Protein AF-A0A661B8L3-F1 (afdb_monomer)

Radius of gyration: 30.24 Å; Cα contacts (8 Å, |Δi|>4): 1037; chains: 1; bounding box: 90×62×86 Å

Secondary structure (DSSP, 8-state):
-HHHHHHHHHHHHHHHGGGT-B--S----TTTTTSS-HHHHHHHHHHHHHHHHIIIIIIIIHHHHHHHTT-HHHHHHHHHHHHHHTTTTSS-BSTHHHHHHHHHHHHHHHHHHHHT-HHHHHHHHHHHHHHHHHHHHHHHS-HHHHHHHHHHHHHHHHHHHHHHHH--HHHHHHTTS-S-------------------PPPHHHHHHHHHHHHHHHHHHHHSPPPP---B-S-HHHHHHHHHHHHHTTT--GGGSEEEEEEEESS-HHHHHHHHHHHHHHHHHHHBSTTSSB-SEEEEEEEE-TTS--EEEEEE-TTS-EEEEEEE--SS-------HHHHHHHHHHHHHHTT-GGGGGSEEEEEEEEE-SS-EEEEEEEEEEEEETTEEEEEEEEEETTEEEEEEEEEE--HHHHHHHH---HHHHHHHHHHHHHHHHHHHHHHHHHHHHHHTT-S-HHHHHHHHHHHHHHHHHHHHHTHHHHHTT--TTS-HHHHHHHHHHHHHHHHHHHHHHHHHHHHHHTTSGGGGGGG----HHHHHHHHHHHHHHHHHHHHHHHHHHHHTT---SS-S--PPTTTTSS-GGGGGHHHHHHIIIIIHHHHHHHHHHHHTT--SHHHHHHHHHHHHHHHHHTT--SHHHHHHHHHHHHHHHHHHHHIIIIIITT-HHHHHHHHHHHHHHHIIIIIIGGGBSHHHHHHHHHHHHHHHHHHHHHHHHTSPP-----

Nearest PDB structures (foldseek):
  3bcy-assembly1_A  TM=4.667E-01  e=2.338E+00  Saccharomyces cerevisiae
  6e8a-assembly2_B-2  TM=3.836E-01  e=1.410E+00  Salmonella enterica subsp. enterica serovar Typhimurium
  6e8a-assembly1_A-3  TM=4.008E-01  e=1.975E+00  Salmonella enterica subsp. enterica serovar Typhimurium
  5bw0-assembly3_F  TM=4.748E-01  e=6.711E+00  Pseudomonas aeruginosa PAO1

Foldseek 3Di:
DLVVLVVLVVVLQVVCVVVVKDADPDDPPVCLQVDPQSLVVLLCQLQCCLVPLLVPLAVCQLVPQCVVVVHSQSSQQPSLLVSQLVQLPHPIPPSCSSSVSSSVVSSVLNVQCVVPHSLSSSLSSSLNSSVVSLVVCCVPHDPVNNVSSVCSNCVVVVVVVCCVVPPDPVVVVVVVPPPPPLPPPPPPVPPCPPDADDFADPVVLVVLVVLLVVLLVLLVPFDDQDDAAQADAQVLLQVLVVVVVVVVVHPLVQWDKFKDKDQWAPQVQVQVQCVQPNSVSCVQAEDDPHLYHRIWTWMKTAHAQAQFIKIWTADSNGHTQFMATDHDLPDAAAADDLVLLVVLQCVRCVVNVNNVLVVFDWPDWDWDDGPHAIKIKTKGWHPDDRVNKTWMWMWMQTRNRIGTDDTHTHDDPVVVCLVPDDDPLQVVLQVLLVVVVVVLLVLLQVLLVVCVSSVQFPLVQLVVLLVLLLVLLVLLCQQCVSVLCVPDDNNHGPVVSVVVVVVVSNVVSNVLSNLLSSLRRSLSNFPLVVLLLAQDALVLLVSLLSSLLSSLSSLVSVLSSCCRVVVFDDSRSPSDQFPRSNTPQSLSNLRNVLSCCLRHVLSSVSSVVRVVCVVDVDPVVVLVVLLVSLLSNLSHPDDDPRSSVSSSVSSNSSSVSVSCSCVRRCPSNSLSSSLNSLQNSLQCCLVPPQVSNVHPSSNVSSVVSNVVSVVVSSVSSVVSHDPPPPPD

Sequence (728 aa):
FAIVHIGFVVLFYAYGKKFGIWAPTETNYTNLMSTYFPWIFALSVGLLAAVSEDFMFRLFGVPYISKLFKSKVVGVIIPAFIWGFLHSTYPQEPGWARGIEVGLIGIAAGWLMLRYSIVANIVWHFTVNSSLTALVIIQQGGIFDIVMCIIVVFLPVFFIGLGFIFGKRKELTANAEMIPPKLETVSVPGSQIPISYEGIPNRKKYLWVAIAVIALIIAIIAPQYPNQTVQIGRKQAESISMNFLQNRGVPVDSFETVASFREAPNSKELLYLYQQKGWNGIDELYGENKWEPLYYWSVRFVISGEKNEYKVFLSPDGKVEFFEHYLEEDDSGATISEDSAFVLAKNLLKQFQLTEILNWELIKKSSIKRPNRTDHYFTWQDIDSIGQAHKRLGISVLGDEPSFDSKFLKRPEEWVREQSKKTAFTVIKNVLPMLLVAILVLMITISFIRGIAKGNVNLKMALWSFIIMAIVSIISFVNSYPTLRSGYYTAWTMERFLTIQIIANIISIIFVSVGAGVAVGAFSTTEFKRKLLLKIPMKDNLFASAVASMIIIGVYSIQRGLEILFDLPLRNIPISIPAGYASYFPILTILNPIATKIFITIPALLVAFSMIKNKLNTRTKIFIAVIIIAIIMGIGGAISLGEIVWNIAKAIMVAITGWFLVTTLLKDNVIMYVEVFLLLFGLYTAARILMPAGNPFYIVNGILAVALSLILWWIIARSVEPSRITVK

Solvent-accessible surface area (backbone atoms only — not comparable to full-atom values): 37916 Å² total; per-residue (Å²): 106,49,69,58,51,57,52,47,54,52,51,51,50,67,56,28,46,82,75,65,38,47,68,71,94,70,78,90,60,85,64,50,80,78,44,98,58,47,40,55,51,21,46,48,54,7,49,52,51,18,53,55,52,41,45,51,36,42,70,43,29,23,58,51,42,14,61,75,70,72,29,67,66,59,5,26,48,52,33,12,38,57,60,8,47,71,47,31,82,50,85,34,38,58,32,63,56,46,12,50,55,44,13,56,52,28,34,54,46,35,49,44,28,76,73,73,28,68,64,57,40,33,50,38,42,19,39,45,47,14,41,63,48,25,51,58,42,55,75,73,47,56,71,69,44,32,54,48,25,52,51,52,45,44,41,61,58,51,53,51,50,49,45,66,76,71,50,57,72,69,63,65,52,51,63,76,60,61,62,74,71,82,67,75,79,75,75,69,78,70,78,80,71,80,82,75,74,82,76,82,55,69,76,57,50,55,55,48,49,52,50,19,49,53,18,43,52,43,43,70,71,33,64,74,74,84,80,65,58,34,63,53,52,59,70,53,52,45,51,55,47,47,53,57,39,44,78,70,71,44,74,63,87,77,34,53,78,37,44,26,74,38,70,50,62,47,71,67,48,50,31,51,40,34,76,71,47,26,64,64,38,44,62,68,42,40,24,88,96,42,85,38,40,66,39,25,39,36,34,36,35,37,35,77,52,37,61,46,31,41,36,37,33,19,39,34,74,61,52,76,71,53,42,34,71,42,73,53,68,70,49,78,44,44,77,64,55,69,68,58,44,51,52,44,44,53,51,51,32,51,74,69,72,46,56,73,56,75,78,29,47,75,80,40,81,51,76,48,83,41,89,39,24,26,35,35,41,40,28,31,32,46,83,64,60,62,82,78,23,27,47,34,44,27,35,33,19,58,17,80,48,62,32,46,67,45,77,49,66,48,65,46,67,66,58,54,49,61,76,66,60,83,47,72,67,67,50,54,41,45,46,53,35,52,49,52,53,51,51,51,53,48,53,32,51,52,44,26,53,56,19,53,77,68,70,50,37,42,61,67,58,12,50,50,35,19,52,53,40,34,53,40,42,49,54,44,50,64,33,36,43,47,48,57,56,62,71,65,59,36,82,39,42,62,66,59,50,51,52,54,51,50,52,55,47,53,52,51,34,51,53,55,10,48,47,13,14,44,19,36,19,18,24,40,58,42,82,60,46,66,35,70,72,47,52,41,58,39,72,58,44,52,50,46,20,50,38,54,32,32,36,53,51,14,54,56,24,49,54,45,25,51,39,62,78,63,52,48,59,67,70,74,63,92,70,70,86,57,83,31,74,46,26,82,50,45,47,56,59,55,50,46,63,46,47,46,40,59,30,29,49,51,24,40,51,52,41,51,47,56,58,48,51,76,73,39,90,44,72,66,57,49,51,52,50,49,45,52,52,23,40,43,53,16,39,39,87,41,87,51,72,59,24,26,54,46,33,23,50,54,30,41,56,51,43,55,52,50,49,50,42,37,73,71,64,48,51,78,41,57,62,39,55,49,39,22,50,40,43,44,52,19,48,46,45,15,69,68,45,24,38,60,22,68,25,68,70,39,32,51,33,13,53,49,28,37,50,52,24,53,51,53,43,50,52,56,33,56,74,30,36,63,80,82,77,77,84,122

Mean predicted aligned error: 9.51 Å

Structure (mmCIF, N/CA/C/O backbone):
data_AF-A0A661B8L3-F1
#
_entry.id   AF-A0A661B8L3-F1
#
loop_
_atom_site.group_PDB
_atom_site.id
_atom_site.type_symbol
_atom_site.label_atom_id
_atom_site.label_alt_id
_atom_site.label_comp_id
_atom_site.label_asym_id
_atom_site.label_entity_id
_atom_site.label_seq_id
_atom_site.pdbx_PDB_ins_code
_atom_site.Cartn_x
_atom_site.Cartn_y
_atom_site.Cartn_z
_atom_site.occupancy
_atom_site.B_iso_or_equiv
_atom_site.auth_seq_id
_atom_site.auth_comp_id
_atom_site.auth_asym_id
_atom_site.auth_atom_id
_atom_site.pdbx_PDB_model_num
ATOM 1 N N . PHE A 1 1 ? 22.321 -23.947 26.817 1.00 84.44 1 PHE A N 1
ATOM 2 C CA . PHE A 1 1 ? 21.501 -24.232 25.620 1.00 84.44 1 PHE A CA 1
ATOM 3 C C . PHE A 1 1 ? 21.983 -23.472 24.378 1.00 84.44 1 PHE A C 1
ATOM 5 O O . PHE A 1 1 ? 22.217 -24.129 23.379 1.00 84.44 1 PHE A O 1
ATOM 12 N N . ALA A 1 2 ? 22.227 -22.150 24.423 1.00 84.75 2 ALA A N 1
ATOM 13 C CA . ALA A 1 2 ? 22.715 -21.379 23.258 1.00 84.75 2 ALA A CA 1
ATOM 14 C C . ALA A 1 2 ? 23.998 -21.944 22.612 1.00 84.75 2 ALA A C 1
ATOM 16 O O . ALA A 1 2 ? 24.032 -22.161 21.408 1.00 84.75 2 ALA A O 1
ATOM 17 N N . ILE A 1 3 ? 25.010 -22.280 23.419 1.00 85.31 3 ILE A N 1
ATOM 18 C CA . ILE A 1 3 ? 26.258 -22.906 22.938 1.00 85.31 3 ILE A CA 1
ATOM 19 C C . ILE A 1 3 ? 25.983 -24.248 22.241 1.00 85.31 3 ILE A C 1
ATOM 21 O O . ILE A 1 3 ? 26.507 -24.512 21.165 1.00 85.31 3 ILE A O 1
ATOM 25 N N . VAL A 1 4 ? 25.114 -25.076 22.832 1.00 88.75 4 VAL A N 1
ATOM 26 C CA . VAL A 1 4 ? 24.723 -26.381 22.270 1.00 88.75 4 VAL A CA 1
ATOM 27 C C . VAL A 1 4 ? 23.986 -26.208 20.943 1.00 88.75 4 VAL A C 1
ATOM 29 O O . VAL A 1 4 ? 24.243 -26.966 20.018 1.00 88.75 4 VAL A O 1
ATOM 32 N N . HIS A 1 5 ? 23.118 -25.198 20.828 1.00 91.06 5 HIS A N 1
ATOM 33 C CA . HIS A 1 5 ? 22.455 -24.853 19.570 1.00 91.06 5 HIS A CA 1
ATOM 34 C C . HIS A 1 5 ? 23.495 -24.518 18.491 1.00 91.06 5 HIS A C 1
ATOM 36 O O . HIS A 1 5 ? 23.500 -25.166 17.451 1.00 91.06 5 HIS A O 1
ATOM 42 N N . ILE A 1 6 ? 24.420 -23.588 18.746 1.00 86.12 6 ILE A N 1
ATOM 43 C CA . ILE A 1 6 ? 25.452 -23.219 17.759 1.00 86.12 6 ILE A CA 1
ATOM 44 C C . ILE A 1 6 ? 26.292 -24.443 17.353 1.00 86.12 6 ILE A C 1
ATOM 46 O O . ILE A 1 6 ? 26.505 -24.676 16.166 1.00 86.12 6 ILE A O 1
ATOM 50 N N . GLY A 1 7 ? 26.704 -25.272 18.318 1.00 89.31 7 GLY A N 1
ATOM 51 C CA . GLY A 1 7 ? 27.427 -26.516 18.037 1.00 89.31 7 GLY A CA 1
ATOM 52 C C . GLY A 1 7 ? 26.619 -27.512 17.196 1.00 89.31 7 GLY A C 1
ATOM 53 O O . GLY A 1 7 ? 27.160 -28.112 16.270 1.00 89.31 7 GLY A O 1
ATOM 54 N N . PHE A 1 8 ? 25.317 -27.653 17.465 1.00 92.31 8 PHE A N 1
ATOM 55 C CA . PHE A 1 8 ? 24.420 -28.494 16.673 1.00 92.31 8 PHE A CA 1
ATOM 56 C C . PHE A 1 8 ? 24.343 -28.035 15.214 1.00 92.31 8 PHE A C 1
ATOM 58 O O . PHE A 1 8 ? 24.451 -28.877 14.330 1.00 92.31 8 PHE A O 1
ATOM 65 N N . VAL A 1 9 ? 24.225 -26.727 14.952 1.00 89.06 9 VAL A N 1
ATOM 66 C CA . VAL A 1 9 ? 24.193 -26.188 13.578 1.00 89.06 9 VAL A CA 1
ATOM 67 C C . VAL A 1 9 ? 25.467 -26.561 12.823 1.00 89.06 9 VAL A C 1
ATOM 69 O O . VAL A 1 9 ? 25.403 -27.082 11.710 1.00 89.06 9 VAL A O 1
ATOM 72 N N . VAL A 1 10 ? 26.633 -26.361 13.448 1.00 88.19 10 VAL A N 1
ATOM 73 C CA . VAL A 1 10 ? 27.929 -26.715 12.846 1.00 88.19 10 VAL A CA 1
ATOM 74 C C . VAL A 1 10 ? 27.988 -28.208 12.515 1.00 88.19 10 VAL A C 1
ATOM 76 O O . VAL A 1 10 ? 28.354 -28.574 11.398 1.00 88.19 10 VAL A O 1
ATOM 79 N N . LEU A 1 11 ? 27.588 -29.074 13.450 1.00 91.25 11 LEU A N 1
ATOM 80 C CA . LEU A 1 11 ? 27.582 -30.524 13.242 1.00 91.25 11 LEU A CA 1
ATOM 81 C C . LEU A 1 11 ? 26.582 -30.958 12.161 1.00 91.25 11 LEU A C 1
ATOM 83 O O . LEU A 1 11 ? 26.916 -31.813 11.340 1.00 91.25 11 LEU A O 1
ATOM 87 N N . PHE A 1 12 ? 25.391 -30.353 12.132 1.00 91.31 12 PHE A N 1
ATOM 88 C CA . PHE A 1 12 ? 24.340 -30.648 11.160 1.00 91.31 12 PHE A CA 1
ATOM 89 C C . PHE A 1 12 ? 24.834 -30.422 9.729 1.00 91.31 12 PHE A C 1
ATOM 91 O O . PHE A 1 12 ? 24.710 -31.317 8.897 1.00 91.31 12 PHE A O 1
ATOM 98 N N . TYR A 1 13 ? 25.475 -29.282 9.451 1.00 89.19 13 TYR A N 1
ATOM 99 C CA . TYR A 1 13 ? 26.010 -28.999 8.115 1.00 89.19 13 TYR A CA 1
ATOM 100 C C . TYR A 1 13 ? 27.313 -29.741 7.812 1.00 89.19 13 TYR A C 1
ATOM 102 O O . TYR A 1 13 ? 27.502 -30.198 6.685 1.00 89.19 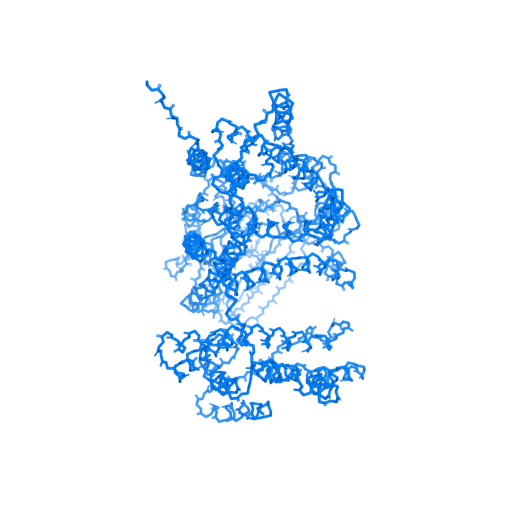13 TYR A O 1
ATOM 110 N N . ALA A 1 14 ? 28.206 -29.916 8.792 1.00 90.19 14 ALA A N 1
ATOM 111 C CA . ALA A 1 14 ? 29.448 -30.663 8.586 1.00 90.19 14 ALA A CA 1
ATOM 112 C C . ALA A 1 14 ? 29.175 -32.122 8.187 1.00 90.19 14 ALA A C 1
ATOM 114 O O . ALA A 1 14 ? 29.819 -32.649 7.279 1.00 90.19 14 ALA A O 1
ATOM 115 N N . TYR A 1 15 ? 28.195 -32.762 8.830 1.00 90.94 15 TYR A N 1
ATOM 116 C CA . TYR A 1 15 ? 27.773 -34.117 8.485 1.00 90.94 15 TYR A CA 1
ATOM 117 C C . TYR A 1 15 ? 26.827 -34.143 7.276 1.00 90.94 15 TYR A C 1
ATOM 119 O O . TYR A 1 15 ? 26.955 -35.013 6.415 1.00 90.94 15 TYR A O 1
ATOM 127 N N . GLY A 1 16 ? 25.931 -33.159 7.166 1.00 88.81 16 GLY A N 1
ATOM 128 C CA . GLY A 1 16 ? 24.949 -33.028 6.090 1.00 88.81 16 GLY A CA 1
ATOM 129 C C . GLY A 1 16 ? 25.558 -32.931 4.691 1.00 88.81 16 GLY A C 1
ATOM 130 O O . GLY A 1 16 ? 24.955 -33.429 3.742 1.00 88.81 16 GLY A O 1
ATOM 131 N N . LYS A 1 17 ? 26.788 -32.413 4.561 1.00 87.19 17 LYS A N 1
ATOM 132 C CA . LYS A 1 17 ? 27.549 -32.435 3.297 1.00 87.19 17 LYS A CA 1
ATOM 133 C C . LYS A 1 17 ? 27.632 -33.831 2.667 1.00 87.19 17 LYS A C 1
ATOM 135 O O . LYS A 1 17 ? 27.624 -33.942 1.446 1.00 87.19 17 LYS A O 1
ATOM 140 N N . LYS A 1 18 ? 27.656 -34.901 3.475 1.00 90.25 18 LYS A N 1
ATOM 141 C CA . LYS A 1 18 ? 27.662 -36.296 2.986 1.00 90.25 18 LYS A CA 1
ATOM 142 C C . LYS A 1 18 ? 26.356 -36.711 2.300 1.00 90.25 18 LYS A C 1
ATOM 144 O O . LYS A 1 18 ? 26.353 -37.676 1.548 1.00 90.25 18 LYS A O 1
ATOM 149 N N . PHE A 1 19 ? 25.269 -35.991 2.560 1.00 86.94 19 PHE A N 1
ATOM 150 C CA . PHE A 1 19 ? 23.926 -36.240 2.033 1.00 86.94 19 PHE A CA 1
ATOM 151 C C . PHE A 1 19 ? 23.495 -35.162 1.030 1.00 86.94 19 PHE A C 1
ATOM 153 O O . PHE A 1 19 ? 22.307 -35.007 0.767 1.00 86.94 19 PHE A O 1
ATOM 160 N N . GLY A 1 20 ? 24.447 -34.385 0.500 1.00 86.12 20 GLY A N 1
ATOM 161 C CA . GLY A 1 20 ? 24.164 -33.305 -0.445 1.00 86.12 20 GLY A CA 1
ATOM 162 C C . GLY A 1 20 ? 23.560 -32.048 0.188 1.00 86.12 20 GLY A C 1
ATOM 163 O O . GLY A 1 20 ? 23.095 -31.187 -0.548 1.00 86.12 20 GLY A O 1
ATOM 164 N N . ILE A 1 21 ? 23.571 -31.917 1.523 1.00 90.50 21 ILE A N 1
ATOM 165 C CA . ILE A 1 21 ? 23.141 -30.681 2.188 1.00 90.50 21 ILE A CA 1
ATOM 166 C C . ILE A 1 21 ? 24.245 -29.636 2.048 1.00 90.50 21 ILE A C 1
ATOM 168 O O . ILE A 1 21 ? 25.380 -29.830 2.495 1.00 90.50 21 ILE A O 1
ATOM 172 N N . TRP A 1 22 ? 23.880 -28.502 1.471 1.00 85.00 22 TRP A N 1
ATOM 173 C CA . TRP A 1 22 ? 24.743 -27.363 1.242 1.00 85.00 22 TRP A CA 1
ATOM 174 C C . TRP A 1 22 ? 24.117 -26.085 1.807 1.00 85.00 22 TRP A C 1
ATOM 176 O O . TRP A 1 22 ? 22.903 -25.887 1.777 1.00 85.00 22 TRP A O 1
ATOM 186 N N . ALA A 1 23 ? 24.968 -25.207 2.329 1.00 81.50 23 ALA A N 1
ATOM 187 C CA . ALA A 1 23 ? 24.601 -23.872 2.773 1.00 81.50 23 ALA A CA 1
ATOM 188 C C . ALA A 1 23 ? 25.681 -22.880 2.323 1.00 81.50 23 ALA A C 1
ATOM 190 O O . ALA A 1 23 ? 26.867 -23.226 2.388 1.00 81.50 23 ALA A O 1
ATOM 191 N N . PRO A 1 24 ? 25.309 -21.660 1.901 1.00 74.25 24 PRO A N 1
ATOM 192 C CA . PRO A 1 24 ? 26.281 -20.646 1.529 1.00 74.25 24 PRO A CA 1
ATOM 193 C C . PRO A 1 24 ? 27.062 -20.161 2.748 1.00 74.25 24 PRO A C 1
ATOM 195 O O . PRO A 1 24 ? 26.545 -20.102 3.865 1.00 74.25 24 PRO A O 1
ATOM 198 N N . THR A 1 25 ? 28.312 -19.780 2.506 1.00 58.16 25 THR A N 1
ATOM 199 C CA . THR A 1 25 ? 29.249 -19.292 3.525 1.00 58.16 25 THR A CA 1
ATOM 200 C C . THR A 1 25 ? 28.876 -17.905 4.054 1.00 58.16 25 THR A C 1
ATOM 202 O O . THR A 1 25 ? 29.229 -17.572 5.181 1.00 58.16 25 THR A O 1
ATOM 205 N N . GLU A 1 26 ? 28.142 -17.108 3.268 1.00 54.22 26 GLU A N 1
ATOM 206 C CA . GLU A 1 26 ? 27.769 -15.735 3.607 1.00 54.22 26 GLU A CA 1
ATOM 207 C C . GLU A 1 26 ? 26.306 -15.442 3.249 1.00 54.22 26 GLU A C 1
ATOM 209 O O . GLU A 1 26 ? 25.836 -15.724 2.146 1.00 54.22 26 GLU A O 1
ATOM 214 N N . THR A 1 27 ? 25.581 -14.819 4.176 1.00 52.41 27 THR A N 1
ATOM 215 C CA . THR A 1 27 ? 24.379 -14.042 3.861 1.00 52.41 27 THR A CA 1
ATOM 216 C C . THR A 1 27 ? 24.808 -12.587 3.701 1.00 52.41 27 THR A C 1
ATOM 218 O O . THR A 1 27 ? 25.404 -12.037 4.625 1.00 52.41 27 THR A O 1
ATOM 221 N N . ASN A 1 28 ? 24.523 -11.962 2.556 1.00 46.03 28 ASN A N 1
ATOM 222 C CA . ASN A 1 28 ? 24.918 -10.581 2.250 1.00 46.03 28 ASN A CA 1
ATOM 223 C C . ASN A 1 28 ? 24.409 -9.574 3.307 1.00 46.03 28 ASN A C 1
ATOM 225 O O . ASN A 1 28 ? 23.307 -9.041 3.193 1.00 46.03 28 ASN A O 1
ATOM 229 N N . TYR A 1 29 ? 25.236 -9.257 4.307 1.00 53.06 29 TYR A N 1
ATOM 230 C CA . TYR A 1 29 ? 25.034 -8.152 5.254 1.00 53.06 29 TYR A CA 1
ATOM 231 C C . TYR A 1 29 ? 25.696 -6.858 4.754 1.00 53.06 29 TYR A C 1
ATOM 233 O O . TYR A 1 29 ? 26.169 -6.045 5.546 1.00 53.06 29 TYR A O 1
ATOM 241 N N . THR A 1 30 ? 25.720 -6.642 3.435 1.00 50.94 30 THR A N 1
ATOM 242 C CA . THR A 1 30 ? 26.438 -5.540 2.762 1.00 50.94 30 THR A CA 1
ATOM 243 C C . THR A 1 30 ? 26.067 -4.144 3.274 1.00 50.94 30 THR A C 1
ATOM 245 O O . THR A 1 30 ? 26.860 -3.221 3.137 1.00 50.94 30 THR A O 1
ATOM 248 N N . ASN A 1 31 ? 24.906 -3.989 3.922 1.00 57.31 31 ASN A N 1
ATOM 249 C CA . ASN A 1 31 ? 24.435 -2.719 4.485 1.00 57.31 31 ASN A CA 1
ATOM 250 C C . ASN A 1 31 ? 24.492 -2.634 6.024 1.00 57.31 31 ASN A C 1
ATOM 252 O O . ASN A 1 31 ? 24.084 -1.615 6.580 1.00 57.31 31 ASN A O 1
ATOM 256 N N . LEU A 1 32 ? 24.947 -3.677 6.733 1.00 66.00 32 LEU A N 1
ATOM 257 C CA . LEU A 1 32 ? 24.965 -3.704 8.205 1.00 66.00 32 LEU A CA 1
ATOM 258 C C . LEU A 1 32 ? 25.918 -2.641 8.770 1.00 66.00 32 LEU A C 1
ATOM 260 O O . LEU A 1 32 ? 25.548 -1.860 9.650 1.00 66.00 32 LEU A O 1
ATOM 264 N N . MET A 1 33 ? 27.121 -2.577 8.194 1.00 64.94 33 MET A N 1
ATOM 265 C CA . MET A 1 33 ? 28.191 -1.663 8.603 1.00 64.94 33 MET A CA 1
ATOM 266 C C . MET A 1 33 ? 27.975 -0.224 8.118 1.00 64.94 33 MET A C 1
ATOM 268 O O . MET A 1 33 ? 28.614 0.696 8.612 1.00 64.94 33 MET A O 1
ATOM 272 N N . SER A 1 34 ? 27.044 0.004 7.188 1.00 67.06 34 SER A N 1
ATOM 273 C CA . SER A 1 34 ? 26.736 1.334 6.639 1.00 67.06 34 SER A CA 1
ATOM 274 C C . SER A 1 34 ? 25.750 2.139 7.503 1.00 67.06 34 SER A C 1
ATOM 276 O O . SER A 1 34 ? 25.169 3.120 7.036 1.00 67.06 34 SER A O 1
ATOM 278 N N . THR A 1 35 ? 25.516 1.721 8.750 1.00 69.88 35 THR A N 1
ATOM 279 C CA . THR A 1 35 ? 24.601 2.377 9.696 1.00 69.88 35 THR A CA 1
ATOM 280 C C . THR A 1 35 ? 25.370 3.118 10.793 1.00 69.88 35 THR A C 1
ATOM 282 O O . THR A 1 35 ? 26.477 2.734 11.141 1.00 69.88 35 THR A O 1
ATOM 285 N N . TYR A 1 36 ? 24.786 4.184 11.360 1.00 74.56 36 TYR A N 1
ATOM 286 C CA . TYR A 1 36 ? 25.439 4.979 12.418 1.00 74.56 36 TYR A CA 1
ATOM 287 C C . TYR A 1 36 ? 25.677 4.204 13.723 1.00 74.56 36 TYR A C 1
ATOM 289 O O . TYR A 1 36 ? 26.585 4.544 14.470 1.00 74.56 36 TYR A O 1
ATOM 297 N N . PHE A 1 37 ? 24.846 3.199 14.013 1.00 84.31 37 PHE A N 1
ATOM 298 C CA . PHE A 1 37 ? 24.942 2.381 15.224 1.00 84.31 37 PHE A CA 1
ATOM 299 C C . PHE A 1 37 ? 24.665 0.908 14.884 1.00 84.31 37 PHE A C 1
ATOM 301 O O . PHE A 1 37 ? 23.569 0.410 15.170 1.00 84.31 37 PHE A O 1
ATOM 308 N N . PRO A 1 38 ? 25.622 0.196 14.259 1.00 82.62 38 PRO A N 1
ATOM 309 C CA . PRO A 1 38 ? 25.439 -1.191 13.829 1.00 82.62 38 PRO A CA 1
ATOM 310 C C . PRO A 1 38 ? 24.990 -2.125 14.961 1.00 82.62 38 PRO A C 1
ATOM 312 O O . PRO A 1 38 ? 24.165 -3.012 14.749 1.00 82.62 38 PRO A O 1
ATOM 315 N N . TRP A 1 39 ? 25.444 -1.888 16.195 1.00 86.19 39 TRP A N 1
ATOM 316 C CA . TRP A 1 39 ? 25.077 -2.689 17.370 1.00 86.19 39 TRP A CA 1
ATOM 317 C C . TRP A 1 39 ? 23.569 -2.672 17.695 1.00 86.19 39 TRP A C 1
ATOM 319 O O . TRP A 1 39 ? 23.052 -3.639 18.262 1.00 86.19 39 TRP A O 1
ATOM 329 N N . ILE A 1 40 ? 22.824 -1.631 17.287 1.00 86.31 40 ILE A N 1
ATOM 330 C CA . ILE A 1 40 ? 21.355 -1.589 17.426 1.00 86.31 40 ILE A CA 1
ATOM 331 C C . ILE A 1 40 ? 20.708 -2.688 16.583 1.00 86.31 40 ILE A C 1
ATOM 333 O O . ILE A 1 40 ? 19.669 -3.225 16.970 1.00 86.31 40 ILE A O 1
ATOM 337 N N . PHE A 1 41 ? 21.306 -3.057 15.450 1.00 83.25 41 PHE A N 1
ATOM 338 C CA . PHE A 1 41 ? 20.791 -4.130 14.608 1.00 83.25 41 PHE A CA 1
ATOM 339 C C . PHE A 1 41 ? 20.882 -5.484 15.323 1.00 83.25 41 PHE A C 1
ATOM 341 O O . PHE A 1 41 ? 19.888 -6.206 15.364 1.00 83.25 41 PHE A O 1
ATOM 348 N N . ALA A 1 42 ? 22.008 -5.780 15.985 1.00 86.56 42 ALA A N 1
ATOM 349 C CA . ALA A 1 42 ? 22.160 -6.990 16.801 1.00 86.56 42 ALA A CA 1
ATOM 350 C C . ALA A 1 42 ? 21.121 -7.063 17.935 1.00 86.56 42 ALA A C 1
ATOM 352 O O . ALA A 1 42 ? 20.523 -8.116 18.162 1.00 86.56 42 ALA A O 1
ATOM 353 N N . LEU A 1 43 ? 20.848 -5.931 18.595 1.00 88.56 43 LEU A N 1
ATOM 354 C CA . LEU A 1 43 ? 19.801 -5.826 19.615 1.00 88.56 43 LEU A CA 1
ATOM 355 C C . LEU A 1 43 ? 18.403 -6.055 19.022 1.00 88.56 43 LEU A C 1
ATOM 357 O O . LEU A 1 43 ? 17.609 -6.820 19.566 1.00 88.56 43 LEU A O 1
ATOM 361 N N . SER A 1 44 ? 18.101 -5.386 17.910 1.00 85.12 44 SER A N 1
ATOM 362 C CA . SER A 1 44 ? 16.763 -5.355 17.315 1.00 85.12 44 SER A CA 1
ATOM 363 C C . SER A 1 44 ? 16.383 -6.693 16.689 1.00 85.12 44 SER A C 1
ATOM 365 O O . SER A 1 44 ? 15.279 -7.173 16.930 1.00 85.12 44 SER A O 1
ATOM 367 N N . VAL A 1 45 ? 17.291 -7.319 15.932 1.00 82.81 45 VAL A N 1
ATOM 368 C CA . VAL A 1 45 ? 17.074 -8.650 15.341 1.00 82.81 45 VAL A CA 1
ATOM 369 C C . VAL A 1 45 ? 16.908 -9.693 16.437 1.00 82.81 45 VAL A C 1
ATOM 371 O O . VAL A 1 45 ? 15.949 -10.462 16.403 1.00 82.81 45 VAL A O 1
ATOM 374 N N . GLY A 1 46 ? 17.791 -9.676 17.444 1.00 87.94 46 GLY A N 1
ATOM 375 C CA . GLY A 1 46 ? 17.708 -10.589 18.580 1.00 87.94 46 GLY A CA 1
ATOM 376 C C . GLY A 1 46 ? 16.375 -10.472 19.314 1.00 87.94 46 GLY A C 1
ATOM 377 O O . GLY A 1 46 ? 15.705 -11.477 19.539 1.00 87.94 46 GLY A O 1
ATOM 378 N N . LEU A 1 47 ? 15.959 -9.248 19.651 1.00 87.94 47 LEU A N 1
ATOM 379 C CA . LEU A 1 47 ? 14.736 -9.007 20.416 1.00 87.94 47 LEU A CA 1
ATOM 380 C C . LEU A 1 47 ? 13.471 -9.306 19.608 1.00 87.94 47 LEU A C 1
ATOM 382 O O . LEU A 1 47 ? 12.562 -9.955 20.124 1.00 87.94 47 LEU A O 1
ATOM 386 N N . LEU A 1 48 ? 13.401 -8.840 18.358 1.00 84.88 48 LEU A N 1
ATOM 387 C CA . LEU A 1 48 ? 12.224 -9.018 17.512 1.00 84.88 48 LEU A CA 1
ATOM 388 C C . LEU A 1 48 ? 11.974 -10.499 17.230 1.00 84.88 48 LEU A C 1
ATOM 390 O O . LEU A 1 48 ? 10.852 -10.964 17.430 1.00 84.88 48 LEU A O 1
ATOM 394 N N . ALA A 1 49 ? 13.008 -11.235 16.815 1.00 84.38 49 ALA A N 1
ATOM 395 C CA . ALA A 1 49 ? 12.901 -12.664 16.539 1.00 84.38 49 ALA A CA 1
ATOM 396 C C . ALA A 1 49 ? 12.531 -13.441 17.810 1.00 84.38 49 ALA A C 1
ATOM 398 O O . ALA A 1 49 ? 11.534 -14.161 17.818 1.00 84.38 49 ALA A O 1
ATOM 399 N N . ALA A 1 50 ? 13.246 -13.209 18.920 1.00 91.12 50 ALA A N 1
ATOM 400 C CA . ALA A 1 50 ? 12.980 -13.896 20.181 1.00 91.12 50 ALA A CA 1
ATOM 401 C C . ALA A 1 50 ? 11.550 -13.673 20.679 1.00 91.12 50 ALA A C 1
ATOM 403 O O . ALA A 1 50 ? 10.827 -14.622 20.960 1.00 91.12 50 ALA A O 1
ATOM 404 N N . VAL A 1 51 ? 11.093 -12.422 20.754 1.00 86.19 51 VAL A N 1
ATOM 405 C CA . VAL A 1 51 ? 9.757 -12.133 21.287 1.00 86.19 51 VAL A CA 1
ATOM 406 C C . VAL A 1 51 ? 8.665 -12.623 20.341 1.00 86.19 51 VAL A C 1
ATOM 408 O O . VAL A 1 51 ? 7.738 -13.295 20.790 1.00 86.19 51 VAL A O 1
ATOM 411 N N . SER A 1 52 ? 8.749 -12.308 19.045 1.00 80.62 52 SER A N 1
ATOM 412 C CA . SER A 1 52 ? 7.669 -12.635 18.105 1.00 80.62 52 SER A CA 1
ATOM 413 C C . SER A 1 52 ? 7.527 -14.143 17.882 1.00 80.62 52 SER A C 1
ATOM 415 O O . SER A 1 52 ? 6.421 -14.684 17.974 1.00 80.62 52 SER A O 1
ATOM 417 N N . GLU A 1 53 ? 8.635 -14.846 17.655 1.00 89.50 53 GLU A N 1
ATOM 418 C CA . GLU A 1 53 ? 8.621 -16.268 17.330 1.00 89.50 53 GLU A CA 1
ATOM 419 C C . GLU A 1 53 ? 8.380 -17.131 18.570 1.00 89.50 53 GLU A C 1
ATOM 421 O O . GLU A 1 53 ? 7.656 -18.130 18.487 1.00 89.50 53 GLU A O 1
ATOM 426 N N . ASP A 1 54 ? 8.926 -16.767 19.740 1.00 91.38 54 ASP A N 1
ATOM 427 C CA . ASP A 1 54 ? 8.640 -17.530 20.955 1.00 91.38 54 ASP A CA 1
ATOM 428 C C . ASP A 1 54 ? 7.217 -17.306 21.460 1.00 91.38 54 ASP A C 1
ATOM 430 O O . ASP A 1 54 ? 6.586 -18.259 21.924 1.00 91.38 54 ASP A O 1
ATOM 434 N N . PHE A 1 55 ? 6.647 -16.108 21.301 1.00 86.56 55 PHE A N 1
ATOM 435 C CA . PHE A 1 55 ? 5.242 -15.895 21.649 1.00 86.56 55 PHE A CA 1
ATOM 436 C C . PHE A 1 55 ? 4.314 -16.709 20.745 1.00 86.56 55 PHE A C 1
ATOM 438 O O . PHE A 1 55 ? 3.381 -17.345 21.237 1.00 86.56 55 PHE A O 1
ATOM 445 N N . MET A 1 56 ? 4.581 -16.734 19.438 1.00 83.31 56 MET A N 1
ATOM 446 C CA . MET A 1 56 ? 3.729 -17.440 18.484 1.00 83.31 56 MET A CA 1
ATOM 447 C C . MET A 1 56 ? 3.858 -18.962 18.601 1.00 83.31 56 MET A C 1
ATOM 449 O O . MET A 1 56 ? 2.859 -19.655 18.796 1.00 83.31 56 MET A O 1
ATOM 453 N N . PHE A 1 57 ? 5.072 -19.505 18.509 1.00 91.38 57 PHE A N 1
ATOM 454 C CA . PHE A 1 57 ? 5.252 -20.956 18.413 1.00 91.38 57 PHE A CA 1
ATOM 455 C C . PHE A 1 57 ? 5.318 -21.645 19.770 1.00 91.38 57 PHE A C 1
ATOM 457 O O . PHE A 1 57 ? 4.904 -22.797 19.878 1.00 91.38 57 PHE A O 1
ATOM 464 N N . ARG A 1 58 ? 5.804 -20.963 20.815 1.00 92.50 58 ARG A N 1
ATOM 465 C CA . ARG A 1 58 ? 6.005 -21.584 22.129 1.00 92.50 58 ARG A CA 1
ATOM 466 C C . ARG A 1 58 ? 4.906 -21.178 23.093 1.00 92.50 58 ARG A C 1
ATOM 468 O O . ARG A 1 58 ? 4.114 -22.036 23.467 1.00 92.50 58 ARG A O 1
ATOM 475 N N . LEU A 1 59 ? 4.793 -19.894 23.430 1.00 87.75 59 LEU A N 1
ATOM 476 C CA . LEU A 1 59 ? 3.811 -19.424 24.413 1.00 87.75 59 LEU A CA 1
ATOM 477 C C . LEU A 1 59 ? 2.368 -19.720 23.982 1.00 87.75 59 LEU A C 1
ATOM 479 O O . LEU A 1 59 ? 1.557 -20.128 24.810 1.00 87.75 59 LEU A O 1
ATOM 483 N N . PHE A 1 60 ? 2.050 -19.537 22.699 1.00 85.62 60 PHE A N 1
ATOM 484 C CA . PHE A 1 60 ? 0.740 -19.870 22.141 1.00 85.62 60 PHE A CA 1
ATOM 485 C C . PHE A 1 60 ? 0.697 -21.281 21.540 1.00 85.62 60 PHE A C 1
ATOM 487 O O . PHE A 1 60 ? -0.134 -22.098 21.946 1.00 85.62 60 PHE A O 1
ATOM 494 N N . GLY A 1 61 ? 1.589 -21.575 20.587 1.00 87.19 61 GLY A N 1
ATOM 495 C CA . GLY A 1 61 ? 1.550 -22.807 19.797 1.00 87.19 61 GLY A CA 1
ATOM 496 C C . GLY A 1 61 ? 1.598 -24.079 20.642 1.00 87.19 61 GLY A C 1
ATOM 497 O O . GLY A 1 61 ? 0.744 -24.954 20.471 1.00 87.19 61 GLY A O 1
ATOM 498 N N . VAL A 1 62 ? 2.530 -24.170 21.598 1.00 90.50 62 VAL A N 1
ATOM 499 C CA . VAL A 1 62 ? 2.696 -25.386 22.409 1.00 90.50 62 VAL A CA 1
ATOM 500 C C . VAL A 1 62 ? 1.464 -25.676 23.275 1.00 90.50 62 VAL A C 1
ATOM 502 O O . VAL A 1 62 ? 0.926 -26.782 23.154 1.00 90.50 62 VAL A O 1
ATOM 505 N N . PRO A 1 63 ? 0.943 -24.748 24.107 1.00 88.12 63 PRO A N 1
ATOM 506 C CA . PRO A 1 63 ? -0.280 -24.996 24.871 1.00 88.12 63 PRO A CA 1
ATOM 507 C C . PRO A 1 63 ? -1.506 -25.269 23.997 1.00 88.12 63 PRO A C 1
ATOM 509 O O . PRO A 1 63 ? -2.304 -26.146 24.333 1.00 88.12 63 PRO A O 1
ATOM 512 N N . TYR A 1 64 ? -1.660 -24.552 22.879 1.00 85.62 64 TYR A N 1
ATOM 513 C CA . TYR A 1 64 ? -2.813 -24.703 21.991 1.00 85.62 64 TYR A CA 1
ATOM 514 C C . TYR A 1 64 ? -2.868 -26.098 21.360 1.00 85.62 64 TYR A C 1
ATOM 516 O O . TYR A 1 64 ? -3.863 -26.808 21.517 1.00 85.62 64 TYR A O 1
ATOM 524 N N . ILE A 1 65 ? -1.778 -26.533 20.719 1.00 90.44 65 ILE A N 1
ATOM 525 C CA . ILE A 1 65 ? -1.695 -27.860 20.097 1.00 90.44 65 ILE A CA 1
ATOM 526 C C . ILE A 1 65 ? -1.727 -28.960 21.165 1.00 90.44 65 ILE A C 1
ATOM 528 O O . ILE A 1 65 ? -2.414 -29.966 20.980 1.00 90.44 65 ILE A O 1
ATOM 532 N N . SER A 1 66 ? -1.083 -28.746 22.321 1.00 90.62 66 SER A N 1
ATOM 533 C CA . SER A 1 66 ? -1.169 -29.686 23.449 1.00 90.62 66 SER A CA 1
ATOM 534 C C . SER A 1 66 ? -2.611 -29.914 23.891 1.00 90.62 66 SER A C 1
ATOM 536 O O . SER A 1 66 ? -2.987 -31.045 24.185 1.00 90.62 66 SER A O 1
ATOM 538 N N . LYS A 1 67 ? -3.429 -28.854 23.939 1.00 90.62 67 LYS A N 1
ATOM 539 C CA . LYS A 1 67 ? -4.844 -28.940 24.312 1.00 90.62 67 LYS A CA 1
ATOM 540 C C . LYS A 1 67 ? -5.688 -29.590 23.216 1.00 90.62 67 LYS A C 1
ATOM 542 O O . LYS A 1 67 ? -6.549 -30.403 23.538 1.00 90.62 67 LYS A O 1
ATOM 547 N N . LEU A 1 68 ? -5.432 -29.254 21.952 1.00 88.88 68 LEU A N 1
ATOM 548 C CA . LEU A 1 68 ? -6.159 -29.785 20.797 1.00 88.88 68 LEU A CA 1
ATOM 549 C C . LEU A 1 68 ? -5.981 -31.304 20.658 1.00 88.88 68 LEU A C 1
ATOM 551 O O . LEU A 1 68 ? -6.965 -32.028 20.539 1.00 88.88 68 LEU A O 1
ATOM 555 N N . PHE A 1 69 ? -4.740 -31.787 20.743 1.00 92.75 69 PHE A N 1
ATOM 556 C CA . PHE A 1 69 ? -4.403 -33.210 20.601 1.00 92.75 69 PHE A CA 1
ATOM 557 C C . PHE A 1 69 ? -4.294 -33.951 21.937 1.00 92.75 69 PHE A C 1
ATOM 559 O O . PHE A 1 69 ? -3.953 -35.131 21.961 1.00 92.75 69 PHE A O 1
ATOM 566 N N . LYS A 1 70 ? -4.545 -33.262 23.059 1.00 94.25 70 LYS A N 1
ATOM 567 C CA . LYS A 1 70 ? -4.385 -33.786 24.428 1.00 94.25 70 LYS A CA 1
ATOM 568 C C . LYS A 1 70 ? -3.000 -34.415 24.687 1.00 94.25 70 LYS A C 1
ATOM 570 O O . LYS A 1 70 ? -2.875 -35.317 25.508 1.00 94.25 70 LYS A O 1
ATOM 575 N N . SER A 1 71 ? -1.951 -33.943 24.006 1.00 94.31 71 SER A N 1
ATOM 576 C CA . SER A 1 71 ? -0.591 -34.494 24.086 1.00 94.31 71 SER A CA 1
ATOM 577 C C . SER A 1 71 ? 0.461 -33.390 24.096 1.00 94.31 71 SER A C 1
ATOM 579 O O . SER A 1 71 ? 0.575 -32.622 23.143 1.00 94.31 71 SER A O 1
ATOM 581 N N . LYS A 1 72 ? 1.282 -33.345 25.155 1.00 89.62 72 LYS A N 1
ATOM 582 C CA . LYS A 1 72 ? 2.402 -32.393 25.261 1.00 89.62 72 LYS A CA 1
ATOM 583 C C . LYS A 1 72 ? 3.497 -32.665 24.228 1.00 89.62 72 LYS A C 1
ATOM 585 O O . LYS A 1 72 ? 4.131 -31.727 23.764 1.00 89.62 72 LYS A O 1
ATOM 590 N N . VAL A 1 73 ? 3.703 -33.930 23.852 1.00 94.31 73 VAL A N 1
ATOM 591 C CA . VAL A 1 73 ? 4.711 -34.321 22.852 1.00 94.31 73 VAL A CA 1
ATOM 592 C C . VAL A 1 73 ? 4.326 -33.764 21.484 1.00 94.31 73 VAL A C 1
ATOM 594 O O . VAL A 1 73 ? 5.103 -33.033 20.876 1.00 94.31 73 VAL A O 1
ATOM 597 N N . VAL A 1 74 ? 3.087 -34.013 21.047 1.00 93.81 74 VAL A N 1
ATOM 598 C CA . VAL A 1 74 ? 2.543 -33.450 19.798 1.00 93.81 74 VAL A CA 1
ATOM 599 C C . VAL A 1 74 ? 2.510 -31.922 19.864 1.00 93.81 74 VAL A C 1
ATOM 601 O O . VAL A 1 74 ? 2.875 -31.245 18.904 1.00 93.81 74 VAL A O 1
ATOM 604 N N . GLY A 1 75 ? 2.148 -31.387 21.033 1.00 92.38 75 GLY A N 1
ATOM 605 C CA . GLY A 1 75 ? 2.167 -29.963 21.334 1.00 92.38 75 GLY A CA 1
ATOM 606 C C . GLY A 1 75 ? 3.524 -29.294 21.155 1.00 92.38 75 GLY A C 1
ATOM 607 O O . GLY A 1 75 ? 3.557 -28.133 20.784 1.00 92.38 75 GLY A O 1
ATOM 608 N N . VAL A 1 76 ? 4.634 -30.000 21.371 1.00 95.81 76 VAL A N 1
ATOM 609 C CA . VAL A 1 76 ? 5.985 -29.471 21.134 1.00 95.81 76 VAL A CA 1
ATOM 610 C C . VAL A 1 76 ? 6.426 -29.683 19.687 1.00 95.81 76 VAL A C 1
ATOM 612 O O . VAL A 1 76 ? 6.929 -28.752 19.064 1.00 95.81 76 VAL A O 1
ATOM 615 N N . ILE A 1 77 ? 6.221 -30.883 19.140 1.00 97.00 77 ILE A N 1
ATOM 616 C CA . ILE A 1 77 ? 6.743 -31.270 17.822 1.00 97.00 77 ILE A CA 1
ATOM 617 C C . ILE A 1 77 ? 6.108 -30.452 16.692 1.00 97.00 77 ILE A C 1
ATOM 619 O O . ILE A 1 77 ? 6.826 -29.947 15.831 1.00 97.00 77 ILE A O 1
ATOM 623 N N . ILE A 1 78 ? 4.781 -30.286 16.687 1.00 93.69 78 ILE A N 1
ATOM 624 C CA . ILE A 1 78 ? 4.096 -29.611 15.574 1.00 93.69 78 ILE A CA 1
ATOM 625 C C . ILE A 1 78 ? 4.515 -28.133 15.467 1.00 93.69 78 ILE A C 1
ATOM 627 O O . ILE A 1 78 ? 4.993 -27.746 14.400 1.00 93.69 78 ILE A O 1
ATOM 631 N N . PRO A 1 79 ? 4.416 -27.292 16.520 1.00 94.00 79 PRO A N 1
ATOM 632 C CA . PRO A 1 79 ? 4.865 -25.904 16.427 1.00 94.00 79 PRO A CA 1
ATOM 633 C C . PRO A 1 79 ? 6.354 -25.773 16.107 1.00 94.00 79 PRO A C 1
ATOM 635 O O . PRO A 1 79 ? 6.733 -24.843 15.401 1.00 94.00 79 PRO A O 1
ATOM 638 N N . ALA A 1 80 ? 7.188 -26.701 16.588 1.00 95.94 80 ALA A N 1
ATOM 639 C CA . ALA A 1 80 ? 8.616 -26.712 16.302 1.00 95.94 80 ALA A CA 1
ATOM 640 C C . ALA A 1 80 ? 8.911 -26.892 14.808 1.00 95.94 80 ALA A C 1
ATOM 642 O O . ALA A 1 80 ? 9.682 -26.116 14.250 1.00 95.94 80 ALA A O 1
ATOM 643 N N . PHE A 1 81 ? 8.276 -27.859 14.141 1.00 95.50 81 PHE A N 1
ATOM 644 C CA . PHE A 1 81 ? 8.476 -28.057 12.704 1.00 95.50 81 PHE A CA 1
ATOM 645 C C . PHE A 1 81 ? 7.768 -27.005 11.851 1.00 95.50 81 PHE A C 1
ATOM 647 O O . PHE A 1 81 ? 8.334 -26.601 10.842 1.00 95.50 81 PHE A O 1
ATOM 654 N N . ILE A 1 82 ? 6.602 -26.485 12.259 1.00 91.06 82 ILE A N 1
ATOM 655 C CA . ILE A 1 82 ? 6.001 -25.323 11.577 1.00 91.06 82 ILE A CA 1
ATOM 656 C C . ILE A 1 82 ? 6.985 -24.147 11.605 1.00 91.06 82 ILE A C 1
ATOM 658 O O . ILE A 1 82 ? 7.258 -23.547 10.569 1.00 91.06 82 ILE A O 1
ATOM 662 N N . TRP A 1 83 ? 7.561 -23.854 12.773 1.00 92.88 83 TRP A N 1
ATOM 663 C CA . TRP A 1 83 ? 8.597 -22.835 12.911 1.00 92.88 83 TRP A CA 1
ATOM 664 C C . TRP A 1 83 ? 9.831 -23.143 12.056 1.00 92.88 83 TRP A C 1
ATOM 666 O O . TRP A 1 83 ? 10.343 -22.259 11.376 1.00 92.88 83 TRP A O 1
ATOM 676 N N . GLY A 1 84 ? 10.283 -24.398 12.040 1.00 91.50 84 GLY A N 1
ATOM 677 C CA . GLY A 1 84 ? 11.420 -24.833 11.238 1.00 91.50 84 GLY A CA 1
ATOM 678 C C . GLY A 1 84 ? 11.223 -24.597 9.743 1.00 91.50 84 GLY A C 1
ATOM 679 O O . GLY A 1 84 ? 12.012 -23.888 9.123 1.00 91.50 84 GLY A O 1
ATOM 680 N N . PHE A 1 85 ? 10.150 -25.133 9.162 1.00 89.88 85 PHE A N 1
ATOM 681 C CA . PHE A 1 85 ? 9.895 -25.062 7.719 1.00 89.88 85 PHE A CA 1
ATOM 682 C C . PHE A 1 85 ? 9.566 -23.653 7.207 1.00 89.88 85 PHE A C 1
ATOM 684 O O . PHE A 1 85 ? 9.739 -23.389 6.020 1.00 89.88 85 PHE A O 1
ATOM 691 N N . LEU A 1 86 ? 9.193 -22.707 8.077 1.00 87.62 86 LEU A N 1
ATOM 692 C CA . LEU A 1 86 ? 9.117 -21.290 7.694 1.00 87.62 86 LEU A CA 1
ATOM 693 C C . LEU A 1 86 ? 10.474 -20.701 7.277 1.00 87.62 86 LEU A C 1
ATOM 695 O O . LEU A 1 86 ? 10.508 -19.686 6.587 1.00 87.62 86 LEU A O 1
ATOM 699 N N . HIS A 1 87 ? 11.579 -21.350 7.646 1.00 86.00 87 HIS A N 1
ATOM 700 C CA . HIS A 1 87 ? 12.933 -20.940 7.280 1.00 86.00 87 HIS A CA 1
ATOM 701 C C . HIS A 1 87 ? 13.463 -21.637 6.019 1.00 86.00 87 HIS A C 1
ATOM 703 O O . HIS A 1 87 ? 14.595 -21.378 5.621 1.00 86.00 87 HIS A O 1
ATOM 709 N N . SER A 1 88 ? 12.668 -22.483 5.355 1.00 83.19 88 SER A N 1
ATOM 710 C CA . SER A 1 88 ? 13.054 -23.156 4.102 1.00 83.19 88 SER A CA 1
ATOM 711 C C . SER A 1 88 ? 13.192 -22.214 2.895 1.00 83.19 88 SER A C 1
ATOM 713 O O . SER A 1 88 ? 13.507 -22.664 1.799 1.00 83.19 88 SER A O 1
ATOM 715 N N . THR A 1 89 ? 12.950 -20.912 3.072 1.00 74.50 89 THR A N 1
ATOM 716 C CA . THR A 1 89 ? 13.179 -19.870 2.058 1.00 74.50 89 THR A CA 1
ATOM 717 C C . THR A 1 89 ? 14.624 -19.377 2.009 1.00 74.50 89 THR A C 1
ATOM 719 O O . THR A 1 89 ? 14.993 -18.668 1.073 1.00 74.50 89 THR A O 1
ATOM 722 N N . TYR A 1 90 ? 15.441 -19.729 3.002 1.00 77.62 90 TYR A N 1
ATOM 723 C CA . TYR A 1 90 ? 16.865 -19.428 3.001 1.00 77.62 90 TYR A CA 1
ATOM 724 C C . TYR A 1 90 ? 17.625 -20.257 1.949 1.00 77.62 90 TYR A C 1
ATOM 726 O O . TYR A 1 90 ? 17.142 -21.305 1.524 1.00 77.62 90 TYR A O 1
ATOM 734 N N . PRO A 1 91 ? 18.813 -19.798 1.513 1.00 74.25 91 PRO A N 1
ATOM 735 C CA . PRO A 1 91 ? 19.543 -20.366 0.372 1.00 74.25 91 PRO A CA 1
ATOM 736 C C . PRO A 1 91 ? 20.216 -21.730 0.638 1.00 74.25 91 PRO A C 1
ATOM 738 O O . PRO A 1 91 ? 21.221 -22.045 0.007 1.00 74.25 91 PRO A O 1
ATOM 741 N N . GLN A 1 92 ? 19.727 -22.528 1.591 1.00 83.31 92 GLN A N 1
ATOM 742 C CA . GLN A 1 92 ? 20.222 -23.888 1.801 1.00 83.31 92 GLN A CA 1
ATOM 743 C C . GLN A 1 92 ? 19.571 -24.856 0.826 1.00 83.31 92 GLN A C 1
ATOM 745 O O . GLN A 1 92 ? 18.363 -24.809 0.607 1.00 83.31 92 GLN A O 1
ATOM 750 N N . GLU A 1 93 ? 20.372 -25.780 0.310 1.00 80.00 93 GLU A N 1
ATOM 751 C CA . GLU A 1 93 ? 19.920 -26.806 -0.618 1.00 80.00 93 GLU A CA 1
ATOM 752 C C . GLU A 1 93 ? 20.188 -28.203 -0.045 1.00 80.00 93 GLU A C 1
ATOM 754 O O . GLU A 1 93 ? 21.275 -28.448 0.479 1.00 80.00 93 GLU A O 1
ATOM 759 N N . PRO A 1 94 ? 19.221 -29.131 -0.119 1.00 85.25 94 PRO A N 1
ATOM 760 C CA . PRO A 1 94 ? 17.818 -28.886 -0.460 1.00 85.25 94 PRO A CA 1
ATOM 761 C C . PRO A 1 94 ? 17.095 -28.089 0.646 1.00 85.25 94 PRO A C 1
ATOM 763 O O . PRO A 1 94 ? 17.334 -28.307 1.834 1.00 85.25 94 PRO A O 1
ATOM 766 N N . GLY A 1 95 ? 16.160 -27.202 0.286 1.00 80.56 95 GLY A N 1
ATOM 767 C CA . GLY A 1 95 ? 15.504 -26.277 1.236 1.00 80.56 95 GLY A CA 1
ATOM 768 C C . GLY A 1 95 ? 14.795 -26.921 2.444 1.00 80.56 95 GLY A C 1
ATOM 769 O O . GLY A 1 95 ? 14.615 -26.284 3.488 1.00 80.56 95 GLY A O 1
ATOM 770 N N . TRP A 1 96 ? 14.430 -28.207 2.368 1.00 86.75 96 TRP A N 1
ATOM 771 C CA . TRP A 1 96 ? 13.890 -28.950 3.515 1.00 86.75 96 TRP A CA 1
ATOM 772 C C . TRP A 1 96 ? 14.920 -29.161 4.633 1.00 86.75 96 TRP A C 1
ATOM 774 O O . TRP A 1 96 ? 14.529 -29.292 5.794 1.00 86.75 96 TRP A O 1
ATOM 784 N N . ALA A 1 97 ? 16.222 -29.156 4.322 1.00 90.12 97 ALA A N 1
ATOM 785 C CA . ALA A 1 97 ? 17.289 -29.372 5.297 1.00 90.12 97 ALA A CA 1
ATOM 786 C C . ALA A 1 97 ? 17.245 -28.315 6.404 1.00 90.12 97 ALA A C 1
A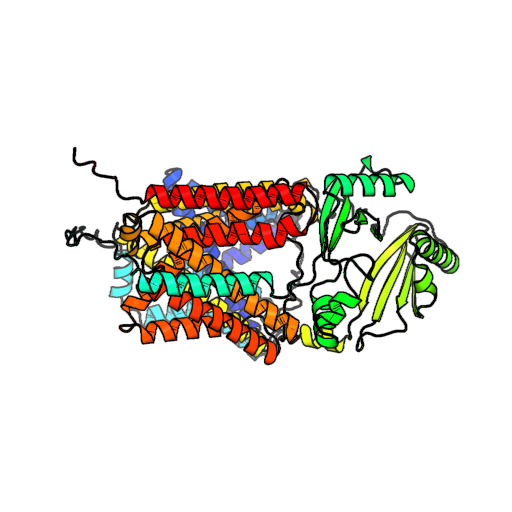TOM 788 O O . ALA A 1 97 ? 17.321 -28.647 7.589 1.00 90.12 97 ALA A O 1
ATOM 789 N N . ARG A 1 98 ? 17.001 -27.055 6.023 1.00 89.12 98 ARG A N 1
ATOM 790 C CA . ARG A 1 98 ? 16.828 -25.948 6.966 1.00 89.12 98 ARG A CA 1
ATOM 791 C C . ARG A 1 98 ? 15.598 -26.132 7.854 1.00 89.12 98 ARG A C 1
ATOM 793 O O . ARG A 1 98 ? 15.655 -25.864 9.053 1.00 89.12 98 ARG A O 1
ATOM 800 N N . GLY A 1 99 ? 14.507 -26.638 7.278 1.00 91.25 99 GLY A N 1
ATOM 801 C CA . GLY A 1 99 ? 13.277 -26.939 8.006 1.00 91.25 99 GLY A CA 1
ATOM 802 C C . GLY A 1 99 ? 13.472 -27.993 9.096 1.00 91.25 99 GLY A C 1
ATOM 803 O O . GLY A 1 99 ? 12.991 -27.822 10.217 1.00 91.25 99 GLY A O 1
ATOM 804 N N . ILE A 1 100 ? 14.239 -29.045 8.795 1.00 93.38 100 ILE A N 1
ATOM 805 C CA . ILE A 1 100 ? 14.575 -30.101 9.759 1.00 93.38 100 ILE A CA 1
ATOM 806 C C . ILE A 1 100 ? 15.516 -29.581 10.845 1.00 93.38 100 ILE A C 1
ATOM 808 O O . ILE A 1 100 ? 15.232 -29.770 12.025 1.00 93.38 100 ILE A O 1
ATOM 812 N N . GLU A 1 101 ? 16.606 -28.911 10.467 1.00 93.56 101 GLU A N 1
ATOM 813 C CA . GLU A 1 101 ? 17.584 -28.347 11.403 1.00 93.56 101 GLU A CA 1
ATOM 814 C C . GLU A 1 101 ? 16.897 -27.471 12.460 1.00 93.56 101 GLU A C 1
ATOM 816 O O . GLU A 1 101 ? 16.971 -27.737 13.664 1.00 93.56 101 GLU A O 1
ATOM 821 N N . VAL A 1 102 ? 16.169 -26.451 11.999 1.00 93.56 102 VAL A N 1
ATOM 822 C CA . VAL A 1 102 ? 15.492 -25.482 12.864 1.00 93.56 102 VAL A CA 1
ATOM 823 C C . VAL A 1 102 ? 14.327 -26.144 13.607 1.00 93.56 102 VAL A C 1
ATOM 825 O O . VAL A 1 102 ? 14.084 -25.829 14.771 1.00 93.56 102 VAL A O 1
ATOM 828 N N . GLY A 1 103 ? 13.649 -27.122 12.998 1.00 95.88 103 GLY A N 1
ATOM 829 C CA . GLY A 1 103 ? 12.603 -27.911 13.651 1.00 95.88 103 GLY A CA 1
ATOM 830 C C . GLY A 1 103 ? 13.109 -28.699 14.862 1.00 95.88 103 GLY A C 1
ATOM 831 O O . GLY A 1 103 ? 12.501 -28.648 15.932 1.00 95.88 103 GLY A O 1
ATOM 832 N N . LEU A 1 104 ? 14.265 -29.359 14.745 1.00 96.44 104 LEU A N 1
ATOM 833 C CA . LEU A 1 104 ? 14.892 -30.092 15.852 1.00 96.44 104 LEU A CA 1
ATOM 834 C C . LEU A 1 104 ? 15.291 -29.157 17.001 1.00 96.44 104 LEU A C 1
ATOM 836 O O . LEU A 1 104 ? 15.030 -29.451 18.172 1.00 96.44 104 LEU A O 1
ATOM 840 N N . ILE A 1 105 ? 15.843 -27.986 16.675 1.00 95.88 105 ILE A N 1
ATOM 841 C CA . ILE A 1 105 ? 16.108 -26.926 17.656 1.00 95.88 105 ILE A CA 1
ATOM 842 C C . ILE A 1 105 ? 14.801 -26.455 18.306 1.00 95.88 105 ILE A C 1
ATOM 844 O O . ILE A 1 105 ? 14.745 -26.253 19.520 1.00 95.88 105 ILE A O 1
ATOM 848 N N . GLY A 1 106 ? 13.732 -26.321 17.520 1.00 95.00 106 GLY A N 1
ATOM 849 C CA . GLY A 1 106 ? 12.399 -25.956 17.983 1.00 95.00 106 GLY A CA 1
ATOM 850 C C . GLY A 1 106 ? 11.843 -26.925 19.026 1.00 95.00 106 GLY A C 1
ATOM 851 O O . GLY A 1 106 ? 11.247 -26.473 20.003 1.00 95.00 106 GLY A O 1
ATOM 852 N N . ILE A 1 107 ? 12.087 -28.234 18.881 1.00 96.75 107 ILE A N 1
ATOM 853 C CA . ILE A 1 107 ? 11.687 -29.248 19.871 1.00 96.75 107 ILE A CA 1
ATOM 854 C C . ILE A 1 107 ? 12.431 -29.018 21.185 1.00 96.75 107 ILE A C 1
ATOM 856 O O . ILE A 1 107 ? 11.811 -28.952 22.249 1.00 96.75 107 ILE A O 1
ATOM 860 N N . ALA A 1 108 ? 13.753 -28.849 21.116 1.00 95.12 108 ALA A N 1
ATOM 861 C CA . ALA A 1 108 ? 14.570 -28.593 22.296 1.00 95.12 108 ALA A CA 1
ATOM 862 C C . ALA A 1 108 ? 14.189 -27.264 22.978 1.00 95.12 108 ALA A C 1
ATOM 864 O O . ALA A 1 108 ? 14.128 -27.194 24.205 1.00 95.12 108 ALA A O 1
ATOM 865 N N . ALA A 1 109 ? 13.835 -26.239 22.199 1.00 93.38 109 ALA A N 1
ATOM 866 C CA . ALA A 1 109 ? 13.305 -24.975 22.702 1.00 93.38 109 ALA A CA 1
ATOM 867 C C . ALA A 1 109 ? 11.905 -25.129 23.327 1.00 93.38 109 ALA A C 1
ATOM 869 O O . ALA A 1 109 ? 11.612 -24.503 24.342 1.00 93.38 109 ALA A O 1
ATOM 870 N N . GLY A 1 110 ? 11.026 -25.963 22.767 1.00 91.25 110 GLY A N 1
ATOM 871 C CA . GLY A 1 110 ? 9.726 -26.269 23.370 1.00 91.25 110 GLY A CA 1
ATOM 872 C C . GLY A 1 110 ? 9.873 -27.010 24.702 1.00 91.25 110 GLY A C 1
ATOM 873 O O . GLY A 1 110 ? 9.192 -26.682 25.674 1.00 91.25 110 GLY A O 1
ATOM 874 N N . TRP A 1 111 ? 10.821 -27.948 24.782 1.00 90.75 111 TRP A N 1
ATOM 875 C CA . TRP A 1 111 ? 11.198 -28.596 26.038 1.00 90.75 111 TRP A CA 1
ATOM 876 C C . TRP A 1 111 ? 11.776 -27.599 27.052 1.00 90.75 111 TRP A C 1
ATOM 878 O O . TRP A 1 111 ? 11.369 -27.621 28.213 1.00 90.75 111 TRP A O 1
ATOM 888 N N . LEU A 1 112 ? 12.655 -26.686 26.619 1.00 89.00 112 LEU A N 1
ATOM 889 C CA . LEU A 1 112 ? 13.222 -25.632 27.467 1.00 89.00 112 LEU A CA 1
ATOM 890 C C . LEU A 1 112 ? 12.119 -24.773 28.103 1.00 89.00 112 LEU A C 1
ATOM 892 O O . LEU A 1 112 ? 12.158 -24.535 29.311 1.00 89.00 112 LEU A O 1
ATOM 896 N N . MET A 1 113 ? 11.105 -24.379 27.325 1.00 90.88 113 MET A N 1
ATOM 897 C CA . MET A 1 113 ? 9.978 -23.594 27.831 1.00 90.88 113 MET A CA 1
ATOM 898 C C . MET A 1 113 ? 9.197 -24.369 28.895 1.00 90.88 113 MET A C 1
ATOM 900 O O . MET A 1 113 ? 8.892 -23.822 29.953 1.00 90.88 113 MET A O 1
ATOM 904 N N . LEU A 1 114 ? 8.867 -25.635 28.617 1.00 87.19 114 LEU A N 1
ATOM 905 C CA . LEU A 1 114 ? 8.095 -26.476 29.536 1.00 87.19 114 LEU A CA 1
ATOM 906 C C . LEU A 1 114 ? 8.869 -26.816 30.814 1.00 87.19 114 LEU A C 1
ATOM 908 O O . LEU A 1 114 ? 8.255 -27.021 31.859 1.00 87.19 114 LEU A O 1
ATOM 912 N N . ARG A 1 115 ? 10.201 -26.906 30.733 1.00 88.06 115 ARG A N 1
ATOM 913 C CA . ARG A 1 115 ? 11.066 -27.210 31.876 1.00 88.06 115 ARG A CA 1
ATOM 914 C C . ARG A 1 115 ? 11.350 -25.985 32.742 1.00 88.06 115 ARG A C 1
ATOM 916 O O . ARG A 1 115 ? 11.453 -26.143 33.956 1.00 88.06 115 ARG A O 1
ATOM 923 N N . TYR A 1 116 ? 11.509 -24.811 32.131 1.00 85.38 116 TYR A N 1
ATOM 924 C CA . TYR A 1 116 ? 11.932 -23.589 32.815 1.00 85.38 116 TYR A CA 1
ATOM 925 C C . TYR A 1 116 ? 10.876 -22.486 32.725 1.00 85.38 116 TYR A C 1
ATOM 927 O O . TYR A 1 116 ? 10.138 -22.272 33.681 1.00 85.38 116 TYR A O 1
ATOM 935 N N . SER A 1 117 ? 10.824 -21.744 31.616 1.00 84.44 117 SER A N 1
ATOM 936 C CA . SER A 1 117 ? 9.829 -20.690 31.378 1.00 84.44 117 SER A CA 1
ATOM 937 C C . SER A 1 117 ? 9.932 -20.141 29.954 1.00 84.44 117 SER A C 1
ATOM 939 O O . SER A 1 117 ? 10.930 -20.351 29.263 1.00 84.44 117 SER A O 1
ATOM 941 N N . ILE A 1 118 ? 8.945 -19.339 29.541 1.00 86.12 118 ILE A N 1
ATOM 942 C CA . ILE A 1 118 ? 9.038 -18.548 28.304 1.00 86.12 118 ILE A CA 1
ATOM 943 C C . ILE A 1 118 ? 10.210 -17.554 28.331 1.00 86.12 118 ILE A C 1
ATOM 945 O O . ILE A 1 118 ? 10.817 -17.294 27.298 1.00 86.12 118 ILE A O 1
ATOM 949 N N . VAL A 1 119 ? 10.585 -17.041 29.508 1.00 85.81 119 VAL A N 1
ATOM 950 C CA . VAL A 1 119 ? 11.729 -16.126 29.649 1.00 85.81 119 VAL A CA 1
ATOM 951 C C . VAL A 1 119 ? 13.033 -16.845 29.306 1.00 85.81 119 VAL A C 1
ATOM 953 O O . VAL A 1 119 ? 13.871 -16.270 28.620 1.00 85.81 119 VAL A O 1
ATOM 956 N N . ALA A 1 120 ? 13.189 -18.114 29.699 1.00 87.50 120 ALA A N 1
ATOM 957 C CA . ALA A 1 120 ? 14.366 -18.909 29.340 1.00 87.50 120 ALA A CA 1
ATOM 958 C C . ALA A 1 120 ? 14.515 -19.064 27.817 1.00 87.50 120 ALA A C 1
ATOM 960 O O . ALA A 1 120 ? 15.626 -18.964 27.295 1.00 87.50 120 ALA A O 1
ATOM 961 N N . ASN A 1 121 ? 13.399 -19.249 27.108 1.00 90.50 121 ASN A N 1
ATOM 962 C CA . ASN A 1 121 ? 13.365 -19.280 25.648 1.00 90.50 121 ASN A CA 1
ATOM 963 C C . ASN A 1 121 ? 13.768 -17.946 25.029 1.00 90.50 121 ASN A C 1
ATOM 965 O O . ASN A 1 121 ? 14.694 -17.924 24.225 1.00 90.50 121 ASN A O 1
ATOM 969 N N . ILE A 1 122 ? 13.136 -16.847 25.451 1.00 90.81 122 ILE A N 1
ATOM 970 C CA . ILE A 1 122 ? 13.443 -15.507 24.931 1.00 90.81 122 ILE A CA 1
ATOM 971 C C . ILE A 1 122 ? 14.921 -15.184 25.142 1.00 90.81 122 ILE A C 1
ATOM 973 O O . ILE A 1 122 ? 15.570 -14.704 24.224 1.00 90.81 122 ILE A O 1
ATOM 977 N N . VAL A 1 123 ? 15.471 -15.484 26.323 1.00 90.62 123 VAL A N 1
ATOM 978 C CA . VAL A 1 123 ? 16.894 -15.271 26.620 1.00 90.62 123 VAL A CA 1
ATOM 979 C C . VAL A 1 123 ? 17.776 -16.105 25.696 1.00 90.62 123 VAL A C 1
ATOM 981 O O . VAL A 1 123 ? 18.689 -15.563 25.085 1.00 90.62 123 VAL A O 1
ATOM 984 N N . TRP A 1 124 ? 17.504 -17.406 25.551 1.00 92.25 124 TRP A N 1
ATOM 985 C CA . TRP A 1 124 ? 18.269 -18.267 24.645 1.00 92.25 124 TRP A CA 1
ATOM 986 C C . TRP A 1 124 ? 18.235 -17.761 23.201 1.00 92.25 124 TRP A C 1
ATOM 988 O O . TRP A 1 124 ? 19.285 -17.636 22.570 1.00 92.25 124 TRP A O 1
ATOM 998 N N . HIS A 1 125 ? 17.038 -17.492 22.689 1.00 93.19 125 HIS A N 1
ATOM 999 C CA . HIS A 1 125 ? 16.820 -17.127 21.302 1.00 93.19 125 HIS A CA 1
ATOM 1000 C C . HIS A 1 125 ? 17.426 -15.755 21.002 1.00 93.19 125 HIS A C 1
ATOM 1002 O O . HIS A 1 125 ? 18.157 -15.607 20.022 1.00 93.19 125 HIS A O 1
ATOM 1008 N N . PHE A 1 126 ? 17.220 -14.790 21.908 1.00 93.50 126 PHE A N 1
ATOM 1009 C CA . PHE A 1 126 ? 17.861 -13.482 21.859 1.00 93.50 126 PHE A CA 1
ATOM 1010 C C . PHE A 1 126 ? 19.375 -13.642 21.791 1.00 93.50 126 PHE A C 1
ATOM 1012 O O . PHE A 1 126 ? 19.983 -13.134 20.858 1.00 93.50 126 PHE A O 1
ATOM 1019 N N . THR A 1 127 ? 19.971 -14.391 22.726 1.00 92.19 127 THR A N 1
ATOM 1020 C CA . THR A 1 127 ? 21.425 -14.558 22.797 1.00 92.19 127 THR A CA 1
ATOM 1021 C C . THR A 1 127 ? 21.985 -15.184 21.527 1.00 92.19 127 THR A C 1
ATOM 1023 O O . THR A 1 127 ? 23.019 -14.726 21.052 1.00 92.19 127 THR A O 1
ATOM 1026 N N . VAL A 1 128 ? 21.340 -16.203 20.949 1.00 90.94 128 VAL A N 1
ATOM 1027 C CA . VAL A 1 128 ? 21.832 -16.823 19.707 1.00 90.94 128 VAL A CA 1
ATOM 1028 C C . VAL A 1 128 ? 21.794 -15.818 18.557 1.00 90.94 128 VAL A C 1
ATOM 1030 O O . VAL A 1 128 ? 22.820 -15.587 17.918 1.00 90.94 128 VAL A O 1
ATOM 1033 N N . ASN A 1 129 ? 20.651 -15.172 18.331 1.00 89.88 129 ASN A N 1
ATOM 1034 C CA . ASN A 1 129 ? 20.477 -14.271 17.192 1.00 89.88 129 ASN A CA 1
ATOM 1035 C C . ASN A 1 129 ? 21.320 -12.998 17.331 1.00 89.88 129 ASN A C 1
ATOM 1037 O O . ASN A 1 129 ? 21.956 -12.565 16.366 1.00 89.88 129 ASN A O 1
ATOM 1041 N N . SER A 1 130 ? 21.384 -12.424 18.536 1.00 90.62 130 SER A N 1
ATOM 1042 C CA . SER A 1 130 ? 22.232 -11.268 18.814 1.00 90.62 130 SER A CA 1
ATOM 1043 C C . SER A 1 130 ? 23.707 -11.621 18.655 1.00 90.62 130 SER A C 1
ATOM 1045 O O . SER A 1 130 ? 24.444 -10.810 18.113 1.00 90.62 130 SER A O 1
ATOM 1047 N N . SER A 1 131 ? 24.144 -12.820 19.067 1.00 89.31 131 SER A N 1
ATOM 1048 C CA . SER A 1 131 ? 25.546 -13.247 18.930 1.00 89.31 131 SER A CA 1
ATOM 1049 C C . SER A 1 131 ? 25.945 -13.459 17.475 1.00 89.31 131 SER A C 1
ATOM 1051 O O . SER A 1 131 ? 26.993 -12.972 17.065 1.00 89.31 131 SER A O 1
ATOM 1053 N N . LEU A 1 132 ? 25.110 -14.141 16.680 1.00 85.69 132 LEU A N 1
ATOM 1054 C CA . LEU A 1 132 ? 25.381 -14.353 15.253 1.00 85.69 132 LEU A CA 1
ATOM 1055 C C . LEU A 1 132 ? 25.485 -13.021 14.504 1.00 85.69 132 LEU A C 1
ATOM 1057 O O . LEU A 1 132 ? 26.378 -12.832 13.684 1.00 85.69 132 LEU A O 1
ATOM 1061 N N . THR A 1 133 ? 24.613 -12.073 14.843 1.00 83.00 133 THR A N 1
ATOM 1062 C CA . THR A 1 133 ? 24.621 -10.731 14.253 1.00 83.00 133 THR A CA 1
ATOM 1063 C C . THR A 1 133 ? 25.812 -9.898 14.740 1.00 83.00 133 THR A C 1
ATOM 1065 O O . THR A 1 133 ? 26.472 -9.225 13.951 1.00 83.00 133 THR A O 1
ATOM 1068 N N . ALA A 1 134 ? 26.116 -9.957 16.039 1.00 87.19 134 ALA A N 1
ATOM 1069 C CA . ALA A 1 134 ? 27.240 -9.257 16.650 1.00 87.19 134 ALA A CA 1
ATOM 1070 C C . ALA A 1 134 ? 28.586 -9.742 16.108 1.00 87.19 134 ALA A C 1
ATOM 1072 O O . ALA A 1 134 ? 29.488 -8.929 15.968 1.00 87.19 134 ALA A O 1
ATOM 1073 N N . LEU A 1 135 ? 28.731 -11.027 15.771 1.00 85.88 135 LEU A N 1
ATOM 1074 C CA . LEU A 1 135 ? 29.983 -11.591 15.260 1.00 85.88 135 LEU A CA 1
ATOM 1075 C C . LEU A 1 135 ? 30.466 -10.880 13.986 1.00 85.88 135 LEU A C 1
ATOM 1077 O O . LEU A 1 135 ? 31.651 -10.582 13.878 1.00 85.88 135 LEU A O 1
ATOM 1081 N N . VAL A 1 136 ? 29.550 -10.521 13.082 1.00 80.81 136 VAL A N 1
ATOM 1082 C CA . VAL A 1 136 ? 29.873 -9.750 11.866 1.00 80.81 136 VAL A CA 1
ATOM 1083 C C . VAL A 1 136 ? 30.399 -8.355 12.223 1.00 80.81 136 VAL A C 1
ATOM 1085 O O . VAL A 1 136 ? 31.416 -7.912 11.693 1.00 80.81 136 VAL A O 1
ATOM 1088 N N . ILE A 1 137 ? 29.748 -7.677 13.173 1.00 83.44 137 ILE A N 1
ATOM 1089 C CA . ILE A 1 137 ? 30.144 -6.334 13.629 1.00 83.44 137 ILE A CA 1
ATOM 1090 C C . ILE A 1 137 ? 31.464 -6.393 14.401 1.00 83.44 137 ILE A C 1
ATOM 1092 O O . ILE A 1 137 ? 32.292 -5.501 14.269 1.00 83.44 137 ILE A O 1
ATOM 1096 N N . ILE A 1 138 ? 31.698 -7.451 15.177 1.00 84.62 138 ILE A N 1
ATOM 1097 C CA . ILE A 1 138 ? 32.937 -7.637 15.935 1.00 84.62 138 ILE A CA 1
ATOM 1098 C C . ILE A 1 138 ? 34.134 -7.828 14.996 1.00 84.62 138 ILE A C 1
ATOM 1100 O O . ILE A 1 138 ? 35.220 -7.338 15.286 1.00 84.62 138 ILE A O 1
ATOM 1104 N N . GLN A 1 139 ? 33.936 -8.509 13.865 1.00 82.62 139 GLN A N 1
ATOM 1105 C CA . GLN A 1 139 ? 34.990 -8.751 12.877 1.00 82.62 139 GLN A CA 1
ATOM 1106 C C . GLN A 1 139 ? 35.351 -7.513 12.045 1.00 82.62 139 GLN A C 1
ATOM 1108 O O . GLN A 1 139 ? 36.485 -7.413 11.586 1.00 82.62 139 GLN A O 1
ATOM 1113 N N . GLN A 1 140 ? 34.399 -6.602 11.817 1.00 79.62 140 GLN A N 1
ATOM 1114 C CA . GLN A 1 140 ? 34.540 -5.521 10.828 1.00 79.62 140 GLN A CA 1
ATOM 1115 C C . GLN A 1 140 ? 34.372 -4.102 11.407 1.00 79.62 140 GLN A C 1
ATOM 1117 O O . GLN A 1 140 ? 34.617 -3.124 10.704 1.00 79.62 140 GLN A O 1
ATOM 1122 N N . GLY A 1 141 ? 33.903 -3.963 12.649 1.00 77.31 141 GLY A N 1
ATOM 1123 C CA . GLY A 1 141 ? 33.498 -2.692 13.256 1.00 77.31 141 GLY A CA 1
ATOM 1124 C C . GLY A 1 141 ? 34.580 -1.975 14.054 1.00 77.31 141 GLY A C 1
ATOM 1125 O O . GLY A 1 141 ? 35.604 -2.542 14.426 1.00 77.31 141 GLY A O 1
ATOM 1126 N N . GLY A 1 142 ? 34.330 -0.697 14.347 1.00 83.75 142 GLY A N 1
ATOM 1127 C CA . GLY A 1 142 ? 35.185 0.087 15.237 1.00 83.75 142 GLY A CA 1
ATOM 1128 C C . GLY A 1 142 ? 35.052 -0.351 16.699 1.00 83.75 142 GLY A C 1
ATOM 1129 O O . GLY A 1 142 ? 34.050 -0.942 17.097 1.00 83.75 142 GLY A O 1
ATOM 1130 N N . ILE A 1 143 ? 36.037 -0.000 17.533 1.00 88.56 143 ILE A N 1
ATOM 1131 C CA . ILE A 1 143 ? 36.112 -0.402 18.955 1.00 88.56 143 ILE A CA 1
ATOM 1132 C C . ILE A 1 143 ? 34.808 -0.117 19.715 1.00 88.56 143 ILE A C 1
ATOM 1134 O O . ILE A 1 143 ? 34.350 -0.952 20.491 1.00 88.56 143 ILE A O 1
ATOM 1138 N N . PHE A 1 144 ? 34.184 1.039 19.476 1.00 87.06 144 PHE A N 1
ATOM 1139 C CA . PHE A 1 144 ? 32.915 1.396 20.112 1.00 87.06 144 PHE A CA 1
ATOM 1140 C C . PHE A 1 144 ? 31.790 0.402 19.782 1.00 87.06 144 PHE A C 1
ATOM 1142 O O . PHE A 1 144 ? 31.087 -0.051 20.685 1.00 87.06 144 PHE A O 1
ATOM 1149 N N . ASP A 1 145 ? 31.649 0.015 18.513 1.00 86.12 145 ASP A N 1
ATOM 1150 C CA . ASP A 1 145 ? 30.616 -0.925 18.069 1.00 86.12 145 ASP A CA 1
ATOM 1151 C C . ASP A 1 145 ? 30.872 -2.337 18.586 1.00 86.12 145 ASP A C 1
ATOM 1153 O O . ASP A 1 145 ? 29.927 -3.027 18.967 1.00 86.12 145 ASP A O 1
ATOM 1157 N N . ILE A 1 146 ? 32.144 -2.742 18.664 1.00 87.94 146 ILE A N 1
ATOM 1158 C CA . ILE A 1 146 ? 32.561 -4.007 19.277 1.00 87.94 146 ILE A CA 1
ATOM 1159 C C . ILE A 1 146 ? 32.120 -4.042 20.744 1.00 87.94 146 ILE A C 1
ATOM 1161 O O . ILE A 1 146 ? 31.431 -4.974 21.162 1.00 87.94 146 ILE A O 1
ATOM 1165 N N . VAL A 1 147 ? 32.467 -3.009 21.521 1.00 90.62 147 VAL A N 1
ATOM 1166 C CA . VAL A 1 147 ? 32.111 -2.915 22.945 1.00 90.62 147 VAL A CA 1
ATOM 1167 C C . VAL A 1 147 ? 30.594 -2.921 23.126 1.00 90.62 147 VAL A C 1
ATOM 1169 O O . VAL A 1 147 ? 30.078 -3.676 23.950 1.00 90.62 147 VAL A O 1
ATOM 1172 N N . MET A 1 148 ? 29.859 -2.144 22.327 1.00 91.19 148 MET A N 1
ATOM 1173 C CA . MET A 1 148 ? 28.398 -2.121 22.389 1.00 91.19 148 MET A CA 1
ATOM 1174 C C . MET A 1 148 ? 27.771 -3.466 22.004 1.00 91.19 148 MET A C 1
ATOM 1176 O O . MET A 1 148 ? 26.830 -3.905 22.661 1.00 91.19 148 MET A O 1
ATOM 1180 N N . CYS A 1 149 ? 28.301 -4.166 20.999 1.00 88.44 149 CYS A N 1
ATOM 1181 C CA . CYS A 1 149 ? 27.838 -5.506 20.635 1.00 88.44 149 CYS A CA 1
ATOM 1182 C C . CYS A 1 149 ? 28.053 -6.515 21.763 1.00 88.44 149 CYS A C 1
ATOM 1184 O O . CYS A 1 149 ? 27.155 -7.304 22.053 1.00 88.44 149 CYS A O 1
ATOM 1186 N N . ILE A 1 150 ? 29.207 -6.462 22.435 1.00 89.31 150 ILE A N 1
ATOM 1187 C CA . ILE A 1 150 ? 29.473 -7.287 23.617 1.00 89.31 150 ILE A CA 1
ATOM 1188 C C . ILE A 1 150 ? 28.424 -6.980 24.696 1.00 89.31 150 ILE A C 1
ATOM 1190 O O . ILE A 1 150 ? 27.770 -7.898 25.186 1.00 89.31 150 ILE A O 1
ATOM 1194 N N . ILE A 1 151 ? 28.174 -5.703 25.004 1.00 89.94 151 ILE A N 1
ATOM 1195 C CA . ILE A 1 151 ? 27.139 -5.306 25.974 1.00 89.94 151 ILE A CA 1
ATOM 1196 C C . ILE A 1 151 ? 25.763 -5.864 25.581 1.00 89.94 151 ILE A C 1
ATOM 1198 O O . ILE A 1 151 ? 25.072 -6.426 26.429 1.00 89.94 151 ILE A O 1
ATOM 1202 N N . VAL A 1 152 ? 25.369 -5.759 24.308 1.00 91.12 152 VAL A N 1
ATOM 1203 C CA . VAL A 1 152 ? 24.087 -6.278 23.801 1.00 91.12 152 VAL A CA 1
ATOM 1204 C C . VAL A 1 152 ? 23.982 -7.792 23.982 1.00 91.12 152 VAL A C 1
ATOM 1206 O O . VAL A 1 152 ? 22.968 -8.272 24.483 1.00 91.12 152 VAL A O 1
ATOM 1209 N N . VAL A 1 153 ? 25.015 -8.555 23.616 1.00 89.25 153 VAL A N 1
ATOM 1210 C CA . VAL A 1 153 ? 25.019 -10.023 23.745 1.00 89.25 153 VAL A CA 1
ATOM 1211 C C . VAL A 1 153 ? 24.907 -10.456 25.210 1.00 89.25 153 VAL A C 1
ATOM 1213 O O . VAL A 1 153 ? 24.186 -11.408 25.520 1.00 89.25 153 VAL A O 1
ATOM 1216 N N . PHE A 1 154 ? 25.565 -9.73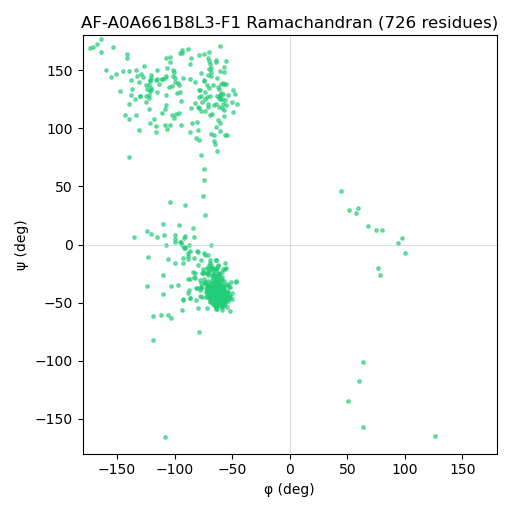4 26.120 1.00 89.25 154 PHE A N 1
ATOM 1217 C CA . PHE A 1 154 ? 25.541 -10.010 27.560 1.00 89.25 154 PHE A CA 1
ATOM 1218 C C . PHE A 1 154 ? 24.380 -9.337 28.310 1.00 89.25 154 PHE A C 1
ATOM 1220 O O . PHE A 1 154 ? 24.218 -9.557 29.514 1.00 89.25 154 PHE A O 1
ATOM 1227 N N . LEU A 1 155 ? 23.520 -8.585 27.619 1.00 88.88 155 LEU A N 1
ATOM 1228 C CA . LEU A 1 155 ? 22.388 -7.874 28.211 1.00 88.88 155 LEU A CA 1
ATOM 1229 C C . LEU A 1 155 ? 21.451 -8.789 29.031 1.00 88.88 155 LEU A C 1
ATOM 1231 O O . LEU A 1 155 ? 21.068 -8.401 30.138 1.00 88.88 155 LEU A O 1
ATOM 1235 N N . PRO A 1 156 ? 21.111 -10.020 28.590 1.00 85.19 156 PRO A N 1
ATOM 1236 C CA . PRO A 1 156 ? 20.302 -10.921 29.406 1.00 85.19 156 PRO A CA 1
ATOM 1237 C C . PRO A 1 156 ? 20.995 -11.335 30.706 1.00 85.19 156 PRO A C 1
ATOM 1239 O O . PRO A 1 156 ? 20.347 -11.401 31.746 1.00 85.19 156 PRO A O 1
ATOM 1242 N N . VAL A 1 157 ? 22.310 -11.581 30.669 1.00 84.00 157 VAL A N 1
ATOM 1243 C CA . VAL A 1 157 ? 23.099 -11.939 31.860 1.00 84.00 157 VAL A CA 1
ATOM 1244 C C . VAL A 1 157 ? 23.100 -10.781 32.853 1.00 84.00 157 VAL A C 1
ATOM 1246 O O . VAL A 1 157 ? 22.906 -11.003 34.045 1.00 84.00 157 VAL A O 1
ATOM 1249 N N . PHE A 1 158 ? 23.233 -9.549 32.358 1.00 82.44 158 PHE A N 1
ATOM 1250 C CA . PHE A 1 158 ? 23.138 -8.344 33.176 1.00 82.44 158 PHE A CA 1
ATOM 1251 C C . PHE A 1 158 ? 21.781 -8.240 33.890 1.00 82.44 158 PHE A C 1
ATOM 1253 O O . PHE A 1 158 ? 21.744 -8.101 35.113 1.00 82.44 158 PHE A O 1
ATOM 1260 N N . PHE A 1 159 ? 20.661 -8.388 33.173 1.00 81.12 159 PHE A N 1
ATOM 1261 C CA . PHE A 1 159 ? 19.328 -8.332 33.790 1.00 81.12 159 PHE A CA 1
ATOM 1262 C C . PHE A 1 159 ? 19.047 -9.496 34.746 1.00 81.12 159 PHE A C 1
ATOM 1264 O O . PHE A 1 159 ? 18.420 -9.291 35.785 1.00 81.12 159 PHE A O 1
ATOM 1271 N N . ILE A 1 160 ? 19.535 -10.702 34.444 1.00 79.38 160 ILE A N 1
ATOM 1272 C CA . ILE A 1 160 ? 19.454 -11.847 35.360 1.00 79.38 160 ILE A CA 1
ATOM 1273 C C . ILE A 1 160 ? 20.265 -11.567 36.633 1.00 79.38 160 ILE A C 1
ATOM 1275 O O . ILE A 1 160 ? 19.776 -11.826 37.731 1.00 79.38 160 ILE A O 1
ATOM 1279 N N . GLY A 1 161 ? 21.464 -10.991 36.506 1.00 78.44 161 GLY A N 1
ATOM 1280 C CA . GLY A 1 161 ? 22.303 -10.588 37.635 1.00 78.44 161 GLY A CA 1
ATOM 1281 C C . GLY A 1 161 ? 21.632 -9.531 38.512 1.00 78.44 161 GLY A C 1
ATOM 1282 O O . GLY A 1 161 ? 21.580 -9.690 39.729 1.00 78.44 161 GLY A O 1
ATOM 1283 N N . LEU A 1 162 ? 21.023 -8.507 37.904 1.00 78.75 162 LEU A N 1
ATOM 1284 C CA . LEU A 1 162 ? 20.212 -7.527 38.632 1.00 78.75 162 LEU A CA 1
ATOM 1285 C C . LEU A 1 162 ? 19.034 -8.191 39.353 1.00 78.75 162 LEU A C 1
ATOM 1287 O O . LEU A 1 162 ? 18.787 -7.896 40.518 1.00 78.75 162 LEU A O 1
ATOM 1291 N N . GLY A 1 163 ? 18.334 -9.115 38.694 1.00 74.75 163 GLY A N 1
ATOM 1292 C CA . GLY A 1 163 ? 17.251 -9.880 39.309 1.00 74.75 163 GLY A CA 1
ATOM 1293 C C . GLY A 1 163 ? 17.719 -10.740 40.486 1.00 74.75 163 GLY A C 1
ATOM 1294 O O . GLY A 1 163 ? 17.001 -10.864 41.472 1.00 74.75 163 GLY A O 1
ATOM 1295 N N . PHE A 1 164 ? 18.931 -11.290 40.428 1.00 77.31 164 PHE A N 1
ATOM 1296 C CA . PHE A 1 164 ? 19.514 -12.066 41.523 1.00 77.31 164 PHE A CA 1
ATOM 1297 C C . PHE A 1 164 ? 19.921 -11.190 42.717 1.00 77.31 164 PHE A C 1
ATOM 1299 O O . PHE A 1 164 ? 19.718 -11.582 43.863 1.00 77.31 164 PHE A O 1
ATOM 1306 N N . ILE A 1 165 ? 20.471 -10.002 42.453 1.00 80.50 165 ILE A N 1
ATOM 1307 C CA . ILE A 1 165 ? 20.960 -9.074 43.484 1.00 80.50 165 ILE A CA 1
ATOM 1308 C C . ILE A 1 165 ? 19.805 -8.309 44.145 1.00 80.50 165 ILE A C 1
ATOM 1310 O O . ILE A 1 165 ? 19.775 -8.159 45.365 1.00 80.50 165 ILE A O 1
ATOM 1314 N N . PHE A 1 166 ? 18.855 -7.817 43.348 1.00 79.44 166 PHE A N 1
ATOM 1315 C CA . PHE A 1 166 ? 17.798 -6.906 43.799 1.00 79.44 166 PHE A CA 1
ATOM 1316 C C . PHE A 1 166 ? 16.418 -7.566 43.916 1.00 79.44 166 PHE A C 1
ATOM 1318 O O . PHE A 1 166 ? 15.506 -6.983 44.506 1.00 79.44 166 PHE A O 1
ATOM 1325 N N . GLY A 1 167 ? 16.235 -8.774 43.374 1.00 68.69 167 GLY A N 1
ATOM 1326 C CA . GLY A 1 167 ? 14.959 -9.480 43.409 1.00 68.69 167 GLY A CA 1
ATOM 1327 C C . GLY A 1 167 ? 14.625 -9.986 44.809 1.00 68.69 167 GLY A C 1
ATOM 1328 O O . GLY A 1 167 ? 15.310 -10.838 45.375 1.00 68.69 167 GLY A O 1
ATOM 1329 N N . LYS A 1 168 ? 13.515 -9.511 45.378 1.00 64.62 168 LYS A N 1
ATOM 1330 C CA . LYS A 1 168 ? 12.989 -10.068 46.630 1.00 64.62 168 LYS A CA 1
ATOM 1331 C C . LYS A 1 168 ? 12.409 -11.455 46.338 1.00 64.62 168 LYS A C 1
ATOM 1333 O O . LYS A 1 168 ? 11.522 -11.578 45.498 1.00 64.62 168 LYS A O 1
ATOM 1338 N N . ARG A 1 169 ? 12.828 -12.499 47.076 1.00 55.28 169 ARG A N 1
ATOM 1339 C CA . ARG A 1 169 ? 12.307 -13.888 46.936 1.00 55.28 169 ARG A CA 1
ATOM 1340 C C . ARG A 1 169 ? 10.773 -13.973 46.864 1.00 55.28 169 ARG A C 1
ATOM 1342 O O . ARG A 1 169 ? 10.255 -14.841 46.175 1.00 55.28 169 ARG A O 1
ATOM 1349 N N . LYS A 1 170 ? 10.065 -13.052 47.532 1.00 49.56 170 LYS A N 1
ATOM 1350 C CA . LYS A 1 170 ? 8.596 -12.944 47.539 1.00 49.56 170 LYS A CA 1
ATOM 1351 C C . LYS A 1 170 ? 7.977 -12.612 46.169 1.00 49.56 170 LYS A C 1
ATOM 1353 O O . LYS A 1 170 ? 6.861 -13.039 45.911 1.00 49.56 170 LYS A O 1
ATOM 1358 N N . GLU A 1 171 ? 8.668 -11.878 45.297 1.00 51.09 171 GLU A N 1
ATOM 1359 C CA . GLU A 1 171 ? 8.159 -11.502 43.963 1.00 51.09 171 GLU A CA 1
ATOM 1360 C C . GLU A 1 171 ? 8.349 -12.626 42.929 1.00 51.09 171 GLU A C 1
ATOM 1362 O O . GLU A 1 171 ? 7.539 -12.783 42.018 1.00 51.09 171 GLU A O 1
ATOM 1367 N N . LEU A 1 172 ? 9.375 -13.467 43.103 1.00 45.62 172 LEU A N 1
ATOM 1368 C CA . LEU A 1 172 ? 9.633 -14.642 42.260 1.00 45.62 172 LEU A CA 1
ATOM 1369 C C . LEU A 1 172 ? 8.635 -15.782 42.524 1.00 45.62 172 LEU A C 1
ATOM 1371 O O . LEU A 1 172 ? 8.196 -16.431 41.577 1.00 45.62 172 LEU A O 1
ATOM 1375 N N . THR A 1 173 ? 8.231 -15.997 43.782 1.00 45.50 173 THR A N 1
ATOM 1376 C CA . THR A 1 173 ? 7.182 -16.970 44.138 1.00 45.50 173 THR A CA 1
ATOM 1377 C C . THR A 1 173 ? 5.773 -16.454 43.844 1.00 45.50 173 THR A C 1
ATOM 1379 O O . THR A 1 173 ? 4.934 -17.233 43.404 1.00 45.50 173 THR A O 1
ATOM 1382 N N . ALA A 1 174 ? 5.518 -15.145 43.974 1.00 46.53 174 ALA A N 1
ATOM 1383 C CA . ALA A 1 174 ? 4.227 -14.550 43.613 1.00 46.53 174 ALA A CA 1
ATOM 1384 C C . ALA A 1 174 ? 3.867 -14.747 42.126 1.00 46.53 174 ALA A C 1
ATOM 1386 O O . ALA A 1 174 ? 2.696 -14.904 41.799 1.00 46.53 174 ALA A O 1
ATOM 1387 N N . ASN A 1 175 ? 4.857 -14.802 41.226 1.00 45.19 175 ASN A N 1
ATOM 1388 C CA . ASN A 1 175 ? 4.631 -15.084 39.802 1.00 45.19 175 ASN A CA 1
ATOM 1389 C C . ASN A 1 175 ? 4.328 -16.567 39.508 1.00 45.19 175 ASN A C 1
ATOM 1391 O O . ASN A 1 175 ? 3.686 -16.860 38.502 1.00 45.19 175 ASN A O 1
ATOM 1395 N N . ALA A 1 176 ? 4.755 -17.498 40.371 1.00 44.31 176 ALA A N 1
ATOM 1396 C CA . ALA A 1 176 ? 4.434 -18.925 40.247 1.00 44.31 176 ALA A CA 1
ATOM 1397 C C . ALA A 1 176 ? 2.984 -19.238 40.669 1.00 44.31 176 ALA A C 1
ATOM 1399 O O . ALA A 1 176 ? 2.393 -20.198 40.180 1.00 44.31 176 ALA A O 1
ATOM 1400 N N . GLU A 1 177 ? 2.400 -18.392 41.522 1.00 41.44 177 GLU A N 1
ATOM 1401 C CA . GLU A 1 177 ? 1.012 -18.480 41.995 1.00 41.44 177 GLU A CA 1
ATOM 1402 C C . GLU A 1 177 ? 0.045 -17.537 41.260 1.00 41.44 177 GLU A C 1
ATOM 1404 O O . GLU A 1 177 ? -1.128 -17.463 41.621 1.00 41.44 177 GLU A O 1
ATOM 1409 N N . MET A 1 178 ? 0.467 -16.857 40.183 1.00 41.81 178 MET A N 1
ATOM 1410 C CA . MET A 1 178 ? -0.441 -16.088 39.319 1.00 41.81 178 MET A CA 1
ATOM 1411 C C . MET A 1 178 ? -1.286 -17.005 38.416 1.00 41.81 178 MET A C 1
ATOM 1413 O O . MET A 1 178 ? -1.364 -16.838 37.200 1.00 41.81 178 MET A O 1
ATOM 1417 N N . ILE A 1 179 ? -2.017 -17.941 39.016 1.00 41.06 179 ILE A N 1
ATOM 1418 C CA . ILE A 1 179 ? -3.400 -18.110 38.588 1.00 41.06 179 ILE A CA 1
ATOM 1419 C C . ILE A 1 179 ? -4.050 -16.805 39.051 1.00 41.06 179 ILE A C 1
ATOM 1421 O O . ILE A 1 179 ? -4.080 -16.581 40.262 1.00 41.06 179 ILE A O 1
ATOM 1425 N N . PRO A 1 180 ? -4.496 -15.893 38.160 1.00 44.50 180 PRO A N 1
ATOM 1426 C CA . PRO A 1 180 ? -5.279 -14.762 38.634 1.00 44.50 180 PRO A CA 1
ATOM 1427 C C . PRO A 1 180 ? -6.377 -15.373 39.504 1.00 44.50 180 PRO A C 1
ATOM 1429 O O . PRO A 1 180 ? -7.052 -16.285 39.003 1.00 44.50 180 PRO A O 1
ATOM 1432 N N . PRO A 1 181 ? -6.502 -14.987 40.794 1.00 42.72 181 PRO A N 1
ATOM 1433 C CA . PRO A 1 181 ? -7.557 -15.526 41.634 1.00 42.72 181 PRO A CA 1
ATOM 1434 C C . PRO A 1 181 ? -8.817 -15.415 40.801 1.00 42.72 181 PRO A C 1
ATOM 1436 O O . PRO A 1 181 ? -9.017 -14.377 40.161 1.00 42.72 181 PRO A O 1
ATOM 1439 N N . L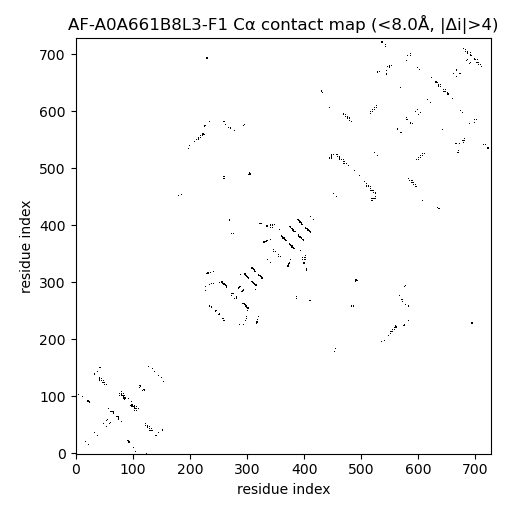YS A 1 182 ? -9.561 -16.522 40.687 1.00 42.28 182 LYS A N 1
ATOM 1440 C CA . LYS A 1 182 ? -10.832 -16.559 39.973 1.00 42.28 182 LYS A CA 1
ATOM 1441 C C . LYS A 1 182 ? -11.647 -15.457 40.626 1.00 42.28 182 LYS A C 1
ATOM 1443 O O . LYS A 1 182 ? -12.162 -15.660 41.718 1.00 42.28 182 LYS A O 1
ATOM 1448 N N . LEU A 1 183 ? -11.605 -14.259 40.038 1.00 43.94 183 LEU A N 1
ATOM 1449 C CA . LEU A 1 183 ? -12.275 -13.097 40.575 1.00 43.94 183 LEU A CA 1
ATOM 1450 C C . LEU A 1 183 ? -13.714 -13.542 40.526 1.00 43.94 183 LEU A C 1
ATOM 1452 O O . LEU A 1 183 ? -14.250 -13.739 39.432 1.00 43.94 183 LEU A O 1
ATOM 1456 N N . GLU A 1 184 ? -14.275 -13.829 41.699 1.00 41.81 184 GLU A N 1
ATOM 1457 C CA . GLU A 1 184 ? -15.694 -14.058 41.821 1.00 41.81 184 GLU A CA 1
ATOM 1458 C C . GLU A 1 184 ? -16.323 -12.886 41.099 1.00 41.81 184 GLU A C 1
ATOM 1460 O O . GLU A 1 184 ? -16.082 -11.717 41.421 1.00 41.81 184 GLU A O 1
ATOM 1465 N N . THR A 1 185 ? -16.995 -13.209 40.000 1.00 40.19 185 THR A N 1
ATOM 1466 C CA . THR A 1 185 ? -17.733 -12.246 39.218 1.00 40.19 185 THR A CA 1
ATOM 1467 C C . THR A 1 185 ? -18.844 -11.779 40.131 1.00 40.19 185 THR A C 1
ATOM 1469 O O . THR A 1 185 ? -19.942 -12.327 40.111 1.00 40.19 185 THR A O 1
ATOM 1472 N N . VAL A 1 186 ? -18.555 -10.773 40.952 1.00 39.88 186 VAL A N 1
ATOM 1473 C CA . VAL A 1 186 ? -19.578 -9.914 41.509 1.00 39.88 186 VAL A CA 1
ATOM 1474 C C . VAL A 1 186 ? -20.130 -9.207 40.286 1.00 39.88 186 VAL A C 1
ATOM 1476 O O . VAL A 1 186 ? -19.614 -8.184 39.829 1.00 39.88 186 VAL A O 1
ATOM 1479 N N . SER A 1 187 ? -21.133 -9.834 39.676 1.00 39.28 187 SER A N 1
ATOM 1480 C CA . SER A 1 187 ? -22.021 -9.200 38.728 1.00 39.28 187 SER A CA 1
ATOM 1481 C C . SER A 1 187 ? -22.744 -8.122 39.515 1.00 39.28 187 SER A C 1
ATOM 1483 O O . SER A 1 187 ? -23.856 -8.331 39.988 1.00 39.28 187 SER A O 1
ATOM 1485 N N . VAL A 1 188 ? -22.085 -6.980 39.715 1.00 42.41 188 VAL A N 1
ATOM 1486 C CA . VAL A 1 188 ? -22.779 -5.761 40.098 1.00 42.41 188 VAL A CA 1
ATOM 1487 C C . VAL A 1 188 ? -23.791 -5.568 38.975 1.00 42.41 188 VAL A C 1
ATOM 1489 O O . VAL A 1 188 ? -23.364 -5.436 37.819 1.00 42.41 188 VAL A O 1
ATOM 1492 N N . PRO A 1 189 ? -25.105 -5.624 39.251 1.00 42.81 189 PRO A N 1
ATOM 1493 C CA . PRO A 1 189 ? -26.101 -5.258 38.267 1.00 42.81 189 PRO A CA 1
ATOM 1494 C C . PRO A 1 189 ? -25.812 -3.797 37.948 1.00 42.81 189 PRO A C 1
ATOM 1496 O O . PRO A 1 189 ? -26.128 -2.901 38.727 1.00 42.81 189 PRO A O 1
ATOM 1499 N N . GLY A 1 190 ? -25.084 -3.558 36.855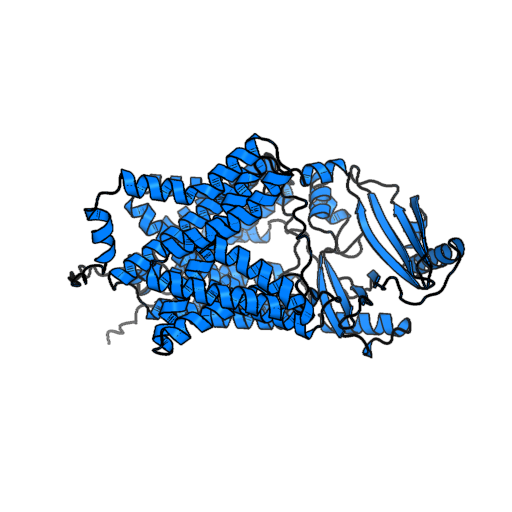 1.00 44.53 190 GLY A N 1
ATOM 1500 C CA . GLY A 1 190 ? -24.821 -2.210 36.388 1.00 44.53 190 GLY A CA 1
ATOM 1501 C C . GLY A 1 190 ? -26.183 -1.570 36.220 1.00 44.53 190 GLY A C 1
ATOM 1502 O O . GLY A 1 190 ? -27.010 -2.132 35.495 1.00 44.53 190 GLY A O 1
ATOM 1503 N N . SER A 1 191 ? -26.429 -0.478 36.949 1.00 40.78 191 SER A N 1
ATOM 1504 C CA . SER A 1 191 ? -27.725 0.184 36.943 1.00 40.78 191 SER A CA 1
ATOM 1505 C C . SER A 1 191 ? -28.182 0.307 35.492 1.00 40.78 191 SER A C 1
ATOM 1507 O O . SER A 1 191 ? -27.458 0.788 34.607 1.00 40.78 191 SER A O 1
ATOM 1509 N N . GLN A 1 192 ? -29.343 -0.281 35.214 1.00 51.94 192 GLN A N 1
ATOM 1510 C CA . GLN A 1 192 ? -29.935 -0.307 33.887 1.00 51.94 192 GLN A CA 1
ATOM 1511 C C . GLN A 1 192 ? -30.494 1.085 33.608 1.00 51.94 192 GLN A C 1
ATOM 1513 O O . GLN A 1 192 ? -31.697 1.272 33.504 1.00 51.94 192 GLN A O 1
ATOM 1518 N N . ILE A 1 193 ? -29.618 2.088 33.517 1.00 57.31 193 ILE A N 1
ATOM 1519 C CA . ILE A 1 193 ? -30.003 3.379 32.971 1.00 57.31 193 ILE A CA 1
ATOM 1520 C C . ILE A 1 193 ? -30.434 3.083 31.528 1.00 57.31 193 ILE A C 1
ATOM 1522 O O . ILE A 1 193 ? -29.622 2.530 30.762 1.00 57.31 193 ILE A O 1
ATOM 1526 N N . PRO A 1 194 ? -31.700 3.356 31.168 1.00 62.97 194 PRO A N 1
ATOM 1527 C CA . PRO A 1 194 ? -32.173 3.160 29.813 1.00 62.97 194 PRO A CA 1
ATOM 1528 C C . PRO A 1 194 ? -31.348 4.055 28.893 1.00 62.97 194 PRO A C 1
ATOM 1530 O O . PRO A 1 194 ? -31.205 5.256 29.119 1.00 62.97 194 PRO A O 1
ATOM 1533 N N . ILE A 1 195 ? -30.745 3.451 27.871 1.00 69.56 195 ILE A N 1
ATOM 1534 C CA . ILE A 1 195 ? -29.965 4.201 26.893 1.00 69.56 195 ILE A CA 1
ATOM 1535 C C . ILE A 1 195 ? -30.969 4.798 25.911 1.00 69.56 195 ILE A C 1
ATOM 1537 O O . ILE A 1 195 ? -31.544 4.075 25.100 1.00 69.56 195 ILE A O 1
ATOM 1541 N N . SER A 1 196 ? -31.208 6.101 26.027 1.00 76.12 196 SER A N 1
ATOM 1542 C CA . SER A 1 196 ? -32.114 6.839 25.149 1.00 76.12 196 SER A CA 1
ATOM 1543 C C . SER A 1 196 ? -31.335 7.527 24.031 1.00 76.12 196 SER A C 1
ATOM 1545 O O . SER A 1 196 ? -30.250 8.070 24.257 1.00 76.12 196 SER A O 1
ATOM 1547 N N . TYR A 1 197 ? -31.885 7.500 22.818 1.00 82.06 197 TYR A N 1
ATOM 1548 C CA . TYR A 1 197 ? -31.345 8.254 21.696 1.00 82.06 197 TYR A CA 1
ATOM 1549 C C . TYR A 1 197 ? -31.789 9.718 21.789 1.00 82.06 197 TYR A C 1
ATOM 1551 O O . TYR A 1 197 ? -32.975 10.035 21.714 1.00 82.06 197 TYR A O 1
ATOM 1559 N N . GLU A 1 198 ? -30.822 10.625 21.903 1.00 82.06 198 GLU A N 1
ATOM 1560 C CA . GLU A 1 198 ? -31.070 12.056 21.758 1.00 82.06 198 GLU A CA 1
ATOM 1561 C C . GLU A 1 198 ? -31.024 12.464 20.284 1.00 82.06 198 GLU A C 1
ATOM 1563 O O . GLU A 1 198 ? -29.936 12.614 19.703 1.00 82.06 198 GLU A O 1
ATOM 1568 N N . GLY A 1 199 ? -32.208 12.694 19.715 1.00 81.31 199 GLY A N 1
ATOM 1569 C CA . GLY A 1 199 ? -32.384 13.172 18.346 1.00 81.31 199 GLY A CA 1
ATOM 1570 C C . GLY A 1 199 ? -31.643 14.471 18.034 1.00 81.31 199 GLY A C 1
ATOM 1571 O O . GLY A 1 199 ? -31.302 15.272 18.909 1.00 81.31 199 GLY A O 1
ATOM 1572 N N . ILE A 1 200 ? -31.388 14.689 16.745 1.00 83.44 200 ILE A N 1
ATOM 1573 C CA . ILE A 1 200 ? -30.752 15.916 16.256 1.00 83.44 200 ILE A CA 1
ATOM 1574 C C . ILE A 1 200 ? -31.835 17.003 16.126 1.00 83.44 200 ILE A C 1
ATOM 1576 O O . ILE A 1 200 ? -32.786 16.810 15.366 1.00 83.44 200 ILE A O 1
ATOM 1580 N N . PRO A 1 201 ? -31.709 18.164 16.800 1.00 87.06 201 PRO A N 1
ATOM 1581 C CA . PRO A 1 201 ? -32.685 19.245 16.677 1.00 87.06 201 PRO A CA 1
ATOM 1582 C C . PRO A 1 201 ? -32.845 19.721 15.227 1.00 87.06 201 PRO A C 1
ATOM 1584 O O . PRO A 1 201 ? -31.846 19.931 14.536 1.00 87.06 201 PRO A O 1
ATOM 1587 N N . ASN A 1 202 ? -34.079 19.989 14.784 1.00 85.81 202 ASN A N 1
ATOM 1588 C CA . ASN A 1 202 ? -34.374 20.375 13.393 1.00 85.81 202 ASN A CA 1
ATOM 1589 C C . ASN A 1 202 ? -33.564 21.591 12.912 1.00 85.81 202 ASN A C 1
ATOM 1591 O O . ASN A 1 202 ? -33.032 21.571 11.808 1.00 85.81 202 ASN A O 1
ATOM 1595 N N . ARG A 1 203 ? -33.374 22.614 13.761 1.00 86.25 203 ARG A N 1
ATOM 1596 C CA . ARG A 1 203 ? -32.532 23.782 13.430 1.00 86.25 203 ARG A CA 1
ATOM 1597 C C . ARG A 1 203 ? -31.090 23.393 13.080 1.00 86.25 203 ARG A C 1
ATOM 1599 O O . ARG A 1 203 ? -30.514 23.952 12.155 1.00 86.25 203 ARG A O 1
ATOM 1606 N N . LYS A 1 204 ? -30.518 22.408 13.784 1.00 87.31 204 LYS A N 1
ATOM 1607 C CA . LYS A 1 204 ? -29.165 21.904 13.504 1.00 87.31 204 LYS A CA 1
ATOM 1608 C C . LYS A 1 204 ? -29.132 21.048 12.238 1.00 87.31 204 LYS A C 1
ATOM 1610 O O . LYS A 1 204 ? -28.132 21.088 11.534 1.00 87.31 204 LYS A O 1
ATOM 1615 N N . LYS A 1 205 ? -30.209 20.317 11.918 1.00 89.88 205 LYS A N 1
ATOM 1616 C CA . LYS A 1 205 ? -30.301 19.536 10.671 1.00 89.88 205 LYS A CA 1
ATOM 1617 C C . LYS A 1 205 ? -30.150 20.430 9.438 1.00 89.88 205 LYS A C 1
ATOM 1619 O O . LYS A 1 205 ? -29.354 20.094 8.574 1.00 89.88 205 LYS A O 1
ATOM 1624 N N . TYR A 1 206 ? -30.820 21.585 9.388 1.00 91.50 206 TYR A N 1
ATOM 1625 C CA . TYR A 1 206 ? -30.688 22.515 8.255 1.00 91.50 206 TYR A CA 1
ATOM 1626 C C . TYR A 1 206 ? -29.255 23.030 8.068 1.00 91.50 206 TYR A C 1
ATOM 1628 O O . TYR A 1 206 ? -28.758 23.043 6.946 1.00 91.50 206 TYR A O 1
ATOM 1636 N N . LEU A 1 207 ? -28.566 23.381 9.160 1.00 92.94 207 LEU A N 1
ATOM 1637 C CA . LEU A 1 207 ? -27.156 23.783 9.108 1.00 92.94 207 LEU A CA 1
ATOM 1638 C C . LEU A 1 207 ? -26.272 22.660 8.543 1.00 92.94 207 LEU A C 1
ATOM 1640 O O . LEU A 1 207 ? -25.453 22.896 7.663 1.00 92.94 207 LEU A O 1
ATOM 1644 N N . TRP A 1 208 ? -26.463 21.432 9.022 1.00 94.56 208 TRP A N 1
ATOM 1645 C CA . TRP A 1 208 ? -25.718 20.266 8.549 1.00 94.56 208 TRP A CA 1
ATOM 1646 C C . TRP A 1 208 ? -25.976 19.942 7.081 1.00 94.56 208 TRP A C 1
ATOM 1648 O O . TRP A 1 208 ? -25.035 19.612 6.366 1.00 94.56 208 TRP A O 1
ATOM 1658 N N . VAL A 1 209 ? -27.220 20.091 6.620 1.00 95.06 209 VAL A N 1
ATOM 1659 C CA . VAL A 1 209 ? -27.564 19.970 5.199 1.00 95.06 209 VAL A CA 1
ATOM 1660 C C . VAL A 1 209 ? -26.854 21.042 4.385 1.00 95.06 209 VAL A C 1
ATOM 1662 O O . VAL A 1 209 ? -26.246 20.708 3.377 1.00 95.06 209 VAL A O 1
ATOM 1665 N N . ALA A 1 210 ? -26.868 22.303 4.824 1.00 95.75 210 ALA A N 1
ATOM 1666 C CA . ALA A 1 210 ? -26.180 23.380 4.116 1.00 95.75 210 ALA A CA 1
ATOM 1667 C C . ALA A 1 210 ? -24.672 23.097 3.982 1.00 95.75 210 ALA A C 1
ATOM 1669 O O . ALA A 1 210 ? -24.130 23.183 2.883 1.00 95.75 210 ALA A O 1
ATOM 1670 N N . ILE A 1 211 ? -24.011 22.671 5.066 1.00 96.25 211 ILE A N 1
ATOM 1671 C CA . ILE A 1 211 ? -22.589 22.288 5.044 1.00 96.25 211 ILE A CA 1
ATOM 1672 C C . ILE A 1 211 ? -22.357 21.089 4.112 1.00 96.25 211 ILE A C 1
ATOM 1674 O O . ILE A 1 211 ? -21.401 21.095 3.341 1.00 96.25 211 ILE A O 1
ATOM 1678 N N . ALA A 1 212 ? -23.225 20.073 4.148 1.00 96.19 212 ALA A N 1
ATOM 1679 C CA . ALA A 1 212 ? -23.118 18.897 3.285 1.00 96.19 212 ALA A CA 1
ATOM 1680 C C . ALA A 1 212 ? -23.291 19.238 1.798 1.00 96.19 212 ALA A C 1
ATOM 1682 O O . ALA A 1 212 ? -22.547 18.727 0.966 1.00 96.19 212 ALA A O 1
ATOM 1683 N N . VAL A 1 213 ? -24.234 20.123 1.465 1.00 97.12 213 VAL A N 1
ATOM 1684 C CA . VAL A 1 213 ? -24.454 20.603 0.094 1.00 97.12 213 VAL A CA 1
ATOM 1685 C C . VAL A 1 213 ? -23.245 21.397 -0.391 1.00 97.12 213 VAL A C 1
ATOM 1687 O O . VAL A 1 213 ? -22.763 21.136 -1.487 1.00 97.12 213 VAL A O 1
ATOM 1690 N N . ILE A 1 214 ? -22.693 22.296 0.431 1.00 97.50 214 ILE A N 1
ATOM 1691 C CA . ILE A 1 214 ? -21.455 23.019 0.100 1.00 97.50 214 ILE A CA 1
ATOM 1692 C C . ILE A 1 214 ? -20.304 22.031 -0.121 1.00 97.50 214 ILE A C 1
ATOM 1694 O O . ILE A 1 214 ? -19.599 22.124 -1.122 1.00 97.50 214 ILE A O 1
ATOM 1698 N N . ALA A 1 215 ? -20.137 21.050 0.769 1.00 96.25 215 ALA A N 1
ATOM 1699 C CA . ALA A 1 215 ? -19.117 20.014 0.643 1.00 96.25 215 ALA A CA 1
ATOM 1700 C C . ALA A 1 215 ? -19.267 19.198 -0.653 1.00 96.25 215 ALA A C 1
ATOM 1702 O O . ALA A 1 215 ? -18.267 18.890 -1.300 1.00 96.25 215 ALA A O 1
ATOM 1703 N N . LEU A 1 216 ? -20.502 18.888 -1.059 1.00 94.38 216 LEU A N 1
ATOM 1704 C CA . LEU A 1 216 ? -20.797 18.188 -2.307 1.00 94.38 216 LEU A CA 1
ATOM 1705 C C . LEU A 1 216 ? -20.520 19.060 -3.538 1.00 94.38 216 LEU A C 1
ATOM 1707 O O . LEU A 1 216 ? -19.912 18.575 -4.487 1.00 94.38 216 LEU A O 1
ATOM 1711 N N . ILE A 1 217 ? -20.905 20.340 -3.514 1.00 96.31 217 ILE A N 1
ATOM 1712 C CA . ILE A 1 217 ? -20.580 21.298 -4.582 1.00 96.31 217 ILE A CA 1
ATOM 1713 C C . ILE A 1 217 ? -19.064 21.377 -4.746 1.00 96.31 217 ILE A C 1
ATOM 1715 O O . ILE A 1 217 ? -18.570 21.208 -5.856 1.00 96.31 217 ILE A O 1
ATOM 1719 N N . ILE A 1 218 ? -18.325 21.537 -3.642 1.00 95.69 218 ILE A N 1
ATOM 1720 C CA . ILE A 1 218 ? -16.859 21.529 -3.657 1.00 95.69 218 ILE A CA 1
ATOM 1721 C C . ILE A 1 218 ? -16.331 20.220 -4.250 1.00 95.69 218 ILE A C 1
ATOM 1723 O O . ILE A 1 218 ? -15.429 20.250 -5.076 1.00 95.69 218 ILE A O 1
ATOM 1727 N N . ALA A 1 219 ? -16.895 19.070 -3.878 1.00 92.06 219 ALA A N 1
ATOM 1728 C CA . ALA A 1 219 ? -16.461 17.782 -4.411 1.00 92.06 219 ALA A CA 1
ATOM 1729 C C . ALA A 1 219 ? -16.644 17.645 -5.932 1.00 92.06 219 ALA A C 1
ATOM 1731 O O . ALA A 1 219 ? -15.818 16.993 -6.576 1.00 92.06 219 ALA A O 1
ATOM 1732 N N . ILE A 1 220 ? -17.694 18.262 -6.485 1.00 91.44 220 ILE A N 1
ATOM 1733 C CA . ILE A 1 220 ? -18.000 18.273 -7.920 1.00 91.44 220 ILE A CA 1
ATOM 1734 C C . ILE A 1 220 ? -17.076 19.236 -8.675 1.00 91.44 220 ILE A C 1
ATOM 1736 O O . ILE A 1 220 ? -16.551 18.864 -9.721 1.00 91.44 220 ILE A O 1
ATOM 1740 N N . ILE A 1 221 ? -16.863 20.451 -8.156 1.00 94.50 221 ILE A N 1
ATOM 1741 C CA . ILE A 1 221 ? -16.083 21.492 -8.850 1.00 94.50 221 ILE A CA 1
ATOM 1742 C C . ILE A 1 221 ? -14.572 21.365 -8.638 1.00 94.50 221 ILE A C 1
ATOM 1744 O O . ILE A 1 221 ? -13.803 21.896 -9.435 1.00 94.50 221 ILE A O 1
ATOM 1748 N N . ALA A 1 222 ? -14.129 20.725 -7.549 1.00 92.88 222 ALA A N 1
ATOM 1749 C CA . ALA A 1 222 ? -12.710 20.629 -7.229 1.00 92.88 222 ALA A CA 1
ATOM 1750 C C . ALA A 1 222 ? -11.975 19.873 -8.343 1.00 92.88 222 ALA A C 1
ATOM 1752 O O . ALA A 1 222 ? -12.429 18.784 -8.725 1.00 92.88 222 ALA A O 1
ATOM 1753 N N . PRO A 1 223 ? -10.823 20.391 -8.811 1.00 92.31 223 PRO A N 1
ATOM 1754 C CA . PRO A 1 223 ? -10.079 19.772 -9.895 1.00 92.31 223 PRO A CA 1
ATOM 1755 C C . PRO A 1 223 ? -9.722 18.331 -9.543 1.00 92.31 223 PRO A C 1
ATOM 1757 O O . PRO A 1 223 ? -9.568 17.965 -8.371 1.00 92.31 223 PRO A O 1
ATOM 1760 N N . GLN A 1 224 ? -9.651 17.493 -10.568 1.00 87.75 224 GLN A N 1
ATOM 1761 C CA . GLN A 1 224 ? -9.333 16.081 -10.431 1.00 87.75 224 GLN A CA 1
ATOM 1762 C C . GLN A 1 224 ? -7.866 15.871 -10.771 1.00 87.75 224 GLN A C 1
ATOM 1764 O O . GLN A 1 224 ? -7.353 16.517 -11.677 1.00 87.75 224 GLN A O 1
ATOM 1769 N N . TYR A 1 225 ? -7.200 14.962 -10.055 1.00 87.88 225 TYR A N 1
ATOM 1770 C CA . TYR A 1 225 ? -5.876 14.519 -10.484 1.00 87.88 225 TYR A CA 1
ATOM 1771 C C . TYR A 1 225 ? -5.951 13.949 -11.906 1.00 87.88 225 TYR A C 1
ATOM 1773 O O . TYR A 1 225 ? -7.003 13.394 -12.262 1.00 87.88 225 TYR A O 1
ATOM 1781 N N . PRO A 1 226 ? -4.843 14.016 -12.662 1.00 86.38 226 PRO A N 1
ATOM 1782 C CA . PRO A 1 226 ? -4.732 13.373 -13.960 1.00 86.38 226 PRO A CA 1
ATOM 1783 C C . PRO A 1 226 ? -5.190 11.919 -13.883 1.00 86.38 226 PRO A C 1
ATOM 1785 O O . PRO A 1 226 ? -4.834 11.179 -12.960 1.00 86.38 226 PRO A O 1
ATOM 1788 N N . ASN A 1 227 ? -6.019 11.522 -14.840 1.00 83.25 227 ASN A N 1
ATOM 1789 C CA . ASN A 1 227 ? -6.510 10.161 -14.959 1.00 83.25 227 ASN A CA 1
ATOM 1790 C C . ASN A 1 227 ? -6.571 9.765 -16.433 1.00 83.25 227 ASN A C 1
ATOM 1792 O O . ASN A 1 227 ? -6.522 10.616 -17.317 1.00 83.25 227 ASN A O 1
ATOM 1796 N N . GLN A 1 228 ? -6.683 8.468 -16.680 1.00 85.88 228 GLN A N 1
ATOM 1797 C CA . GLN A 1 228 ? -6.693 7.891 -18.012 1.00 85.88 228 GLN A CA 1
ATOM 1798 C C . GLN A 1 228 ? -7.841 6.891 -18.140 1.00 85.88 228 GLN A C 1
ATOM 1800 O O . GLN A 1 228 ? -8.192 6.207 -17.175 1.00 85.88 228 GLN A O 1
ATOM 1805 N N . THR A 1 229 ? -8.441 6.823 -19.327 1.00 88.50 229 THR A N 1
ATOM 1806 C CA . THR A 1 229 ? -9.481 5.834 -19.605 1.00 88.50 229 THR A CA 1
ATOM 1807 C C . THR A 1 229 ? -8.861 4.459 -19.845 1.00 88.50 229 THR A C 1
ATOM 1809 O O . THR A 1 229 ? -7.749 4.336 -20.348 1.00 88.50 229 THR A O 1
ATOM 1812 N N . VAL A 1 230 ? -9.572 3.399 -19.469 1.00 88.69 230 VAL A N 1
ATOM 1813 C CA . VAL A 1 230 ? -9.190 2.009 -19.736 1.00 88.69 230 VAL A CA 1
ATOM 1814 C C . VAL A 1 230 ? -10.245 1.410 -20.638 1.00 88.69 230 VAL A C 1
ATOM 1816 O O . VAL A 1 230 ? -11.317 1.048 -20.162 1.00 88.69 230 VAL A O 1
ATOM 1819 N N . GLN A 1 231 ? -9.946 1.295 -21.929 1.00 88.88 231 GLN A N 1
ATOM 1820 C CA . GLN A 1 231 ? -10.908 0.819 -22.922 1.00 88.88 231 GLN A CA 1
ATOM 1821 C C . GLN A 1 231 ? -10.885 -0.700 -23.065 1.00 88.88 231 GLN A C 1
ATOM 1823 O O . GLN A 1 231 ? -11.931 -1.286 -23.340 1.00 88.88 231 GLN A O 1
ATOM 1828 N N . ILE A 1 232 ? -9.740 -1.347 -22.825 1.00 91.12 232 ILE A N 1
ATOM 1829 C CA . ILE A 1 232 ? -9.610 -2.803 -22.950 1.00 91.12 232 ILE A CA 1
ATOM 1830 C C . ILE A 1 232 ? -9.505 -3.522 -21.600 1.00 91.12 232 ILE A C 1
ATOM 1832 O O . ILE A 1 232 ? -8.913 -3.035 -20.632 1.00 91.12 232 ILE A O 1
ATOM 1836 N N . GLY A 1 233 ? -10.085 -4.721 -21.540 1.00 89.31 233 GLY A N 1
ATOM 1837 C CA . GLY A 1 233 ? -9.979 -5.626 -20.396 1.00 89.31 233 GLY A CA 1
ATOM 1838 C C . GLY A 1 233 ? -8.762 -6.553 -20.472 1.00 89.31 233 GLY A C 1
ATOM 1839 O O . GLY A 1 233 ? -8.161 -6.739 -21.528 1.00 89.31 233 GLY A O 1
ATOM 1840 N N . ARG A 1 234 ? -8.455 -7.234 -19.360 1.00 89.81 234 ARG A N 1
ATOM 1841 C CA . ARG A 1 234 ? -7.309 -8.158 -19.240 1.00 89.81 234 ARG A CA 1
ATOM 1842 C C . ARG A 1 234 ? -7.224 -9.186 -20.373 1.00 89.81 234 ARG A C 1
ATOM 1844 O O . ARG A 1 234 ? -6.164 -9.389 -20.947 1.00 89.81 234 ARG A O 1
ATOM 1851 N N . LYS A 1 235 ? -8.345 -9.835 -20.701 1.00 91.00 235 LYS A N 1
ATOM 1852 C CA . LYS A 1 235 ? -8.402 -10.878 -21.741 1.00 91.00 235 LYS A CA 1
ATOM 1853 C C . LYS A 1 235 ? -8.154 -10.335 -23.150 1.00 91.00 235 LYS A C 1
ATOM 1855 O O . LYS A 1 235 ? -7.566 -11.029 -23.974 1.00 91.00 235 LYS A O 1
ATOM 1860 N N . GLN A 1 236 ? -8.571 -9.098 -23.410 1.00 93.56 236 GLN A N 1
ATOM 1861 C CA . GLN A 1 236 ? -8.281 -8.419 -24.672 1.00 93.56 236 GLN A CA 1
ATOM 1862 C C . GLN A 1 236 ? -6.797 -8.059 -24.754 1.00 93.56 236 GLN A C 1
ATOM 1864 O O . GLN A 1 236 ? -6.187 -8.332 -25.778 1.00 93.56 236 GLN A O 1
ATOM 1869 N N . ALA A 1 237 ? -6.204 -7.551 -23.666 1.00 94.38 237 ALA A N 1
ATOM 1870 C CA . ALA A 1 237 ? -4.764 -7.298 -23.602 1.00 94.38 237 ALA A CA 1
ATOM 1871 C C . ALA A 1 237 ? -3.953 -8.578 -23.878 1.00 94.38 237 ALA A C 1
ATOM 1873 O O . ALA A 1 237 ? -3.086 -8.560 -24.744 1.00 94.38 237 ALA A O 1
ATOM 1874 N N . GLU A 1 238 ? -4.298 -9.701 -23.227 1.00 94.62 238 GLU A N 1
ATOM 1875 C CA . GLU A 1 238 ? -3.682 -11.018 -23.489 1.00 94.62 238 GLU A CA 1
ATOM 1876 C C . GLU A 1 238 ? -3.756 -11.385 -24.982 1.00 94.62 238 GLU A C 1
ATOM 1878 O O . GLU A 1 238 ? -2.740 -11.716 -25.586 1.00 94.62 238 GLU A O 1
ATOM 1883 N N . SER A 1 239 ? -4.938 -11.252 -25.592 1.00 95.94 239 SER A N 1
ATOM 1884 C CA . SER A 1 239 ? -5.165 -11.622 -26.997 1.00 95.94 239 SER A CA 1
ATOM 1885 C C . SER A 1 239 ? -4.395 -10.731 -27.981 1.00 95.94 239 SER A C 1
ATOM 1887 O O . SER A 1 239 ? -3.810 -11.228 -28.939 1.00 95.94 239 SER A O 1
ATOM 1889 N N . ILE A 1 240 ? -4.364 -9.412 -27.748 1.00 97.38 240 ILE A N 1
ATOM 1890 C CA . ILE A 1 240 ? -3.621 -8.468 -28.597 1.00 97.38 240 ILE A CA 1
ATOM 1891 C C . ILE A 1 240 ? -2.121 -8.770 -28.525 1.00 97.38 240 ILE A C 1
ATOM 1893 O O . ILE A 1 240 ? -1.454 -8.814 -29.558 1.00 97.38 240 ILE A O 1
ATOM 1897 N N . SER A 1 241 ? -1.592 -9.027 -27.326 1.00 97.38 241 SER A N 1
ATOM 1898 C CA . SER A 1 241 ? -0.181 -9.370 -27.146 1.00 97.38 241 SER A CA 1
ATOM 1899 C C . SER A 1 241 ? 0.190 -10.719 -27.759 1.00 97.38 241 SER A C 1
ATOM 1901 O O . SER A 1 241 ? 1.249 -10.820 -28.372 1.00 97.38 241 SER A O 1
ATOM 1903 N N . MET A 1 242 ? -0.680 -11.731 -27.650 1.00 96.62 242 MET A N 1
ATOM 1904 C CA . MET A 1 242 ? -0.485 -13.033 -28.302 1.00 96.62 242 MET A CA 1
ATOM 1905 C C . MET A 1 242 ? -0.368 -12.867 -29.818 1.00 96.62 242 MET A C 1
ATOM 1907 O O . MET A 1 242 ? 0.629 -13.281 -30.402 1.00 96.62 242 MET A O 1
ATOM 1911 N N . ASN A 1 243 ? -1.329 -12.176 -30.439 1.00 96.75 243 ASN A N 1
ATOM 1912 C CA . ASN A 1 243 ? -1.316 -11.917 -31.880 1.00 96.75 243 ASN A CA 1
ATOM 1913 C C . ASN A 1 243 ? -0.068 -11.125 -32.305 1.00 96.75 243 ASN A C 1
ATOM 1915 O O . ASN A 1 243 ? 0.537 -11.402 -33.339 1.00 96.75 243 ASN A O 1
ATOM 1919 N N . PHE A 1 244 ? 0.343 -10.141 -31.500 1.00 96.81 244 PHE A N 1
ATOM 1920 C CA . PHE A 1 244 ? 1.534 -9.334 -31.759 1.00 96.81 244 PHE A CA 1
ATOM 1921 C C . PHE A 1 244 ? 2.828 -10.168 -31.794 1.00 96.81 244 PHE A C 1
ATOM 1923 O O . PHE A 1 244 ? 3.679 -9.923 -32.656 1.00 96.81 244 PHE A O 1
ATOM 1930 N N . LEU A 1 245 ? 2.973 -11.136 -30.882 1.00 96.31 245 LEU A N 1
ATOM 1931 C CA . LEU A 1 245 ? 4.128 -12.037 -30.819 1.00 96.31 245 LEU A CA 1
ATOM 1932 C C . LEU A 1 245 ? 4.060 -13.147 -31.880 1.00 96.31 245 LEU A C 1
ATOM 1934 O O . LEU A 1 245 ? 5.068 -13.435 -32.522 1.00 96.31 245 LEU A O 1
ATOM 1938 N N . GLN A 1 246 ? 2.878 -13.705 -32.154 1.00 95.69 246 GLN A N 1
ATOM 1939 C CA . GLN A 1 246 ? 2.681 -14.681 -33.235 1.00 95.69 246 GLN A CA 1
ATOM 1940 C C . GLN A 1 246 ? 3.049 -14.100 -34.605 1.00 95.69 246 GLN A C 1
ATOM 1942 O O . GLN A 1 246 ? 3.734 -14.752 -35.389 1.00 95.69 246 GLN A O 1
ATOM 1947 N N . ASN A 1 247 ? 2.694 -12.838 -34.868 1.00 94.81 247 ASN A N 1
ATOM 1948 C CA . ASN A 1 247 ? 3.090 -12.128 -36.091 1.00 94.81 247 ASN A CA 1
ATOM 1949 C C . ASN A 1 247 ? 4.612 -11.917 -36.217 1.00 94.81 247 ASN A C 1
ATOM 1951 O O . ASN A 1 247 ? 5.091 -11.554 -37.289 1.00 94.81 247 ASN A O 1
ATOM 1955 N N . ARG A 1 248 ? 5.371 -12.131 -35.136 1.00 92.38 248 ARG A N 1
ATOM 1956 C CA . ARG A 1 248 ? 6.842 -12.127 -35.108 1.00 92.38 248 ARG A CA 1
ATOM 1957 C C . ARG A 1 248 ? 7.449 -13.530 -35.140 1.00 92.38 248 ARG A C 1
ATOM 1959 O O . ARG A 1 248 ? 8.660 -13.658 -35.039 1.00 92.38 248 ARG A O 1
ATOM 1966 N N . GLY A 1 249 ? 6.629 -14.571 -35.282 1.00 92.25 249 GLY A N 1
ATOM 1967 C CA . GLY A 1 249 ? 7.086 -15.959 -35.306 1.00 92.25 249 GLY A CA 1
ATOM 1968 C C . GLY A 1 249 ? 7.372 -16.557 -33.927 1.00 92.25 249 GLY A C 1
ATOM 1969 O O . GLY A 1 249 ? 7.965 -17.628 -33.855 1.00 92.25 249 GLY A O 1
ATOM 1970 N N . VAL A 1 250 ? 6.952 -15.906 -32.836 1.00 91.94 250 VAL A N 1
ATOM 1971 C CA . VAL A 1 250 ? 7.125 -16.446 -31.480 1.00 91.94 250 VAL A CA 1
ATOM 1972 C C . VAL A 1 250 ? 6.051 -17.512 -31.210 1.00 91.94 250 VAL A C 1
ATOM 1974 O O . VAL A 1 250 ? 4.857 -17.219 -31.356 1.00 91.94 250 VAL A O 1
ATOM 1977 N N . PRO A 1 251 ? 6.423 -18.735 -30.785 1.00 90.12 251 PRO A N 1
ATOM 1978 C CA . PRO A 1 251 ? 5.474 -19.802 -30.476 1.00 90.12 251 PRO A CA 1
ATOM 1979 C C . PRO A 1 251 ? 4.809 -19.563 -29.112 1.00 90.12 251 PRO A C 1
ATOM 1981 O O . PRO A 1 251 ? 5.153 -20.186 -28.117 1.00 90.12 251 PRO A O 1
ATOM 1984 N N . VAL A 1 252 ? 3.840 -18.647 -29.044 1.00 91.06 252 VAL A N 1
ATOM 1985 C CA . VAL A 1 252 ? 3.206 -18.219 -27.777 1.00 91.06 252 VAL A CA 1
ATOM 1986 C C . VAL A 1 252 ? 2.556 -19.352 -26.967 1.00 91.06 252 VAL A C 1
ATOM 1988 O O . VAL A 1 252 ? 2.399 -19.204 -25.758 1.00 91.06 252 VAL A O 1
ATOM 1991 N N . ASP A 1 253 ? 2.216 -20.480 -27.598 1.00 89.00 253 ASP A N 1
ATOM 1992 C CA . ASP A 1 253 ? 1.590 -21.637 -26.942 1.00 89.00 253 ASP A CA 1
ATOM 1993 C C . ASP A 1 253 ? 2.529 -22.360 -25.961 1.00 89.00 253 ASP A C 1
ATOM 1995 O O . ASP A 1 253 ? 2.056 -23.064 -25.069 1.00 89.00 253 ASP A O 1
ATOM 1999 N N . SER A 1 254 ? 3.851 -22.179 -26.086 1.00 87.62 254 SER A N 1
ATOM 2000 C CA . SER A 1 254 ? 4.824 -22.716 -25.125 1.00 87.62 254 SER A CA 1
ATOM 2001 C C . SER A 1 254 ? 4.970 -21.860 -23.864 1.00 87.62 254 SER A C 1
ATOM 2003 O O . SER A 1 254 ? 5.691 -22.251 -22.949 1.00 87.62 254 SER A O 1
ATOM 2005 N N . PHE A 1 255 ? 4.314 -20.697 -23.805 1.00 90.25 255 PHE A N 1
ATOM 2006 C CA . PHE A 1 255 ? 4.459 -19.737 -22.716 1.00 90.25 255 PHE A CA 1
ATOM 2007 C C . PHE A 1 255 ? 3.220 -19.688 -21.824 1.00 90.25 255 PHE A C 1
ATOM 2009 O O . PHE A 1 255 ? 2.074 -19.667 -22.278 1.00 90.25 255 PHE A O 1
ATOM 2016 N N . GLU A 1 256 ? 3.441 -19.520 -20.525 1.00 89.94 256 GLU A N 1
ATOM 2017 C CA . GLU A 1 256 ? 2.386 -19.079 -19.627 1.00 89.94 256 GLU A CA 1
ATOM 2018 C C . GLU A 1 256 ? 2.161 -17.571 -19.783 1.00 89.94 256 GLU A C 1
ATOM 2020 O O . GLU A 1 256 ? 3.085 -16.765 -19.662 1.00 89.94 256 GLU A O 1
ATOM 2025 N N . THR A 1 257 ? 0.910 -17.167 -20.015 1.00 91.94 257 THR A N 1
ATOM 2026 C CA . THR A 1 257 ? 0.555 -15.747 -20.145 1.00 91.94 257 THR A CA 1
ATOM 2027 C C . THR A 1 257 ? 0.062 -15.153 -18.826 1.00 91.94 257 THR A C 1
ATOM 2029 O O . THR A 1 257 ? -0.849 -15.678 -18.164 1.00 91.94 257 THR A O 1
ATOM 2032 N N . VAL A 1 258 ? 0.615 -13.994 -18.470 1.00 90.25 258 VAL A N 1
ATOM 2033 C CA . VAL A 1 258 ? 0.253 -13.235 -17.272 1.00 90.25 258 VAL A CA 1
ATOM 2034 C C . VAL A 1 258 ? 0.057 -11.759 -17.613 1.00 90.25 258 VAL A C 1
ATOM 2036 O O . VAL A 1 258 ? 1.015 -11.044 -17.883 1.00 90.25 258 VAL A O 1
ATOM 2039 N N . ALA A 1 259 ? -1.185 -11.279 -17.538 1.00 91.44 259 ALA A N 1
ATOM 2040 C CA . ALA A 1 259 ? -1.519 -9.874 -17.764 1.00 91.44 259 ALA A CA 1
ATOM 2041 C C . ALA A 1 259 ? -1.821 -9.120 -16.462 1.00 91.44 259 ALA A C 1
ATOM 2043 O O . ALA A 1 259 ? -2.568 -9.593 -15.601 1.00 91.44 259 ALA A O 1
ATOM 2044 N N . SER A 1 260 ? -1.275 -7.911 -16.345 1.00 91.31 260 SER A N 1
ATOM 2045 C CA . SER A 1 260 ? -1.453 -7.013 -15.200 1.00 91.31 260 SER A CA 1
ATOM 2046 C C . SER A 1 260 ? -1.292 -5.552 -15.607 1.00 91.31 260 SER A C 1
ATOM 2048 O O . SER A 1 260 ? -0.843 -5.271 -16.712 1.00 91.31 260 SER A O 1
ATOM 2050 N N . PHE A 1 261 ? -1.625 -4.620 -14.717 1.00 89.25 261 PHE A N 1
ATOM 2051 C CA . PHE A 1 261 ? -1.222 -3.227 -14.898 1.00 89.25 261 PHE A CA 1
ATOM 2052 C C . PHE A 1 261 ? 0.175 -2.981 -14.326 1.00 89.25 261 PHE A C 1
ATOM 2054 O O . PHE A 1 261 ? 0.503 -3.491 -13.253 1.00 89.25 261 PHE A O 1
ATOM 2061 N N . ARG A 1 262 ? 0.964 -2.153 -15.013 1.00 88.62 262 ARG A N 1
ATOM 2062 C CA . ARG A 1 262 ? 2.267 -1.654 -14.553 1.00 88.62 262 ARG A CA 1
ATOM 2063 C C . ARG A 1 262 ? 2.259 -0.127 -14.582 1.00 88.62 262 ARG A C 1
ATOM 2065 O O . ARG A 1 262 ? 1.733 0.460 -15.525 1.00 88.62 262 ARG A O 1
ATOM 2072 N N . GLU A 1 263 ? 2.811 0.505 -13.545 1.00 87.06 263 GLU A N 1
ATOM 2073 C CA . GLU A 1 263 ? 3.029 1.955 -13.560 1.00 87.06 263 GLU A CA 1
ATOM 2074 C C . GLU A 1 263 ? 3.962 2.263 -14.727 1.00 87.06 263 GLU A C 1
ATOM 2076 O O . GLU A 1 263 ? 4.984 1.590 -14.883 1.00 87.06 263 GLU A O 1
ATOM 2081 N N . ALA A 1 264 ? 3.566 3.215 -15.566 1.00 87.31 264 ALA A N 1
ATOM 2082 C CA . ALA A 1 264 ? 4.362 3.610 -16.714 1.00 87.31 264 ALA A CA 1
ATOM 2083 C C . ALA A 1 264 ? 5.492 4.537 -16.236 1.00 87.31 264 ALA A C 1
ATOM 2085 O O . ALA A 1 264 ? 6.593 4.028 -16.009 1.00 87.31 264 ALA A O 1
ATOM 2086 N N . PRO A 1 265 ? 5.231 5.818 -15.900 1.00 90.50 265 PRO A N 1
ATOM 2087 C CA . PRO A 1 265 ? 6.189 6.570 -15.118 1.00 90.50 265 PRO A CA 1
ATOM 2088 C C . PRO A 1 265 ? 6.231 6.007 -13.705 1.00 90.50 265 PRO A C 1
ATOM 2090 O O . PRO A 1 265 ? 5.211 5.895 -13.020 1.00 90.50 265 PRO A O 1
ATOM 2093 N N . ASN A 1 266 ? 7.425 5.678 -13.227 1.00 89.88 266 ASN A N 1
ATOM 2094 C CA . ASN A 1 266 ? 7.555 5.261 -11.842 1.00 89.88 266 ASN A CA 1
ATOM 2095 C C . ASN A 1 266 ? 7.297 6.450 -10.902 1.00 89.88 266 ASN A C 1
ATOM 2097 O O . ASN A 1 266 ? 7.539 7.612 -11.236 1.00 89.88 266 ASN A O 1
ATOM 2101 N N . SER A 1 267 ? 6.876 6.155 -9.671 1.00 90.56 267 SER A N 1
ATOM 2102 C CA . SER A 1 267 ? 6.595 7.170 -8.639 1.00 90.56 267 SER A CA 1
ATOM 2103 C C . SER A 1 267 ? 7.667 8.259 -8.474 1.00 90.56 267 SER A C 1
ATOM 2105 O O . SER A 1 267 ? 7.344 9.404 -8.152 1.00 90.56 267 SER A O 1
ATOM 2107 N N . LYS A 1 268 ? 8.949 7.947 -8.703 1.00 92.38 268 LYS A N 1
ATOM 2108 C CA . LYS A 1 268 ? 10.029 8.932 -8.582 1.00 92.38 268 LYS A CA 1
ATOM 2109 C C . LYS A 1 268 ? 10.191 9.815 -9.826 1.00 92.38 268 LYS A C 1
ATOM 2111 O O . LYS A 1 268 ? 10.762 10.894 -9.700 1.00 92.38 268 LYS A O 1
ATOM 2116 N N . GLU A 1 269 ? 9.766 9.369 -11.003 1.00 93.50 269 GLU A N 1
ATOM 2117 C CA . GLU A 1 269 ? 9.711 10.200 -12.214 1.00 93.50 269 GLU A CA 1
ATOM 2118 C C . GLU A 1 269 ? 8.580 11.209 -12.117 1.00 93.50 269 GLU A C 1
ATOM 2120 O O . GLU A 1 269 ? 8.817 12.394 -12.339 1.00 93.50 269 GLU A O 1
ATOM 2125 N N . LEU A 1 270 ? 7.400 10.757 -11.678 1.00 94.31 270 LEU A N 1
ATOM 2126 C CA . LEU A 1 270 ? 6.280 11.639 -11.353 1.00 94.31 270 LEU A CA 1
ATOM 2127 C C . LEU A 1 270 ? 6.689 12.689 -10.321 1.00 94.31 270 LEU A C 1
ATOM 2129 O O . LEU A 1 270 ? 6.452 13.873 -10.527 1.00 94.31 270 LEU A O 1
ATOM 2133 N N . LEU A 1 271 ? 7.351 12.271 -9.236 1.00 94.69 271 LEU A N 1
ATOM 2134 C CA . LEU A 1 271 ? 7.813 13.197 -8.206 1.00 94.69 271 LEU A CA 1
ATOM 2135 C C . LEU A 1 271 ? 8.806 14.231 -8.748 1.00 94.69 271 LEU A C 1
ATOM 2137 O O . LEU A 1 271 ? 8.683 15.409 -8.425 1.00 94.69 271 LEU A O 1
ATOM 2141 N N . TYR A 1 272 ? 9.801 13.805 -9.532 1.00 95.38 272 TYR A N 1
ATOM 2142 C CA . TYR A 1 272 ? 10.776 14.741 -10.089 1.00 95.38 272 TYR A CA 1
ATOM 2143 C C . TYR A 1 272 ? 10.084 15.759 -10.996 1.00 95.38 272 TYR A C 1
ATOM 2145 O O . TYR A 1 272 ? 10.275 16.958 -10.827 1.00 95.38 272 TYR A O 1
ATOM 2153 N N . LEU A 1 273 ? 9.240 15.287 -11.914 1.00 95.25 273 LEU A N 1
ATOM 2154 C CA . LEU A 1 273 ? 8.510 16.146 -12.838 1.00 95.25 273 LEU A CA 1
ATOM 2155 C C . LEU A 1 273 ? 7.599 17.133 -12.101 1.00 95.25 273 LEU A C 1
ATOM 2157 O O . LEU A 1 273 ? 7.621 18.323 -12.404 1.00 95.25 273 LEU A O 1
ATOM 2161 N N . TYR A 1 274 ? 6.883 16.655 -11.081 1.00 95.88 274 TYR A N 1
ATOM 2162 C CA . TYR A 1 274 ? 6.061 17.487 -10.210 1.00 95.88 274 TYR A CA 1
ATOM 2163 C C . TYR A 1 274 ? 6.868 18.598 -9.531 1.00 95.88 274 TYR A C 1
ATOM 2165 O O . TYR A 1 274 ? 6.456 19.750 -9.517 1.00 95.88 274 TYR A O 1
ATOM 2173 N N . GLN A 1 275 ? 8.054 18.278 -9.006 1.00 94.88 275 GLN A N 1
ATOM 2174 C CA . GLN A 1 275 ? 8.923 19.268 -8.366 1.00 94.88 275 GLN A CA 1
ATOM 2175 C C . GLN A 1 275 ? 9.454 20.325 -9.346 1.00 94.88 275 GLN A C 1
ATOM 2177 O O . GLN A 1 275 ? 9.757 21.432 -8.913 1.00 94.88 275 GLN A O 1
ATOM 2182 N N . GLN A 1 276 ? 9.592 19.994 -10.635 1.00 94.88 276 GLN A N 1
ATOM 2183 C CA . GLN A 1 276 ? 10.092 20.929 -11.649 1.00 94.88 276 GLN A CA 1
ATOM 2184 C C . GLN A 1 276 ? 8.989 21.784 -12.285 1.00 94.88 276 GLN A C 1
ATOM 2186 O O . GLN A 1 276 ? 9.224 22.953 -12.579 1.00 94.88 276 GLN A O 1
ATOM 2191 N N . LYS A 1 277 ? 7.811 21.204 -12.545 1.00 94.88 277 LYS A N 1
ATOM 2192 C CA . LYS A 1 277 ? 6.759 21.814 -13.379 1.00 94.88 277 LYS A CA 1
ATOM 2193 C C . LYS A 1 277 ? 5.336 21.707 -12.801 1.00 94.88 277 LYS A C 1
ATOM 2195 O O . LYS A 1 277 ? 4.377 22.046 -13.494 1.00 94.88 277 LYS A O 1
ATOM 2200 N N . GLY A 1 278 ? 5.175 21.219 -11.573 1.00 94.75 278 GLY A N 1
ATOM 2201 C CA . GLY A 1 278 ? 3.860 21.033 -10.956 1.00 94.75 278 GLY A CA 1
ATOM 2202 C C . GLY A 1 278 ? 2.988 20.007 -11.688 1.00 94.75 278 GLY A C 1
ATOM 2203 O O . GLY A 1 278 ? 3.485 19.134 -12.409 1.00 94.75 278 GLY A O 1
ATOM 2204 N N . TRP A 1 279 ? 1.672 20.111 -11.510 1.00 94.25 279 TRP A N 1
ATOM 2205 C CA . TRP A 1 279 ? 0.693 19.241 -12.172 1.00 94.25 279 TRP A CA 1
ATOM 2206 C C . TRP A 1 279 ? 0.668 19.412 -13.690 1.00 94.25 279 TRP A C 1
ATOM 2208 O O . TRP A 1 279 ? 0.570 18.417 -14.406 1.00 94.25 279 TRP A O 1
ATOM 2218 N N . ASN A 1 280 ? 0.855 20.639 -14.184 1.00 91.31 280 ASN A N 1
ATOM 2219 C CA . ASN A 1 280 ? 0.896 20.913 -15.622 1.00 91.31 280 ASN A CA 1
ATOM 2220 C C . ASN A 1 280 ? 2.023 20.139 -16.314 1.00 91.31 280 ASN A C 1
ATOM 2222 O O . ASN A 1 280 ? 1.818 19.599 -17.393 1.00 91.31 280 ASN A O 1
ATOM 2226 N N . GLY A 1 281 ? 3.194 20.009 -15.680 1.00 91.56 281 GLY A N 1
ATOM 2227 C CA . GLY A 1 281 ? 4.285 19.206 -16.233 1.00 91.56 281 GLY A CA 1
ATOM 2228 C C . GLY A 1 281 ? 3.936 17.728 -16.377 1.00 91.56 281 GLY A C 1
ATOM 2229 O O . GLY A 1 281 ? 4.299 17.108 -17.375 1.00 91.56 281 GLY A O 1
ATOM 2230 N N . ILE A 1 282 ? 3.216 17.166 -15.400 1.00 93.50 282 ILE A N 1
ATOM 2231 C CA . ILE A 1 282 ? 2.723 15.785 -15.471 1.00 93.50 282 ILE A CA 1
ATOM 2232 C C . ILE A 1 282 ? 1.751 15.639 -16.638 1.00 93.50 282 ILE A C 1
ATOM 2234 O O . ILE A 1 282 ? 1.899 14.705 -17.422 1.00 93.50 282 ILE A O 1
ATOM 2238 N N . ASP A 1 283 ? 0.810 16.571 -16.774 1.00 91.12 283 ASP A N 1
ATOM 2239 C CA . ASP A 1 283 ? -0.149 16.568 -17.872 1.00 91.12 283 ASP A CA 1
ATOM 2240 C C . ASP A 1 283 ? 0.507 16.842 -19.229 1.00 91.12 283 ASP A C 1
ATOM 2242 O O . ASP A 1 283 ? 0.017 16.362 -20.238 1.00 91.12 283 ASP A O 1
ATOM 2246 N N . GLU A 1 284 ? 1.624 17.554 -19.319 1.00 91.12 284 GLU A N 1
ATOM 2247 C CA . GLU A 1 284 ? 2.346 17.719 -20.587 1.00 91.12 284 GLU A CA 1
ATOM 2248 C C . GLU A 1 284 ? 2.997 16.407 -21.046 1.00 91.12 284 GLU A C 1
ATOM 2250 O O . GLU A 1 284 ? 2.981 16.085 -22.235 1.00 91.12 284 GLU A O 1
ATOM 2255 N N . LEU A 1 285 ? 3.570 15.643 -20.110 1.00 92.62 285 LEU A N 1
ATOM 2256 C CA . LEU A 1 285 ? 4.423 14.504 -20.444 1.00 92.62 285 LEU A CA 1
ATOM 2257 C C . LEU A 1 285 ? 3.697 13.157 -20.422 1.00 92.62 285 LEU A C 1
ATOM 2259 O O . LEU A 1 285 ? 4.027 12.282 -21.221 1.00 92.62 285 LEU A O 1
ATOM 2263 N N . TYR A 1 286 ? 2.730 12.969 -19.527 1.00 93.69 286 TYR A N 1
ATOM 2264 C CA . TYR A 1 286 ? 2.118 11.666 -19.281 1.00 93.69 286 TYR A CA 1
ATOM 2265 C C . TYR A 1 286 ? 0.610 11.650 -19.546 1.00 93.69 286 TYR A C 1
ATOM 2267 O O . TYR A 1 286 ? -0.108 12.626 -19.320 1.00 93.69 286 TYR A O 1
ATOM 2275 N N . GLY A 1 287 ? 0.121 10.511 -20.037 1.00 89.94 287 GLY A N 1
ATOM 2276 C CA . GLY A 1 287 ? -1.280 10.282 -20.385 1.00 89.94 287 GLY A CA 1
ATOM 2277 C C . GLY A 1 287 ? -1.469 9.778 -21.813 1.00 89.94 287 GLY A C 1
ATOM 2278 O O . GLY A 1 287 ? -0.536 9.312 -22.464 1.00 89.94 287 GLY A O 1
ATOM 2279 N N . GLU A 1 288 ? -2.707 9.842 -22.295 1.00 86.44 288 GLU A N 1
ATOM 2280 C CA . GLU A 1 288 ? -3.079 9.345 -23.624 1.00 86.44 288 GLU A CA 1
ATOM 2281 C C . GLU A 1 288 ? -2.307 10.091 -24.729 1.00 86.44 288 GLU A C 1
ATOM 2283 O O . GLU A 1 288 ? -2.304 11.321 -24.762 1.00 86.44 288 GLU A O 1
ATOM 2288 N N . ASN A 1 289 ? -1.657 9.341 -25.629 1.00 85.88 289 ASN A N 1
ATOM 2289 C CA . ASN A 1 289 ? -0.882 9.854 -26.771 1.00 85.88 289 ASN A CA 1
ATOM 2290 C C . ASN A 1 289 ? 0.272 10.814 -26.421 1.00 85.88 289 ASN A C 1
ATOM 2292 O O . ASN A 1 289 ? 0.640 11.662 -27.233 1.00 85.88 289 ASN A O 1
ATOM 2296 N N . LYS A 1 290 ? 0.844 10.696 -25.220 1.00 91.38 290 LYS A N 1
ATOM 2297 C CA . LYS A 1 290 ? 2.014 11.477 -24.787 1.00 91.38 290 LYS A CA 1
ATOM 2298 C C . LYS A 1 290 ? 3.254 10.587 -24.707 1.00 91.38 290 LYS A C 1
ATOM 2300 O O . LYS A 1 290 ? 3.254 9.482 -25.244 1.00 91.38 290 LYS A O 1
ATOM 2305 N N . TRP A 1 291 ? 4.320 11.066 -24.058 1.00 91.56 291 TRP A N 1
ATOM 2306 C CA . TRP A 1 291 ? 5.574 10.319 -23.930 1.00 91.56 291 TRP A CA 1
ATOM 2307 C C . TRP A 1 291 ? 5.334 8.902 -23.396 1.00 91.56 291 TRP A C 1
ATOM 2309 O O . TRP A 1 291 ? 5.829 7.936 -23.978 1.00 91.56 291 TRP A O 1
ATOM 2319 N N . GLU A 1 292 ? 4.523 8.776 -22.344 1.00 91.69 292 GLU A N 1
ATOM 2320 C CA . GLU A 1 292 ? 4.022 7.502 -21.825 1.00 91.69 292 GLU A CA 1
ATOM 2321 C C . GLU A 1 292 ? 2.590 7.669 -21.286 1.00 91.69 292 GLU A C 1
ATOM 2323 O O . GLU A 1 292 ? 2.259 8.747 -20.780 1.00 91.69 292 GLU A O 1
ATOM 2328 N N . PRO A 1 293 ? 1.730 6.632 -21.333 1.00 92.56 293 PRO A N 1
ATOM 2329 C CA . PRO A 1 293 ? 0.479 6.625 -20.577 1.00 92.56 293 PRO A CA 1
ATOM 2330 C C . PRO A 1 293 ? 0.749 6.728 -19.068 1.00 92.56 293 PRO A C 1
ATOM 2332 O O . PRO A 1 293 ? 1.881 6.608 -18.615 1.00 92.56 293 PRO A O 1
ATOM 2335 N N . LEU A 1 294 ? -0.289 6.918 -18.253 1.00 90.81 294 LEU A N 1
ATOM 2336 C CA . LEU A 1 294 ? -0.140 6.888 -16.790 1.00 90.81 294 LEU A CA 1
ATOM 2337 C C . LEU A 1 294 ? 0.134 5.466 -16.270 1.00 90.81 294 LEU A C 1
ATOM 2339 O O . LEU A 1 294 ? 0.740 5.282 -15.215 1.00 90.81 294 LEU A O 1
ATOM 2343 N N . TYR A 1 295 ? -0.308 4.449 -17.008 1.00 90.62 295 TYR A N 1
ATOM 2344 C CA . TYR A 1 295 ? -0.073 3.039 -16.710 1.00 90.62 295 TYR A CA 1
ATOM 2345 C C . TYR A 1 295 ? -0.261 2.182 -17.965 1.00 90.62 295 TYR A C 1
ATOM 2347 O O . TYR A 1 295 ? -1.068 2.510 -18.832 1.00 90.62 295 TYR A O 1
ATOM 2355 N N . TYR A 1 296 ? 0.461 1.063 -18.039 1.00 91.56 296 TYR A N 1
ATOM 2356 C CA . TYR A 1 296 ? 0.370 0.081 -19.122 1.00 91.56 296 TYR A CA 1
ATOM 2357 C C . TYR A 1 296 ? -0.452 -1.133 -18.703 1.00 91.56 296 TYR A C 1
ATOM 2359 O O . TYR A 1 296 ? -0.371 -1.569 -17.551 1.00 91.56 296 TYR A O 1
ATOM 2367 N N . TRP A 1 297 ? -1.117 -1.769 -19.664 1.00 93.75 297 TRP A N 1
ATOM 2368 C CA . TRP A 1 297 ? -1.266 -3.219 -19.618 1.00 93.75 297 TRP A CA 1
ATOM 2369 C C . TRP A 1 297 ? 0.099 -3.849 -19.905 1.00 93.75 297 TRP A C 1
ATOM 2371 O O . TRP A 1 297 ? 0.684 -3.623 -20.956 1.00 93.75 297 TRP A O 1
ATOM 2381 N N . SER A 1 298 ? 0.615 -4.635 -18.969 1.00 94.19 298 SER A N 1
ATOM 2382 C CA . SER A 1 298 ? 1.825 -5.436 -19.124 1.00 94.19 298 SER A CA 1
ATOM 2383 C C . SER A 1 298 ? 1.431 -6.905 -19.214 1.00 94.19 298 SER A C 1
ATOM 2385 O O . SER A 1 298 ? 0.861 -7.459 -18.266 1.00 94.19 298 SER A O 1
ATOM 2387 N N . VAL A 1 299 ? 1.714 -7.517 -20.362 1.00 95.56 299 VAL A N 1
ATOM 2388 C CA . VAL A 1 299 ? 1.456 -8.932 -20.637 1.00 95.56 299 VAL A CA 1
ATOM 2389 C C . VAL A 1 299 ? 2.788 -9.656 -20.740 1.00 95.56 299 VAL A C 1
ATOM 2391 O O . VAL A 1 299 ? 3.576 -9.400 -21.647 1.00 95.56 299 VAL A O 1
ATOM 2394 N N . ARG A 1 300 ? 3.039 -10.538 -19.777 1.00 94.25 300 ARG A N 1
ATOM 2395 C CA . ARG A 1 300 ? 4.241 -11.362 -19.670 1.00 94.25 300 ARG A CA 1
ATOM 2396 C C . ARG A 1 300 ? 3.968 -12.733 -20.286 1.00 94.25 300 ARG A C 1
ATOM 2398 O O . ARG A 1 300 ? 2.913 -13.311 -20.017 1.00 94.25 300 ARG A O 1
ATOM 2405 N N . PHE A 1 301 ? 4.919 -13.247 -21.051 1.00 94.75 301 PHE A N 1
ATOM 2406 C CA . PHE A 1 301 ? 4.953 -14.602 -21.592 1.00 94.75 301 PHE A CA 1
ATOM 2407 C C . PHE A 1 301 ? 6.180 -15.276 -20.998 1.00 94.75 301 PHE A C 1
ATOM 2409 O O . PHE A 1 301 ? 7.302 -14.896 -21.324 1.00 94.75 301 PHE A O 1
ATOM 2416 N N . VAL A 1 302 ? 5.961 -16.212 -20.079 1.00 91.88 302 VAL A N 1
ATOM 2417 C CA . VAL A 1 302 ? 7.023 -16.813 -19.262 1.00 91.88 302 VAL A CA 1
ATOM 2418 C C . VAL A 1 302 ? 7.087 -18.320 -19.463 1.00 91.88 302 VAL A C 1
ATOM 2420 O O . VAL A 1 302 ? 6.050 -18.973 -19.571 1.00 91.88 302 VAL A O 1
ATOM 2423 N N . ILE A 1 303 ? 8.298 -18.872 -19.448 1.00 87.44 303 ILE A N 1
ATOM 2424 C CA . ILE A 1 303 ? 8.533 -20.314 -19.329 1.00 87.44 303 ILE A CA 1
ATOM 2425 C C . ILE A 1 303 ? 8.948 -20.606 -17.883 1.00 87.44 303 ILE A C 1
ATOM 2427 O O . ILE A 1 303 ? 9.688 -19.850 -17.252 1.00 87.44 303 ILE A O 1
ATOM 2431 N N . SER A 1 304 ? 8.396 -21.665 -17.292 1.00 84.62 304 SER A N 1
ATOM 2432 C CA . SER A 1 304 ? 8.639 -21.964 -15.881 1.00 84.62 304 SER A CA 1
ATOM 2433 C C . SER A 1 304 ? 10.047 -22.517 -15.659 1.00 84.62 304 SER A C 1
ATOM 2435 O O . SER A 1 304 ? 10.318 -23.647 -16.049 1.00 84.62 304 SER A O 1
ATOM 2437 N N . GLY A 1 305 ? 10.894 -21.778 -14.936 1.00 78.12 305 GLY A N 1
ATOM 2438 C CA . GLY A 1 305 ? 12.265 -22.187 -14.618 1.00 78.12 305 GLY A CA 1
ATOM 2439 C C . GLY A 1 305 ? 13.331 -21.671 -15.587 1.00 78.12 305 GLY A C 1
ATOM 2440 O O . GLY A 1 305 ? 14.502 -21.959 -15.366 1.00 78.12 305 GLY A O 1
ATOM 2441 N N . GLU A 1 306 ? 12.950 -20.890 -16.600 1.00 84.62 306 GLU A N 1
ATOM 2442 C CA . GLU A 1 306 ? 13.853 -20.294 -17.592 1.00 84.62 306 GLU A CA 1
ATOM 2443 C C . GLU A 1 306 ? 13.711 -18.771 -17.559 1.00 84.62 306 GLU A C 1
ATOM 2445 O O . GLU A 1 306 ? 12.596 -18.257 -17.434 1.00 84.62 306 GLU A O 1
ATOM 2450 N N . LYS A 1 307 ? 14.804 -18.005 -17.688 1.00 83.62 307 LYS A N 1
ATOM 2451 C CA . LYS A 1 307 ? 14.675 -16.533 -17.761 1.00 83.62 307 LYS A CA 1
ATOM 2452 C C . LYS A 1 307 ? 14.141 -16.027 -19.100 1.00 83.62 307 LYS A C 1
ATOM 2454 O O . LYS A 1 307 ? 13.875 -14.826 -19.178 1.00 83.62 307 LYS A O 1
ATOM 2459 N N . ASN A 1 308 ? 13.979 -16.898 -20.099 1.00 89.50 308 ASN A N 1
ATOM 2460 C CA . ASN A 1 308 ? 13.357 -16.548 -21.369 1.00 89.50 308 ASN A CA 1
ATOM 2461 C C . ASN A 1 308 ? 11.939 -16.006 -21.133 1.00 89.50 308 ASN A C 1
ATOM 2463 O O . ASN A 1 308 ? 11.032 -16.717 -20.686 1.00 89.50 308 ASN A O 1
ATOM 2467 N N . GLU A 1 309 ? 11.768 -14.712 -21.381 1.00 92.44 309 GLU A N 1
ATOM 2468 C CA . GLU A 1 309 ? 10.520 -14.011 -21.130 1.00 92.44 309 GLU A CA 1
ATOM 2469 C C . GLU A 1 309 ? 10.304 -12.887 -22.143 1.00 92.44 309 GLU A C 1
ATOM 2471 O O . GLU A 1 309 ? 11.151 -12.006 -22.301 1.00 92.44 309 GLU A O 1
ATOM 2476 N N . TYR A 1 310 ? 9.102 -12.836 -22.719 1.00 95.25 310 TYR A N 1
ATOM 2477 C CA . TYR A 1 310 ? 8.623 -11.657 -23.439 1.00 95.25 310 TYR A CA 1
ATOM 2478 C C . TYR A 1 310 ? 7.693 -10.832 -22.560 1.00 95.25 310 TYR A C 1
ATOM 2480 O O . TYR A 1 310 ? 6.816 -11.363 -21.874 1.00 95.25 310 TYR A O 1
ATOM 2488 N N . LYS A 1 311 ? 7.815 -9.509 -22.639 1.00 95.56 311 LYS A N 1
ATOM 2489 C CA . LYS A 1 311 ? 6.858 -8.572 -22.047 1.00 95.56 311 LYS A CA 1
ATOM 2490 C C . LYS A 1 311 ? 6.348 -7.634 -23.116 1.00 95.56 311 LYS A C 1
ATOM 2492 O O . LYS A 1 311 ? 7.123 -6.919 -23.736 1.00 95.56 311 LYS A O 1
ATOM 2497 N N . VAL A 1 312 ? 5.038 -7.602 -23.302 1.00 97.19 312 VAL A N 1
ATOM 2498 C CA . VAL A 1 312 ? 4.372 -6.681 -24.223 1.00 97.19 312 VAL A CA 1
ATOM 2499 C C . VAL A 1 312 ? 3.649 -5.620 -23.404 1.00 97.19 312 VAL A C 1
ATOM 2501 O O . VAL A 1 312 ? 2.885 -5.947 -22.491 1.00 97.19 312 VAL A O 1
ATOM 2504 N N . PHE A 1 313 ? 3.894 -4.352 -23.723 1.00 95.69 313 PHE A N 1
ATOM 2505 C CA . PHE A 1 313 ? 3.281 -3.210 -23.058 1.00 95.69 313 PHE A CA 1
ATOM 2506 C C . PHE A 1 313 ? 2.265 -2.574 -23.993 1.00 95.69 313 PHE A C 1
ATOM 2508 O O . PHE A 1 313 ? 2.604 -2.133 -25.091 1.00 95.69 313 PHE A O 1
ATOM 2515 N N . LEU A 1 314 ? 1.011 -2.544 -23.553 1.00 95.56 314 LEU A N 1
ATOM 2516 C CA . LEU A 1 314 ? -0.073 -1.882 -24.260 1.00 95.56 314 LEU A CA 1
ATOM 2517 C C . LEU A 1 314 ? -0.525 -0.664 -23.475 1.00 95.56 314 LEU A C 1
ATOM 2519 O O . LEU A 1 314 ? -0.621 -0.697 -22.242 1.00 95.56 314 LEU A O 1
ATOM 2523 N N . SER A 1 315 ? -0.858 0.398 -24.186 1.00 92.69 315 SER A N 1
ATOM 2524 C CA . SER A 1 315 ? -1.632 1.479 -23.607 1.00 92.69 315 SER A CA 1
ATOM 2525 C C . SER A 1 315 ? -3.034 0.974 -23.205 1.00 92.69 315 SER A C 1
ATOM 2527 O O . SER A 1 315 ? -3.523 -0.045 -23.706 1.00 92.69 315 SER A O 1
ATOM 2529 N N . PRO A 1 316 ? -3.708 1.652 -22.265 1.00 89.75 316 PRO A N 1
ATOM 2530 C CA . PRO A 1 316 ? -5.056 1.305 -21.807 1.00 89.75 316 PRO A CA 1
ATOM 2531 C C . PRO A 1 316 ? -6.157 1.220 -22.883 1.00 89.75 316 PRO A C 1
ATOM 2533 O O . PRO A 1 316 ? -7.215 0.642 -22.616 1.00 89.75 316 PRO A O 1
ATOM 2536 N N . ASP A 1 317 ? -5.927 1.766 -24.078 1.00 89.81 317 ASP A N 1
ATOM 2537 C CA . ASP A 1 317 ? -6.777 1.648 -25.273 1.00 89.81 317 ASP A CA 1
ATOM 2538 C C . ASP A 1 317 ? -6.445 0.424 -26.154 1.00 89.81 317 ASP A C 1
ATOM 2540 O O . ASP A 1 317 ? -7.219 0.067 -27.038 1.00 89.81 317 ASP A O 1
ATOM 2544 N N . GLY A 1 318 ? -5.340 -0.273 -25.876 1.00 92.31 318 GLY A N 1
ATOM 2545 C CA . GLY A 1 318 ? -4.933 -1.510 -26.540 1.00 92.31 318 GLY A CA 1
ATOM 2546 C C . GLY A 1 318 ? -3.909 -1.358 -27.658 1.00 92.31 318 GLY A C 1
ATOM 2547 O O . GLY A 1 318 ? -3.569 -2.358 -28.291 1.00 92.31 318 GLY A O 1
ATOM 2548 N N . LYS A 1 319 ? -3.369 -0.159 -27.890 1.00 93.81 319 LYS A N 1
ATOM 2549 C CA . LYS A 1 319 ? -2.220 0.019 -28.786 1.00 93.81 319 LYS A CA 1
ATOM 2550 C C . LYS A 1 319 ? -0.961 -0.574 -28.140 1.00 93.81 319 LYS A C 1
ATOM 2552 O O . LYS A 1 319 ? -0.694 -0.366 -26.961 1.00 93.81 319 LYS A O 1
ATOM 2557 N N . VAL A 1 320 ? -0.182 -1.336 -28.910 1.00 95.50 320 VAL A N 1
ATOM 2558 C CA . VAL A 1 320 ? 1.108 -1.869 -28.445 1.00 95.50 320 VAL A CA 1
ATOM 2559 C C . VAL A 1 320 ? 2.141 -0.746 -28.490 1.00 95.50 320 VAL A C 1
ATOM 2561 O O . VAL A 1 320 ? 2.459 -0.242 -29.563 1.00 95.50 320 VAL A O 1
ATOM 2564 N N . GLU A 1 321 ? 2.646 -0.356 -27.324 1.00 93.44 321 GLU A N 1
ATOM 2565 C CA . GLU A 1 321 ? 3.584 0.758 -27.163 1.00 93.44 321 GLU A CA 1
ATOM 2566 C C . GLU A 1 321 ? 5.038 0.300 -27.323 1.00 93.44 321 GLU A C 1
ATOM 2568 O O . GLU A 1 321 ? 5.826 0.976 -27.977 1.00 93.44 321 GLU A O 1
ATOM 2573 N N . PHE A 1 322 ? 5.394 -0.856 -26.756 1.00 94.06 322 PHE A N 1
ATOM 2574 C CA . PHE A 1 322 ? 6.698 -1.506 -26.934 1.00 94.06 322 PHE A CA 1
ATOM 2575 C C . PHE A 1 322 ? 6.674 -2.948 -26.410 1.00 94.06 322 PHE A C 1
ATOM 2577 O O . PHE A 1 322 ? 5.701 -3.393 -25.792 1.00 94.06 322 PHE A O 1
ATOM 2584 N N . PHE A 1 323 ? 7.758 -3.685 -26.652 1.00 96.62 323 PHE A N 1
ATOM 2585 C CA . PHE A 1 323 ? 7.985 -5.008 -26.078 1.00 96.62 323 PHE A CA 1
ATOM 2586 C C . PHE A 1 323 ? 9.445 -5.190 -25.657 1.00 96.62 323 PHE A C 1
ATOM 2588 O O . PHE A 1 323 ? 10.351 -4.634 -26.275 1.00 96.62 323 PHE A O 1
ATOM 2595 N N . GLU A 1 324 ? 9.652 -5.986 -24.618 1.00 95.94 324 GLU A N 1
ATOM 2596 C CA . GLU A 1 324 ? 10.957 -6.376 -24.083 1.00 95.94 324 GLU A CA 1
ATOM 2597 C C . GLU A 1 324 ? 11.102 -7.897 -24.251 1.00 95.94 324 GLU A C 1
ATOM 2599 O O . GLU A 1 324 ? 10.129 -8.629 -24.038 1.00 95.94 324 GLU A O 1
ATOM 2604 N N . HIS A 1 325 ? 12.297 -8.372 -24.600 1.00 95.12 325 HIS A N 1
ATOM 2605 C CA . HIS A 1 325 ? 12.651 -9.793 -24.588 1.00 95.12 325 HIS A CA 1
ATOM 2606 C C . HIS A 1 325 ? 13.849 -9.986 -23.652 1.00 95.12 325 HIS A C 1
ATOM 2608 O O . HIS A 1 325 ? 14.815 -9.224 -23.691 1.00 95.12 325 HIS A O 1
ATOM 2614 N N . TYR A 1 326 ? 13.764 -10.970 -22.764 1.00 91.94 326 TYR A N 1
ATOM 2615 C CA . TYR A 1 326 ? 14.821 -11.340 -21.832 1.00 91.94 326 TYR A CA 1
ATOM 2616 C C . TYR A 1 326 ? 15.315 -12.742 -22.165 1.00 91.94 326 TYR A C 1
ATOM 2618 O O . TYR A 1 326 ? 14.499 -13.646 -22.283 1.00 91.94 326 TYR A O 1
ATOM 2626 N N . LEU A 1 327 ? 16.635 -12.909 -22.267 1.00 90.94 327 LEU A N 1
ATOM 2627 C CA . LEU A 1 327 ? 17.317 -14.182 -22.521 1.00 90.94 327 LEU A CA 1
ATOM 2628 C C . LEU A 1 327 ? 18.382 -14.445 -21.448 1.00 90.94 327 LEU A C 1
ATOM 2630 O O . LEU A 1 327 ? 18.941 -13.507 -20.865 1.00 90.94 327 LEU A O 1
ATOM 2634 N N . GLU A 1 328 ? 18.693 -15.716 -21.207 1.00 89.12 328 GLU A N 1
ATOM 2635 C CA . GLU A 1 328 ? 19.849 -16.141 -20.414 1.00 89.12 328 GLU A CA 1
ATOM 2636 C C . GLU A 1 328 ? 21.160 -15.859 -21.141 1.00 89.12 328 GLU A C 1
ATOM 2638 O O . GLU A 1 328 ? 21.181 -15.518 -22.320 1.00 89.12 328 GLU A O 1
ATOM 2643 N N . GLU A 1 329 ? 22.292 -15.909 -20.441 1.00 89.25 329 GLU A N 1
ATOM 2644 C CA . GLU A 1 329 ? 23.576 -15.566 -21.064 1.00 89.25 329 GLU A CA 1
ATOM 2645 C C . GLU A 1 329 ? 24.039 -16.629 -22.067 1.00 89.25 329 GLU A C 1
ATOM 2647 O O . GLU A 1 329 ? 24.690 -16.294 -23.051 1.00 89.25 329 GLU A O 1
ATOM 2652 N N . ASP A 1 330 ? 23.698 -17.891 -21.834 1.00 89.50 330 ASP A N 1
ATOM 2653 C CA . ASP A 1 330 ? 24.037 -19.052 -22.656 1.00 89.50 330 ASP A CA 1
ATOM 2654 C C . ASP A 1 330 ? 23.019 -19.346 -23.769 1.00 89.50 330 ASP A C 1
ATOM 2656 O O . ASP A 1 330 ? 23.320 -20.154 -24.650 1.00 89.50 330 ASP A O 1
ATOM 2660 N N . ASP A 1 331 ? 21.877 -18.653 -23.801 1.00 90.38 331 ASP A N 1
ATOM 2661 C CA . ASP A 1 331 ? 20.915 -18.770 -24.899 1.00 90.38 331 ASP A CA 1
ATOM 2662 C C . ASP A 1 331 ? 21.572 -18.481 -26.260 1.00 90.38 331 ASP A C 1
ATOM 2664 O O . ASP A 1 331 ? 22.376 -17.552 -26.428 1.00 90.38 331 ASP A O 1
ATOM 2668 N N . SER A 1 332 ? 21.222 -19.299 -27.251 1.00 90.50 332 SER A N 1
ATOM 2669 C CA . SER A 1 332 ? 21.778 -19.204 -28.603 1.00 90.50 332 SER A CA 1
ATOM 2670 C C . SER A 1 332 ? 21.257 -17.972 -29.341 1.00 90.50 332 SER A C 1
ATOM 2672 O O . SER A 1 332 ? 20.102 -17.589 -29.191 1.00 90.50 332 SER A O 1
ATOM 2674 N N . GLY A 1 333 ? 22.095 -17.376 -30.186 1.00 90.62 333 GLY A N 1
ATOM 2675 C CA . GLY A 1 333 ? 21.695 -16.264 -31.042 1.00 90.62 333 GLY A CA 1
ATOM 2676 C C . GLY A 1 333 ? 22.770 -15.915 -32.062 1.00 90.62 333 GLY A C 1
ATOM 2677 O O . GLY A 1 333 ? 23.899 -16.406 -32.006 1.00 90.62 333 GLY A O 1
ATOM 2678 N N . ALA A 1 334 ? 22.435 -15.059 -33.022 1.00 93.00 334 ALA A N 1
ATOM 2679 C CA . ALA A 1 334 ? 23.408 -14.638 -34.016 1.00 93.00 334 ALA A CA 1
ATOM 2680 C C . ALA A 1 334 ? 24.570 -13.843 -33.387 1.00 93.00 334 ALA A C 1
ATOM 2682 O O . ALA A 1 334 ? 24.478 -13.247 -32.313 1.00 93.00 334 ALA A O 1
ATOM 2683 N N . THR A 1 335 ? 25.695 -13.799 -34.096 1.00 94.50 335 THR A N 1
ATOM 2684 C CA . THR A 1 335 ? 26.785 -12.861 -33.812 1.00 94.50 335 THR A CA 1
ATOM 2685 C C . THR A 1 335 ? 26.927 -11.940 -35.012 1.00 94.50 335 THR A C 1
ATOM 2687 O O . THR A 1 335 ? 27.544 -12.300 -36.012 1.00 94.50 335 THR A O 1
ATOM 2690 N N . ILE A 1 336 ? 26.307 -10.764 -34.923 1.00 95.75 336 ILE A N 1
ATOM 2691 C CA . ILE A 1 336 ? 26.312 -9.744 -35.978 1.00 95.75 336 ILE A CA 1
ATOM 2692 C C . ILE A 1 336 ? 27.192 -8.552 -35.593 1.00 95.75 336 ILE A C 1
ATOM 2694 O O . ILE A 1 336 ? 27.488 -8.335 -34.415 1.00 95.75 336 ILE A O 1
ATOM 2698 N N . SER A 1 337 ? 27.599 -7.762 -36.591 1.00 96.00 337 SER A N 1
ATOM 2699 C CA . SER A 1 337 ? 28.339 -6.520 -36.353 1.00 96.00 337 SER A CA 1
ATOM 2700 C C . SER A 1 337 ? 27.463 -5.458 -35.686 1.00 96.00 337 SER A C 1
ATOM 2702 O O . SER A 1 337 ? 26.251 -5.407 -35.905 1.00 96.00 337 SER A O 1
ATOM 2704 N N . GLU A 1 338 ? 28.092 -4.565 -34.922 1.00 96.31 338 GLU A N 1
ATOM 2705 C CA . GLU A 1 338 ? 27.408 -3.457 -34.244 1.00 96.31 338 GLU A CA 1
ATOM 2706 C C . GLU A 1 338 ? 26.647 -2.552 -35.227 1.00 96.31 338 GLU A C 1
ATOM 2708 O O . GLU A 1 338 ? 25.551 -2.091 -34.922 1.00 96.31 338 GLU A O 1
ATOM 2713 N N . ASP A 1 339 ? 27.173 -2.340 -36.437 1.00 95.75 339 ASP A N 1
ATOM 2714 C CA . ASP A 1 339 ? 26.499 -1.528 -37.457 1.00 95.75 339 ASP A CA 1
ATOM 2715 C C . ASP A 1 339 ? 25.256 -2.222 -38.029 1.00 95.75 339 ASP A C 1
ATOM 2717 O O . ASP A 1 339 ? 24.237 -1.567 -38.257 1.00 95.75 339 ASP A O 1
ATOM 2721 N N . SER A 1 340 ? 25.298 -3.549 -38.193 1.00 96.56 340 SER A N 1
ATOM 2722 C CA . SER A 1 340 ? 24.119 -4.332 -38.590 1.00 96.56 340 SER A CA 1
ATOM 2723 C C . SER A 1 340 ? 23.054 -4.290 -37.493 1.00 96.56 340 SER A C 1
ATOM 2725 O O . SER A 1 340 ? 21.884 -4.024 -37.770 1.00 96.56 340 SER A O 1
ATOM 2727 N N . ALA A 1 341 ? 23.467 -4.455 -36.233 1.00 97.25 341 ALA A N 1
ATOM 2728 C CA . ALA A 1 341 ? 22.585 -4.323 -35.078 1.00 97.25 341 ALA A CA 1
ATOM 2729 C C . ALA A 1 341 ? 21.985 -2.911 -34.977 1.00 97.25 341 ALA A C 1
ATOM 2731 O O . ALA A 1 341 ? 20.795 -2.751 -34.711 1.00 97.25 341 ALA A O 1
ATOM 2732 N N . PHE A 1 342 ? 22.764 -1.870 -35.272 1.00 97.56 342 PHE A N 1
ATOM 2733 C CA . PHE A 1 342 ? 22.274 -0.495 -35.275 1.00 97.56 342 PHE A CA 1
ATOM 2734 C C . PHE A 1 342 ? 21.202 -0.264 -36.349 1.00 97.56 342 PHE A C 1
ATOM 2736 O O . PHE A 1 342 ? 20.243 0.475 -36.124 1.00 97.56 342 PHE A O 1
ATOM 2743 N N . VAL A 1 343 ? 21.310 -0.913 -37.514 1.00 97.44 343 VAL A N 1
ATOM 2744 C CA . VAL A 1 343 ? 20.247 -0.896 -38.534 1.00 97.44 343 VAL A CA 1
ATOM 2745 C C . VAL A 1 343 ? 18.973 -1.566 -38.014 1.00 97.44 343 VAL A C 1
ATOM 2747 O O . VAL A 1 343 ? 17.893 -0.996 -38.173 1.00 97.44 343 VAL A O 1
ATOM 2750 N N . LEU A 1 344 ? 19.085 -2.715 -37.340 1.00 97.56 344 LEU A N 1
ATOM 2751 C CA . LEU A 1 344 ? 17.939 -3.399 -36.727 1.00 97.56 344 LEU A CA 1
ATOM 2752 C C . LEU A 1 344 ? 17.255 -2.532 -35.662 1.00 97.56 344 LEU A C 1
ATOM 2754 O O . LEU A 1 344 ? 16.030 -2.409 -35.668 1.00 97.56 344 LEU A O 1
ATOM 2758 N N . ALA A 1 345 ? 18.032 -1.851 -34.818 1.00 97.44 345 ALA A N 1
ATOM 2759 C CA . ALA A 1 345 ? 17.499 -0.934 -33.815 1.00 97.44 345 ALA A CA 1
ATOM 2760 C C . ALA A 1 345 ? 16.719 0.237 -34.446 1.00 97.44 345 ALA A C 1
ATOM 2762 O O . ALA A 1 345 ? 15.606 0.551 -34.023 1.00 97.44 345 ALA A O 1
ATOM 2763 N N . LYS A 1 346 ? 17.246 0.847 -35.519 1.00 97.56 346 LYS A N 1
ATOM 2764 C CA . LYS A 1 346 ? 16.539 1.909 -36.264 1.00 97.56 346 LYS A CA 1
ATOM 2765 C C . LYS A 1 346 ? 15.258 1.404 -36.932 1.00 97.56 346 LYS A C 1
ATOM 2767 O O . LYS A 1 346 ? 14.253 2.115 -36.955 1.00 97.56 346 LYS A O 1
ATOM 2772 N N . ASN A 1 347 ? 15.275 0.182 -37.462 1.00 97.00 347 ASN A N 1
ATOM 2773 C CA . ASN A 1 347 ? 14.093 -0.437 -38.062 1.00 97.00 347 ASN A CA 1
ATOM 2774 C C . ASN A 1 347 ? 12.996 -0.686 -37.020 1.00 97.00 347 ASN A C 1
ATOM 2776 O O . ASN A 1 347 ? 11.825 -0.442 -37.313 1.00 97.00 347 ASN A O 1
ATOM 2780 N N . LEU A 1 348 ? 13.366 -1.094 -35.801 1.00 96.94 348 LEU A N 1
ATOM 2781 C CA . LEU A 1 348 ? 12.424 -1.246 -34.694 1.00 96.94 348 LEU A CA 1
ATOM 2782 C C . LEU A 1 348 ? 11.764 0.095 -34.327 1.00 96.94 348 LEU A C 1
ATOM 2784 O O . LEU A 1 348 ? 10.539 0.160 -34.229 1.00 96.94 348 LEU A O 1
ATOM 2788 N N . LEU A 1 349 ? 12.537 1.183 -34.218 1.00 96.88 349 LEU A N 1
ATOM 2789 C CA . LEU A 1 349 ? 11.979 2.528 -33.992 1.00 96.88 349 LEU A CA 1
ATOM 2790 C C . LEU A 1 349 ? 10.979 2.923 -35.081 1.00 96.88 349 LEU A C 1
ATOM 2792 O O . LEU A 1 349 ? 9.895 3.421 -34.780 1.00 96.88 349 LEU A O 1
ATOM 2796 N N . LYS A 1 350 ? 11.304 2.649 -36.349 1.00 96.38 350 LYS A N 1
ATOM 2797 C CA . LYS A 1 350 ? 10.402 2.911 -37.476 1.00 96.38 350 LYS A CA 1
ATOM 2798 C C . LYS A 1 350 ? 9.117 2.086 -37.390 1.00 96.38 350 LYS A C 1
ATOM 2800 O O . LYS A 1 350 ? 8.043 2.620 -37.652 1.00 96.38 350 LYS A O 1
ATOM 2805 N N . GLN A 1 351 ? 9.212 0.813 -37.005 1.00 94.81 351 GLN A N 1
ATOM 2806 C CA . GLN A 1 351 ? 8.053 -0.067 -36.836 1.00 94.81 351 GLN A CA 1
ATOM 2807 C C . GLN A 1 351 ? 7.071 0.467 -35.784 1.00 94.81 351 GLN A C 1
ATOM 2809 O O . GLN A 1 351 ? 5.861 0.358 -35.968 1.00 94.81 351 GLN A O 1
ATOM 2814 N N . PHE A 1 352 ? 7.591 1.065 -34.713 1.00 94.38 352 PHE A N 1
ATOM 2815 C CA . PHE A 1 352 ? 6.804 1.648 -33.625 1.00 94.38 352 PHE A CA 1
ATOM 2816 C C . PHE A 1 352 ? 6.456 3.129 -33.826 1.00 94.38 352 PHE A C 1
ATOM 2818 O O . PHE A 1 352 ? 5.884 3.738 -32.930 1.00 94.38 352 PHE A O 1
ATOM 2825 N N . GLN A 1 353 ? 6.752 3.699 -35.003 1.00 94.06 353 GLN A N 1
ATOM 2826 C CA . GLN A 1 353 ? 6.509 5.113 -35.329 1.00 94.06 353 GLN A CA 1
ATOM 2827 C C . GLN A 1 353 ? 7.232 6.092 -34.385 1.00 94.06 353 GLN A C 1
ATOM 2829 O O . GLN A 1 353 ? 6.755 7.193 -34.157 1.00 94.06 353 GLN A O 1
ATOM 2834 N N . LEU A 1 354 ? 8.400 5.700 -33.868 1.00 94.31 354 LEU A N 1
ATOM 2835 C CA . LEU A 1 354 ? 9.245 6.493 -32.964 1.00 94.31 354 LEU A CA 1
ATOM 2836 C C . LEU A 1 354 ? 10.456 7.081 -33.702 1.00 94.31 354 LEU A C 1
ATOM 2838 O O . LEU A 1 354 ? 11.578 7.108 -33.191 1.00 94.31 354 LEU A O 1
ATOM 2842 N N . THR A 1 355 ? 10.269 7.488 -34.959 1.00 93.56 355 THR A N 1
ATOM 2843 C CA . THR A 1 355 ? 11.371 7.963 -35.808 1.00 93.56 355 THR A CA 1
ATOM 2844 C C . THR A 1 355 ? 11.966 9.284 -35.334 1.00 93.56 355 THR A C 1
ATOM 2846 O O . THR A 1 355 ? 13.127 9.544 -35.636 1.00 93.56 355 THR A O 1
ATOM 2849 N N . GLU A 1 356 ? 11.233 10.094 -34.560 1.00 93.25 356 GLU A N 1
ATOM 2850 C CA . GLU A 1 356 ? 11.774 11.323 -33.971 1.00 93.25 356 GLU A CA 1
ATOM 2851 C C . GLU A 1 356 ? 12.955 11.069 -33.022 1.00 93.25 356 GLU A C 1
ATOM 2853 O O . GLU A 1 356 ? 13.832 11.923 -32.906 1.00 93.25 356 GLU A O 1
ATOM 2858 N N . ILE A 1 357 ? 13.043 9.875 -32.420 1.00 95.12 357 ILE A N 1
ATOM 2859 C CA . ILE A 1 357 ? 14.150 9.477 -31.534 1.00 95.12 357 ILE A CA 1
ATOM 2860 C C . ILE A 1 357 ? 15.478 9.413 -32.299 1.00 95.12 357 ILE A C 1
ATOM 2862 O O . ILE A 1 357 ? 16.545 9.551 -31.714 1.00 95.12 357 ILE A O 1
ATOM 2866 N N . LEU A 1 358 ? 15.456 9.264 -33.624 1.00 94.19 358 LEU A N 1
ATOM 2867 C CA . LEU A 1 358 ? 16.682 9.286 -34.426 1.00 94.19 358 LEU A CA 1
ATOM 2868 C C . LEU A 1 358 ? 17.342 10.672 -34.480 1.00 94.19 358 LEU A C 1
ATOM 2870 O O . LEU A 1 358 ? 18.517 10.752 -34.8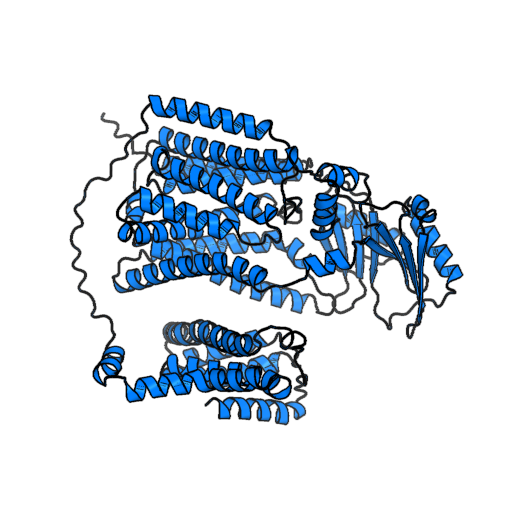30 1.00 94.19 358 LEU A O 1
ATOM 2874 N N . ASN A 1 359 ? 16.616 11.734 -34.115 1.00 95.25 359 ASN A N 1
ATOM 2875 C CA . ASN A 1 359 ? 17.156 13.090 -33.986 1.00 95.25 359 ASN A CA 1
ATOM 2876 C C . ASN A 1 359 ? 17.754 13.359 -32.595 1.00 95.25 359 ASN A C 1
ATOM 2878 O O . ASN A 1 359 ? 18.307 14.431 -32.367 1.00 95.25 359 ASN A O 1
ATOM 2882 N N . TRP A 1 360 ? 17.616 12.420 -31.656 1.00 97.12 360 TRP A N 1
ATOM 2883 C CA . TRP A 1 360 ? 18.181 12.512 -30.312 1.00 97.12 360 TRP A CA 1
ATOM 2884 C C . TRP A 1 360 ? 19.672 12.172 -30.301 1.00 97.12 360 TRP A C 1
ATOM 2886 O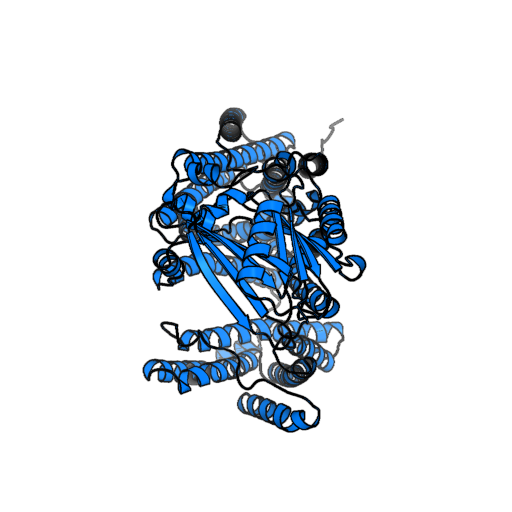 O . TRP A 1 360 ? 20.200 11.528 -31.210 1.00 97.12 360 TRP A O 1
ATOM 2896 N N . GLU A 1 361 ? 20.356 12.551 -29.226 1.00 97.62 361 GLU A N 1
ATOM 2897 C CA . GLU A 1 361 ? 21.768 12.237 -29.041 1.00 97.62 361 GLU A CA 1
ATOM 2898 C C . GLU A 1 361 ? 21.955 10.748 -28.703 1.00 97.62 361 GLU A C 1
ATOM 2900 O O . GLU A 1 361 ? 21.378 10.236 -27.740 1.00 97.62 361 GLU A O 1
ATOM 2905 N N . LEU A 1 362 ? 22.785 10.034 -29.470 1.00 97.25 362 LEU A N 1
ATOM 2906 C CA . LEU A 1 362 ? 23.160 8.650 -29.167 1.00 97.25 362 LEU A CA 1
ATOM 2907 C C . LEU A 1 362 ? 24.254 8.630 -28.087 1.00 97.25 362 LEU A C 1
ATOM 2909 O O . LEU A 1 362 ? 25.436 8.775 -28.384 1.00 97.25 362 LEU A O 1
ATOM 2913 N N . ILE A 1 363 ? 23.857 8.408 -26.835 1.00 96.69 363 ILE A N 1
ATOM 2914 C CA . ILE A 1 363 ? 24.749 8.479 -25.663 1.00 96.69 363 ILE A CA 1
ATOM 2915 C C . ILE A 1 363 ? 25.373 7.134 -25.267 1.00 96.69 363 ILE A C 1
ATOM 2917 O O . ILE A 1 363 ? 26.309 7.091 -24.469 1.00 96.69 363 ILE A O 1
ATOM 2921 N N . LYS A 1 364 ? 24.838 6.018 -25.773 1.00 95.31 364 LYS A N 1
ATOM 2922 C CA . LYS A 1 364 ? 25.387 4.678 -25.541 1.00 95.31 364 LYS A CA 1
ATOM 2923 C C . LYS A 1 364 ? 25.354 3.881 -26.834 1.00 95.31 364 LYS A C 1
ATOM 2925 O O . LYS A 1 364 ? 24.299 3.757 -27.452 1.00 95.31 364 LYS A O 1
ATOM 2930 N N . LYS A 1 365 ? 26.507 3.318 -27.180 1.00 96.19 365 LYS A N 1
ATOM 2931 C CA . LYS A 1 365 ? 26.712 2.337 -28.244 1.00 96.19 365 LYS A CA 1
ATOM 2932 C C . LYS A 1 365 ? 27.710 1.315 -27.701 1.00 96.19 365 LYS A C 1
ATOM 2934 O O . LYS A 1 365 ? 28.848 1.676 -27.413 1.00 96.19 365 LYS A O 1
ATOM 2939 N N . SER A 1 366 ? 27.250 0.105 -27.396 1.00 96.25 366 SER A N 1
ATOM 2940 C CA . SER A 1 366 ? 28.095 -0.903 -26.744 1.00 96.25 366 SER A CA 1
ATOM 2941 C C . SER A 1 366 ? 27.682 -2.322 -27.100 1.00 96.25 366 SER A C 1
ATOM 2943 O O . SER A 1 366 ? 26.488 -2.602 -27.178 1.00 96.25 366 SER A O 1
ATOM 2945 N N . SER A 1 367 ? 28.659 -3.222 -27.176 1.00 96.75 367 SER A N 1
ATOM 2946 C CA . SER A 1 367 ? 28.465 -4.653 -27.425 1.00 96.75 367 SER A CA 1
ATOM 2947 C C . SER A 1 367 ? 28.906 -5.486 -26.218 1.00 96.75 367 SER A C 1
ATOM 2949 O O . SER A 1 367 ? 29.927 -5.188 -25.598 1.00 96.75 367 SER A O 1
ATOM 2951 N N . ILE A 1 368 ? 28.181 -6.559 -25.908 1.00 96.25 368 ILE A N 1
ATOM 2952 C CA . ILE A 1 368 ? 28.559 -7.565 -24.911 1.00 96.25 368 ILE A CA 1
ATOM 2953 C C . ILE A 1 368 ? 28.609 -8.925 -25.604 1.00 96.25 368 ILE A C 1
ATOM 2955 O O . ILE A 1 368 ? 27.596 -9.438 -26.078 1.00 96.25 368 ILE A O 1
ATOM 2959 N N . LYS A 1 369 ? 29.799 -9.531 -25.648 1.00 95.19 369 LYS A N 1
ATOM 2960 C CA . LYS A 1 369 ? 29.976 -10.884 -26.179 1.00 95.19 369 LYS A CA 1
ATOM 2961 C C . LYS A 1 369 ? 29.536 -11.905 -25.131 1.00 95.19 369 LYS A C 1
ATOM 2963 O O . LYS A 1 369 ? 30.124 -11.979 -24.053 1.00 95.19 369 LYS A O 1
ATOM 2968 N N . ARG A 1 370 ? 28.512 -12.684 -25.460 1.00 94.50 370 ARG A N 1
ATOM 2969 C CA . ARG A 1 370 ? 28.037 -13.830 -24.680 1.00 94.50 370 ARG A CA 1
ATOM 2970 C C . ARG A 1 370 ? 28.698 -15.116 -25.196 1.00 94.50 370 ARG A C 1
ATOM 2972 O O . ARG A 1 370 ? 29.303 -15.085 -26.270 1.00 94.50 370 ARG A O 1
ATOM 2979 N N . PRO A 1 371 ? 28.603 -16.246 -24.472 1.00 94.88 371 PRO A N 1
ATOM 2980 C CA . PRO A 1 371 ? 29.117 -17.526 -24.957 1.00 94.88 371 PRO A CA 1
ATOM 2981 C C . PRO A 1 371 ? 28.606 -17.901 -26.357 1.00 94.88 371 PRO A C 1
ATOM 2983 O O . PRO A 1 371 ? 29.412 -18.274 -27.206 1.00 94.88 371 PRO A O 1
ATOM 2986 N N . ASN A 1 372 ? 27.300 -17.728 -26.608 1.00 94.81 372 ASN A N 1
ATOM 2987 C CA . ASN A 1 372 ? 26.627 -18.234 -27.812 1.00 94.81 372 ASN A CA 1
ATOM 2988 C C . ASN A 1 372 ? 25.971 -17.148 -28.689 1.00 94.81 372 ASN A C 1
ATOM 2990 O O . ASN A 1 372 ? 25.247 -17.491 -29.618 1.00 94.81 372 ASN A O 1
ATOM 2994 N N . ARG A 1 373 ? 26.205 -15.854 -28.410 1.00 95.81 373 ARG A N 1
ATOM 2995 C CA . ARG A 1 373 ? 25.704 -14.708 -29.201 1.00 95.81 373 ARG A CA 1
ATOM 2996 C C . ARG A 1 373 ? 26.448 -13.410 -28.874 1.00 95.81 373 ARG A C 1
ATOM 2998 O O . ARG A 1 373 ? 27.282 -13.371 -27.969 1.00 95.81 373 ARG A O 1
ATOM 3005 N N . THR A 1 374 ? 26.130 -12.321 -29.570 1.00 96.12 374 THR A N 1
ATOM 3006 C CA . THR A 1 374 ? 26.552 -10.966 -29.167 1.00 96.12 374 THR A CA 1
ATOM 3007 C C . THR A 1 374 ? 25.344 -10.063 -28.980 1.00 96.12 374 THR A C 1
ATOM 3009 O O . THR A 1 374 ? 24.544 -9.921 -29.898 1.00 96.12 374 THR A O 1
ATOM 3012 N N . ASP A 1 375 ? 25.247 -9.435 -27.809 1.00 96.69 375 ASP A N 1
ATOM 3013 C CA . ASP A 1 375 ? 24.180 -8.489 -27.487 1.00 96.69 375 ASP A CA 1
ATOM 3014 C C . ASP A 1 375 ? 24.676 -7.057 -27.710 1.00 96.69 375 ASP A C 1
ATOM 3016 O O . ASP A 1 375 ? 25.733 -6.672 -27.203 1.00 96.69 375 ASP A O 1
ATOM 3020 N N . HIS A 1 376 ? 23.911 -6.248 -28.436 1.00 97.75 376 HIS A N 1
ATOM 3021 C CA . HIS A 1 376 ? 24.222 -4.840 -28.695 1.00 97.75 376 HIS A CA 1
ATOM 3022 C C . HIS A 1 376 ? 23.236 -3.931 -27.969 1.00 97.75 376 HIS A C 1
ATOM 3024 O O . HIS A 1 376 ? 22.051 -4.235 -27.898 1.00 97.75 376 HIS A O 1
ATOM 3030 N N . TYR A 1 377 ? 23.704 -2.798 -27.449 1.00 97.69 377 TYR A N 1
ATOM 3031 C CA . TYR A 1 377 ? 22.885 -1.848 -26.696 1.00 97.69 377 TYR A CA 1
ATOM 3032 C C . TYR A 1 377 ? 23.067 -0.436 -27.233 1.00 97.69 377 TYR A C 1
ATOM 3034 O O . TYR A 1 377 ? 24.187 0.083 -27.290 1.00 97.69 377 TYR A O 1
ATOM 3042 N N . PHE A 1 378 ? 21.942 0.201 -27.538 1.00 98.19 378 PHE A N 1
ATOM 3043 C CA . PHE A 1 378 ? 21.871 1.566 -28.033 1.00 98.19 378 PHE A CA 1
ATOM 3044 C C . PHE A 1 378 ? 20.961 2.383 -27.122 1.00 98.19 378 PHE A C 1
ATOM 3046 O O . PHE A 1 378 ? 19.886 1.921 -26.747 1.00 98.19 378 PHE A O 1
ATOM 3053 N N . THR A 1 379 ? 21.378 3.585 -26.732 1.00 97.94 379 THR A N 1
ATOM 3054 C CA . THR A 1 379 ? 20.536 4.482 -25.926 1.00 97.94 379 THR A CA 1
ATOM 3055 C C . THR A 1 379 ? 20.583 5.889 -26.483 1.00 97.94 379 THR A C 1
ATOM 3057 O O . THR A 1 379 ? 21.660 6.475 -26.597 1.00 97.94 379 THR A O 1
ATOM 3060 N N . TRP A 1 380 ? 19.404 6.427 -26.768 1.00 98.25 380 TRP A N 1
ATOM 3061 C CA . TRP A 1 380 ? 19.202 7.796 -27.213 1.00 98.25 380 TRP A CA 1
ATOM 3062 C C . TRP A 1 380 ? 18.719 8.665 -26.058 1.00 98.25 380 TRP A C 1
ATOM 3064 O O . TRP A 1 380 ? 17.966 8.207 -25.193 1.00 98.25 380 TRP A O 1
ATOM 3074 N N . GLN A 1 381 ? 19.150 9.920 -26.057 1.00 97.75 381 GLN A N 1
ATOM 3075 C CA . GLN A 1 381 ? 18.783 10.935 -25.083 1.00 97.75 381 GLN A CA 1
ATOM 3076 C C . GLN A 1 381 ? 18.215 12.162 -25.786 1.00 97.75 381 GLN A C 1
ATOM 3078 O O . GLN A 1 381 ? 18.863 12.721 -26.669 1.00 97.75 381 GLN A O 1
ATOM 3083 N N . ASP A 1 382 ? 17.033 12.595 -25.352 1.00 96.75 382 ASP A N 1
ATOM 3084 C CA . ASP A 1 382 ? 16.433 13.821 -25.868 1.00 96.75 382 ASP A CA 1
ATOM 3085 C C . ASP A 1 382 ? 17.342 15.030 -25.618 1.00 96.75 382 ASP A C 1
ATOM 3087 O O . ASP A 1 382 ? 17.932 15.171 -24.540 1.00 96.75 382 ASP A O 1
ATOM 3091 N N . ILE A 1 383 ? 17.437 15.888 -26.631 1.00 93.62 383 ILE A N 1
ATOM 3092 C CA . ILE A 1 383 ? 18.208 17.131 -26.591 1.00 93.62 383 ILE A CA 1
ATOM 3093 C C . ILE A 1 383 ? 17.557 18.085 -25.587 1.00 93.62 383 ILE A C 1
ATOM 3095 O O . ILE A 1 383 ? 18.251 18.740 -24.807 1.00 93.62 383 ILE A O 1
ATOM 3099 N N . ASP A 1 384 ? 16.224 18.104 -25.562 1.00 92.19 384 ASP A N 1
ATOM 3100 C CA . ASP A 1 384 ? 15.469 18.898 -24.607 1.00 92.19 384 ASP A CA 1
ATOM 3101 C C . ASP A 1 384 ? 15.519 18.271 -23.207 1.00 92.19 384 ASP A C 1
ATOM 3103 O O . ASP A 1 384 ? 15.425 17.050 -23.020 1.00 92.19 384 ASP A O 1
ATOM 3107 N N . SER A 1 385 ? 15.632 19.129 -22.192 1.00 93.00 385 SER A N 1
ATOM 3108 C CA . SER A 1 385 ? 15.619 18.733 -20.787 1.00 93.00 385 SER A CA 1
ATOM 3109 C C . SER A 1 385 ? 14.403 19.294 -20.053 1.00 93.00 385 SER A C 1
ATOM 3111 O O . SER A 1 385 ? 13.887 20.374 -20.343 1.00 93.00 385 SER A O 1
ATOM 3113 N N . ILE A 1 386 ? 13.949 18.561 -19.039 1.00 93.06 386 ILE A N 1
ATOM 3114 C CA . ILE A 1 386 ? 12.970 19.038 -18.063 1.00 93.06 386 ILE A CA 1
ATOM 3115 C C . ILE A 1 386 ? 13.720 19.237 -16.754 1.00 93.06 386 ILE A C 1
ATOM 3117 O O . ILE A 1 386 ? 14.087 18.273 -16.078 1.00 93.06 386 ILE A O 1
ATOM 3121 N N . GLY A 1 387 ? 14.018 20.494 -16.427 1.00 91.88 387 GLY A N 1
ATOM 3122 C CA . GLY A 1 387 ? 15.064 20.788 -15.453 1.00 91.88 387 GLY A CA 1
ATOM 3123 C C . GLY A 1 387 ? 16.397 20.231 -15.962 1.00 91.88 387 GLY A C 1
ATOM 3124 O O . GLY A 1 387 ? 16.869 20.615 -17.027 1.00 91.88 387 GLY A O 1
ATOM 3125 N N . GLN A 1 388 ? 16.975 19.282 -15.229 1.00 93.38 388 GLN A N 1
ATOM 3126 C CA . GLN A 1 388 ? 18.199 18.565 -15.620 1.00 93.38 388 GLN A CA 1
ATOM 3127 C C . GLN A 1 388 ? 17.926 17.099 -16.010 1.00 93.38 388 GLN A C 1
ATOM 3129 O O . GLN A 1 388 ? 18.855 16.303 -16.141 1.00 93.38 388 GLN A O 1
ATOM 3134 N N . ALA A 1 389 ? 16.655 16.702 -16.116 1.00 95.19 389 ALA A N 1
ATOM 3135 C CA . ALA A 1 389 ? 16.297 15.358 -16.538 1.00 95.19 389 ALA A CA 1
ATOM 3136 C C . ALA A 1 389 ? 16.067 15.289 -18.046 1.00 95.19 389 ALA A C 1
ATOM 3138 O O . ALA A 1 389 ? 15.475 16.194 -18.627 1.00 95.19 389 ALA A O 1
ATOM 3139 N N . HIS A 1 390 ? 16.470 14.174 -18.650 1.00 95.94 390 HIS A N 1
ATOM 3140 C CA . HIS A 1 390 ? 16.288 13.913 -20.076 1.00 95.94 390 HIS A CA 1
ATOM 3141 C C . HIS A 1 390 ? 15.481 12.637 -20.280 1.00 95.94 390 HIS A C 1
ATOM 3143 O O . HIS A 1 390 ? 15.677 11.647 -19.562 1.00 95.94 390 HIS A O 1
ATOM 3149 N N . LYS A 1 391 ? 14.594 12.633 -21.277 1.00 96.25 391 LYS A N 1
ATOM 3150 C CA . LYS A 1 391 ? 13.966 11.389 -21.734 1.00 96.25 391 LYS A CA 1
ATOM 3151 C C . LYS A 1 391 ? 15.044 10.510 -22.358 1.00 96.25 391 LYS A C 1
ATOM 3153 O O . LYS A 1 391 ? 15.899 10.997 -23.098 1.00 96.25 391 LYS A O 1
ATOM 3158 N N . ARG A 1 392 ? 15.011 9.218 -22.043 1.00 96.50 392 ARG A N 1
ATOM 3159 C CA . ARG A 1 392 ? 15.907 8.225 -22.629 1.00 96.50 392 ARG A CA 1
ATOM 3160 C C . ARG A 1 392 ? 15.121 7.026 -23.114 1.00 96.50 392 ARG A C 1
ATOM 3162 O O . ARG A 1 392 ? 14.204 6.561 -22.434 1.00 96.50 392 ARG A O 1
ATOM 3169 N N . LEU A 1 393 ? 15.529 6.525 -24.272 1.00 97.19 393 LEU A N 1
ATOM 3170 C CA . LEU A 1 393 ? 15.027 5.283 -24.830 1.00 97.19 393 LEU A CA 1
ATOM 3171 C C . LEU A 1 393 ? 16.201 4.401 -25.239 1.00 97.19 393 LEU A C 1
ATOM 3173 O O . LEU A 1 393 ? 17.121 4.845 -25.927 1.00 97.19 393 LEU A O 1
ATOM 3177 N N . GLY A 1 394 ? 16.174 3.163 -24.765 1.00 97.38 394 GLY A N 1
ATOM 3178 C CA . GLY A 1 394 ? 17.163 2.138 -25.029 1.00 97.38 394 GLY A CA 1
ATOM 3179 C C . GLY A 1 394 ? 16.576 0.996 -25.845 1.00 97.38 394 GLY A C 1
ATOM 3180 O O . GLY A 1 394 ? 15.469 0.531 -25.569 1.00 97.38 394 GLY A O 1
ATOM 3181 N N . ILE A 1 395 ? 17.351 0.530 -26.819 1.00 98.12 395 ILE A N 1
ATOM 3182 C CA . ILE A 1 395 ? 17.085 -0.682 -27.592 1.00 98.12 395 ILE A CA 1
ATOM 3183 C C . ILE A 1 395 ? 18.256 -1.631 -27.383 1.00 98.12 395 ILE A C 1
ATOM 3185 O O . ILE A 1 395 ? 19.420 -1.230 -27.496 1.00 98.12 395 ILE A O 1
ATOM 3189 N N . SER A 1 396 ? 17.936 -2.886 -27.101 1.00 97.25 396 SER A N 1
ATOM 3190 C CA . SER A 1 396 ? 18.876 -3.995 -27.156 1.00 97.25 396 SER A CA 1
ATOM 3191 C C . SER A 1 396 ? 18.669 -4.771 -28.456 1.00 97.25 396 SER A C 1
ATOM 3193 O O . SER A 1 396 ? 17.564 -4.844 -28.989 1.00 97.25 396 SER A O 1
ATOM 3195 N N . VAL A 1 397 ? 19.739 -5.343 -28.992 1.00 97.56 397 VAL A N 1
ATOM 3196 C CA . VAL A 1 397 ? 19.679 -6.320 -30.081 1.00 97.56 397 VAL A CA 1
ATOM 3197 C C . VAL A 1 397 ? 20.331 -7.586 -29.560 1.00 97.56 397 VAL A C 1
ATOM 3199 O O . VAL A 1 397 ? 21.547 -7.618 -29.372 1.00 97.56 397 VAL A O 1
ATOM 3202 N N . LEU A 1 398 ? 19.507 -8.580 -29.239 1.00 95.31 398 LEU A N 1
ATOM 3203 C CA . LEU A 1 398 ? 19.921 -9.847 -28.650 1.00 95.31 398 LEU A CA 1
ATOM 3204 C C . LEU A 1 398 ? 20.299 -10.803 -29.780 1.00 95.31 398 LEU A C 1
ATOM 3206 O O . LEU A 1 398 ? 19.432 -11.384 -30.429 1.00 95.31 398 LEU A O 1
ATOM 3210 N N . GLY A 1 399 ? 21.593 -10.900 -30.086 1.00 94.06 399 GLY A N 1
ATOM 3211 C CA . GLY A 1 399 ? 22.045 -11.504 -31.337 1.00 94.06 399 GLY A CA 1
ATOM 3212 C C . GLY A 1 399 ? 21.571 -10.693 -32.544 1.00 94.06 399 GLY A C 1
ATOM 3213 O O . GLY A 1 399 ? 22.157 -9.661 -32.861 1.00 94.06 399 GLY A O 1
ATOM 3214 N N . ASP A 1 400 ? 20.514 -11.149 -33.211 1.00 94.06 400 ASP A N 1
ATOM 3215 C CA . ASP A 1 400 ? 19.853 -10.510 -34.356 1.00 94.06 400 ASP A CA 1
ATOM 3216 C C . ASP A 1 400 ? 18.402 -10.074 -34.081 1.00 94.06 400 ASP A C 1
ATOM 3218 O O . ASP A 1 400 ? 17.727 -9.581 -34.987 1.00 94.06 400 ASP A O 1
ATOM 3222 N N . GLU A 1 401 ? 17.927 -10.176 -32.838 1.00 95.06 401 GLU A N 1
ATOM 3223 C CA . GLU A 1 401 ? 16.570 -9.771 -32.468 1.00 95.06 401 GLU A CA 1
ATOM 3224 C C . GLU A 1 401 ? 16.554 -8.403 -31.756 1.00 95.06 401 GLU A C 1
ATOM 3226 O O . GLU A 1 401 ? 17.034 -8.289 -30.624 1.00 95.06 401 GLU A O 1
ATOM 3231 N N . PRO A 1 402 ? 16.002 -7.336 -32.369 1.00 96.31 402 PRO A N 1
ATOM 3232 C CA . PRO A 1 402 ? 15.866 -6.045 -31.706 1.00 96.31 402 PRO A CA 1
ATOM 3233 C C . PRO A 1 402 ? 14.669 -6.036 -30.739 1.00 96.31 402 PRO A C 1
ATOM 3235 O O . PRO A 1 402 ? 13.549 -6.377 -31.120 1.00 96.31 402 PRO A O 1
ATOM 3238 N N . SER A 1 403 ? 14.877 -5.549 -29.515 1.00 96.44 403 SER A N 1
ATOM 3239 C CA . SER A 1 403 ? 13.836 -5.368 -28.495 1.00 96.44 403 SER A CA 1
ATOM 3240 C C . SER A 1 403 ? 14.048 -4.073 -27.701 1.00 96.44 403 SER A C 1
ATOM 3242 O O . SER A 1 403 ? 15.140 -3.497 -27.698 1.00 96.44 403 SER A O 1
ATOM 3244 N N . PHE A 1 404 ? 13.008 -3.565 -27.038 1.00 96.69 404 PHE A N 1
ATOM 3245 C CA . PHE A 1 404 ? 13.182 -2.416 -26.150 1.00 96.69 404 PHE A CA 1
ATOM 3246 C C . PHE A 1 404 ? 13.877 -2.857 -24.860 1.00 96.69 404 PHE A C 1
ATOM 3248 O O . PHE A 1 404 ? 13.606 -3.928 -24.327 1.00 96.69 404 PHE A O 1
ATOM 3255 N N . ASP A 1 405 ? 14.766 -2.004 -24.358 1.00 91.81 405 ASP A N 1
ATOM 3256 C CA . ASP A 1 405 ? 15.513 -2.231 -23.116 1.00 91.81 405 ASP A CA 1
ATOM 3257 C C . ASP A 1 405 ? 15.054 -1.273 -22.012 1.00 91.81 405 ASP A C 1
ATOM 3259 O O . ASP A 1 405 ? 14.888 -1.649 -20.852 1.00 91.81 405 ASP A O 1
ATOM 3263 N N . SER A 1 406 ? 14.840 -0.004 -22.363 1.00 89.94 406 SER A N 1
ATOM 3264 C CA . SER A 1 406 ? 14.448 1.007 -21.388 1.00 89.94 406 SER A CA 1
ATOM 3265 C C . SER A 1 406 ? 13.703 2.176 -22.026 1.00 89.94 406 SER A C 1
ATOM 3267 O O . SER A 1 406 ? 14.016 2.608 -23.130 1.00 89.94 406 SER A O 1
ATOM 3269 N N . LYS A 1 407 ? 12.716 2.720 -21.313 1.00 92.50 407 LYS A N 1
ATOM 3270 C CA . LYS A 1 407 ? 12.007 3.962 -21.648 1.00 92.50 407 LYS A CA 1
ATOM 3271 C C . LYS A 1 407 ? 11.722 4.674 -20.332 1.00 92.50 407 LYS A C 1
ATOM 3273 O O . LYS A 1 407 ? 11.044 4.105 -19.484 1.00 92.50 407 LYS A O 1
ATOM 3278 N N . PHE A 1 408 ? 12.374 5.811 -20.092 1.00 93.38 408 PHE A N 1
ATOM 3279 C CA . PHE A 1 408 ? 12.344 6.452 -18.774 1.00 93.38 408 PHE A CA 1
ATOM 3280 C C . PHE A 1 408 ? 12.812 7.911 -18.813 1.00 93.38 408 PHE A C 1
ATOM 3282 O O . PHE A 1 408 ? 13.469 8.360 -19.757 1.00 93.38 408 PHE A O 1
ATOM 3289 N N . LEU A 1 409 ? 12.535 8.648 -17.737 1.00 95.19 409 LEU A N 1
ATOM 3290 C CA . LEU A 1 409 ? 13.060 9.990 -17.497 1.00 95.19 409 LEU A CA 1
ATOM 3291 C C . LEU A 1 409 ? 14.329 9.888 -16.629 1.00 95.19 409 LEU A C 1
ATOM 3293 O O . LEU A 1 409 ? 14.274 9.679 -15.405 1.00 95.19 409 LEU A O 1
ATOM 3297 N N . LYS A 1 410 ? 15.513 10.023 -17.247 1.00 95.69 410 LYS A N 1
ATOM 3298 C CA . LYS A 1 410 ? 16.793 10.013 -16.521 1.00 95.69 410 LYS A CA 1
ATOM 3299 C C . LYS A 1 410 ? 16.897 11.280 -15.694 1.00 95.69 410 LYS A C 1
ATOM 3301 O O . LYS A 1 410 ? 17.082 12.368 -16.221 1.00 95.69 410 LYS A O 1
ATOM 3306 N N . ARG A 1 411 ? 16.831 11.102 -14.379 1.00 96.06 411 ARG A N 1
ATOM 3307 C CA . ARG A 1 411 ? 16.977 12.169 -13.388 1.00 96.06 411 ARG A CA 1
ATOM 3308 C C . ARG A 1 411 ? 18.451 12.399 -13.035 1.00 96.06 411 ARG A C 1
ATOM 3310 O O . ARG A 1 411 ? 19.237 11.446 -13.121 1.00 96.06 411 ARG A O 1
ATOM 3317 N N . PRO A 1 412 ? 18.808 13.607 -12.565 1.00 96.12 412 PRO A N 1
ATOM 3318 C CA . PRO A 1 412 ? 20.148 13.910 -12.073 1.00 96.12 412 PRO A CA 1
ATOM 3319 C C . PRO A 1 412 ? 20.565 12.973 -10.944 1.00 96.12 412 PRO A C 1
ATOM 3321 O O . PRO A 1 412 ? 19.784 12.683 -10.034 1.00 96.12 412 PRO A O 1
ATOM 3324 N N . GLU A 1 413 ? 21.813 12.518 -10.978 1.00 94.19 413 GLU A N 1
ATOM 3325 C CA . GLU A 1 413 ? 22.353 11.600 -9.968 1.00 94.19 413 GLU A CA 1
ATOM 3326 C C . GLU A 1 413 ? 22.400 12.240 -8.586 1.00 94.19 413 GLU A C 1
ATOM 3328 O O . GLU A 1 413 ? 22.122 11.574 -7.591 1.00 94.19 413 GLU A O 1
ATOM 3333 N N . GLU A 1 414 ? 22.657 13.546 -8.529 1.00 94.06 414 GLU A N 1
ATOM 3334 C CA . GLU A 1 414 ? 22.587 14.323 -7.298 1.00 94.06 414 GLU A CA 1
ATOM 3335 C C . GLU A 1 414 ? 21.186 14.298 -6.682 1.00 94.06 414 GLU A C 1
ATOM 3337 O O . GLU A 1 414 ? 21.053 13.954 -5.509 1.00 94.06 414 GLU A O 1
ATOM 3342 N N . TRP A 1 415 ? 20.136 14.537 -7.476 1.00 94.38 415 TRP A N 1
ATOM 3343 C CA . TRP A 1 415 ? 18.760 14.433 -6.989 1.00 94.38 415 TRP A CA 1
ATOM 3344 C C . TRP A 1 415 ? 18.463 13.014 -6.492 1.00 94.38 415 TRP A C 1
ATOM 3346 O O . TRP A 1 415 ? 17.936 12.837 -5.395 1.00 94.38 415 TRP A O 1
ATOM 3356 N N . VAL A 1 416 ? 18.850 11.974 -7.245 1.00 93.25 416 VAL A N 1
ATOM 3357 C CA . VAL A 1 416 ? 18.649 10.573 -6.825 1.00 93.25 416 VAL A CA 1
ATOM 3358 C C . VAL A 1 416 ? 19.365 10.288 -5.501 1.00 93.25 416 VAL A C 1
ATOM 3360 O O . VAL A 1 416 ? 18.781 9.663 -4.609 1.00 93.25 416 VAL A O 1
ATOM 3363 N N . ARG A 1 417 ? 20.597 10.786 -5.348 1.00 90.31 417 ARG A N 1
ATOM 3364 C CA . ARG A 1 417 ? 21.402 10.676 -4.130 1.00 90.31 417 ARG A CA 1
ATOM 3365 C C . ARG A 1 417 ? 20.711 11.363 -2.957 1.00 90.31 417 ARG A C 1
ATOM 3367 O O . ARG A 1 417 ? 20.545 10.725 -1.918 1.00 90.31 417 ARG A O 1
ATOM 3374 N N . GLU A 1 418 ? 20.234 12.593 -3.124 1.00 88.44 418 GLU A N 1
ATOM 3375 C CA . GLU A 1 418 ? 19.476 13.314 -2.096 1.00 88.44 418 GLU A CA 1
ATOM 3376 C C . GLU A 1 418 ? 18.202 12.572 -1.687 1.00 88.44 418 GLU A C 1
ATOM 3378 O O . GLU A 1 418 ? 17.956 12.390 -0.495 1.00 88.44 418 GLU A O 1
ATOM 3383 N N . GLN A 1 419 ? 17.438 12.051 -2.652 1.00 87.25 419 GLN A N 1
ATOM 3384 C CA . GLN A 1 419 ? 16.221 11.285 -2.364 1.00 87.25 419 GLN A CA 1
ATOM 3385 C C . GLN A 1 419 ? 16.488 9.954 -1.656 1.00 87.25 419 GLN A C 1
ATOM 3387 O O . GLN A 1 419 ? 15.602 9.428 -0.978 1.00 87.25 419 GLN A O 1
ATOM 3392 N N . SER A 1 420 ? 17.678 9.382 -1.837 1.00 84.44 420 SER A N 1
ATOM 3393 C CA . SER A 1 420 ? 18.101 8.136 -1.187 1.00 84.44 420 SER A CA 1
ATOM 3394 C C . SER A 1 420 ? 18.769 8.353 0.176 1.00 84.44 420 SER A C 1
ATOM 3396 O O . SER A 1 420 ? 18.946 7.395 0.934 1.00 84.44 420 SER A O 1
ATOM 3398 N N . LYS A 1 421 ? 19.119 9.601 0.511 1.00 84.69 421 LYS A N 1
ATOM 3399 C CA . LYS A 1 421 ? 19.849 9.947 1.729 1.00 84.69 421 LYS A CA 1
ATOM 3400 C C . LYS A 1 421 ? 18.999 9.663 2.966 1.00 84.69 421 LYS A C 1
ATOM 3402 O O . LYS A 1 421 ? 17.944 10.259 3.175 1.00 84.69 421 LYS A O 1
ATOM 3407 N N . LYS A 1 422 ? 19.502 8.789 3.838 1.00 79.38 422 LYS A N 1
ATOM 3408 C CA . LYS A 1 422 ? 18.928 8.538 5.165 1.00 79.38 422 LYS A CA 1
ATOM 3409 C C . LYS A 1 422 ? 19.706 9.331 6.212 1.00 79.38 422 LYS A C 1
ATOM 3411 O O . LYS A 1 422 ? 20.868 9.053 6.474 1.00 79.38 422 LYS A O 1
ATOM 3416 N N . THR A 1 423 ? 19.063 10.321 6.818 1.00 82.19 423 THR A N 1
ATOM 3417 C CA . THR A 1 423 ? 19.568 11.061 7.988 1.00 82.19 423 THR A CA 1
ATOM 3418 C C . THR A 1 423 ? 18.857 10.613 9.265 1.00 82.19 423 THR A C 1
ATOM 3420 O O . THR A 1 423 ? 17.742 10.086 9.199 1.00 82.19 423 THR A O 1
ATOM 3423 N N . ALA A 1 424 ? 19.438 10.883 10.439 1.00 80.44 424 ALA A N 1
ATOM 3424 C CA . ALA A 1 424 ? 18.789 10.607 11.727 1.00 80.44 424 ALA A CA 1
ATOM 3425 C C . ALA A 1 424 ? 17.373 11.208 11.801 1.00 80.44 424 ALA A C 1
ATOM 3427 O O . ALA A 1 424 ? 16.424 10.515 12.161 1.00 80.44 424 ALA A O 1
ATOM 3428 N N . PHE A 1 425 ? 17.202 12.455 11.346 1.00 81.94 425 PHE A N 1
ATOM 3429 C CA . PHE A 1 425 ? 15.889 13.099 11.259 1.00 81.94 425 PHE A CA 1
ATOM 3430 C C . PHE A 1 425 ? 14.920 12.328 10.350 1.00 81.94 425 PHE A C 1
ATOM 3432 O O . PHE A 1 425 ? 13.773 12.096 10.733 1.00 81.94 425 PHE A O 1
ATOM 3439 N N . THR A 1 426 ? 15.370 11.870 9.171 1.00 80.88 426 THR A N 1
ATOM 3440 C CA . THR A 1 426 ? 14.506 11.101 8.256 1.00 80.88 426 THR A CA 1
ATOM 3441 C C . THR A 1 426 ? 14.067 9.749 8.816 1.00 80.88 426 THR A C 1
ATOM 3443 O O . THR A 1 426 ? 12.998 9.267 8.451 1.00 80.88 426 THR A O 1
ATOM 3446 N N . VAL A 1 427 ? 14.853 9.157 9.718 1.00 82.31 427 VAL A N 1
ATOM 3447 C CA . VAL A 1 427 ? 14.497 7.918 10.418 1.00 82.31 427 VAL A CA 1
ATOM 3448 C C . VAL A 1 427 ? 13.534 8.226 11.567 1.00 82.31 427 VAL A C 1
ATOM 3450 O O . VAL A 1 427 ? 12.434 7.679 11.595 1.00 82.31 427 VAL A O 1
ATOM 3453 N N . ILE A 1 428 ? 13.898 9.141 12.475 1.00 82.81 428 ILE A N 1
ATOM 3454 C CA . ILE A 1 428 ? 13.123 9.473 13.687 1.00 82.81 428 ILE A CA 1
ATOM 3455 C C . ILE A 1 428 ? 11.690 9.887 13.340 1.00 82.81 428 ILE A C 1
ATOM 3457 O O . ILE A 1 428 ? 10.735 9.412 13.956 1.00 82.81 428 ILE A O 1
ATOM 3461 N N . LYS A 1 429 ? 11.522 10.724 12.312 1.00 85.44 429 LYS A N 1
ATOM 3462 C CA . LYS A 1 429 ? 10.205 11.214 11.888 1.00 85.44 429 LYS A CA 1
ATOM 3463 C C . LYS A 1 429 ? 9.270 10.094 11.403 1.00 85.44 429 LYS A C 1
ATOM 3465 O O . LYS A 1 429 ? 8.062 10.202 11.561 1.00 85.44 429 LYS A O 1
ATOM 3470 N N . ASN A 1 430 ? 9.824 9.009 10.851 1.00 85.19 430 ASN A N 1
ATOM 3471 C CA . ASN A 1 430 ? 9.061 7.836 10.417 1.00 85.19 430 ASN A CA 1
ATOM 3472 C C . ASN A 1 430 ? 8.777 6.869 11.577 1.00 85.19 430 ASN A C 1
ATOM 3474 O O . ASN A 1 430 ? 7.756 6.186 11.565 1.00 85.19 430 ASN A O 1
ATOM 3478 N N . VAL A 1 431 ? 9.643 6.836 12.595 1.00 86.94 431 VAL A N 1
ATOM 3479 C CA . VAL A 1 431 ? 9.463 6.008 13.797 1.00 86.94 431 VAL A CA 1
ATOM 3480 C C . VAL A 1 431 ? 8.308 6.520 14.660 1.00 86.94 431 VAL A C 1
ATOM 3482 O O . VAL A 1 431 ? 7.557 5.719 15.208 1.00 86.94 431 VAL A O 1
ATOM 3485 N N . LEU A 1 432 ? 8.112 7.837 14.768 1.00 88.38 432 LEU A N 1
ATOM 3486 C CA . LEU A 1 432 ? 7.109 8.401 15.677 1.00 88.38 432 LEU A CA 1
ATOM 3487 C C . LEU A 1 432 ? 5.651 7.979 15.346 1.00 88.38 432 LEU A C 1
ATOM 3489 O O . LEU A 1 432 ? 4.968 7.502 16.257 1.00 88.38 432 LEU A O 1
ATOM 3493 N N . PRO A 1 433 ? 5.169 8.032 14.083 1.00 91.06 433 PRO A N 1
ATOM 3494 C CA . PRO A 1 433 ? 3.890 7.425 13.698 1.00 91.06 433 PRO A CA 1
ATOM 3495 C C . PRO A 1 433 ? 3.814 5.920 13.989 1.00 91.06 433 PRO A C 1
ATOM 3497 O O . PRO A 1 433 ? 2.787 5.436 14.462 1.00 91.06 433 PRO A O 1
ATOM 3500 N N . MET A 1 434 ? 4.900 5.172 13.748 1.00 89.62 434 MET A N 1
ATOM 3501 C CA . MET A 1 434 ? 4.945 3.730 14.029 1.00 89.62 434 MET A CA 1
ATOM 3502 C C . MET A 1 434 ? 4.781 3.445 15.525 1.00 89.62 434 MET A C 1
ATOM 3504 O O . MET A 1 434 ? 4.043 2.533 15.892 1.00 89.62 434 MET A O 1
ATOM 3508 N N . LEU A 1 435 ? 5.401 4.252 16.393 1.00 89.88 435 LEU A N 1
ATOM 3509 C CA . LEU A 1 435 ? 5.236 4.150 17.844 1.00 89.88 435 LEU A CA 1
ATOM 3510 C C . LEU A 1 435 ? 3.792 4.426 18.275 1.00 89.88 435 LEU A C 1
ATOM 3512 O O . LEU A 1 435 ? 3.281 3.710 19.132 1.00 89.88 435 LEU A O 1
ATOM 3516 N N . LEU A 1 436 ? 3.099 5.396 17.667 1.00 91.88 436 LEU A N 1
ATOM 3517 C CA . LEU A 1 436 ? 1.676 5.623 17.954 1.00 91.88 436 LEU A CA 1
ATOM 3518 C C . LEU A 1 436 ? 0.807 4.420 17.573 1.00 91.88 436 LEU A C 1
ATOM 3520 O O . LEU A 1 436 ? -0.061 4.020 18.350 1.00 91.88 436 LEU A O 1
ATOM 3524 N N . VAL A 1 437 ? 1.053 3.818 16.406 1.00 91.25 437 VAL A N 1
ATOM 3525 C CA . VAL A 1 437 ? 0.352 2.595 15.988 1.00 91.25 437 VAL A CA 1
ATOM 3526 C C . VAL A 1 437 ? 0.679 1.434 16.935 1.00 91.25 437 VAL A C 1
ATOM 3528 O O . VAL A 1 437 ? -0.227 0.706 17.337 1.00 91.25 437 VAL A O 1
ATOM 3531 N N . ALA A 1 438 ? 1.934 1.289 17.368 1.00 86.88 438 ALA A N 1
ATOM 3532 C CA . ALA A 1 438 ? 2.335 0.269 18.337 1.00 86.88 438 ALA A CA 1
ATOM 3533 C C . ALA A 1 438 ? 1.655 0.463 19.705 1.00 86.88 438 ALA A C 1
ATOM 3535 O O . ALA A 1 438 ? 1.161 -0.502 20.290 1.00 86.88 438 ALA A O 1
ATOM 3536 N N . ILE A 1 439 ? 1.554 1.707 20.191 1.00 92.25 439 ILE A N 1
ATOM 3537 C CA . ILE A 1 439 ? 0.816 2.050 21.417 1.00 92.25 439 ILE A CA 1
ATOM 3538 C C . ILE A 1 439 ? -0.661 1.676 21.268 1.00 92.25 439 ILE A C 1
ATOM 3540 O O . ILE A 1 439 ? -1.227 1.069 22.175 1.00 92.25 439 ILE A O 1
ATOM 3544 N N . LEU A 1 440 ? -1.282 1.974 20.122 1.00 93.81 440 LEU A N 1
ATOM 3545 C CA . LEU A 1 440 ? -2.666 1.593 19.843 1.00 93.81 440 LEU A CA 1
ATOM 3546 C C . LEU A 1 440 ? -2.858 0.067 19.896 1.00 93.81 440 LEU A C 1
ATOM 3548 O O . LEU A 1 440 ? -3.762 -0.414 20.580 1.00 93.81 440 LEU A O 1
ATOM 3552 N N . VAL A 1 441 ? -1.985 -0.702 19.239 1.00 88.50 441 VAL A N 1
ATOM 3553 C CA . VAL A 1 441 ? -2.016 -2.177 19.275 1.00 88.50 441 VAL A CA 1
ATOM 3554 C C . VAL A 1 441 ? -1.854 -2.701 20.705 1.00 88.50 441 VAL A C 1
ATOM 3556 O O . VAL A 1 441 ? -2.589 -3.600 21.126 1.00 88.50 441 VAL A O 1
ATOM 3559 N N . LEU A 1 442 ? -0.947 -2.110 21.486 1.00 87.81 442 LEU A N 1
ATOM 3560 C CA . LEU A 1 442 ? -0.732 -2.474 22.884 1.00 87.81 442 LEU A CA 1
ATOM 3561 C C . LEU A 1 442 ? -1.969 -2.180 23.745 1.00 87.81 442 LEU A C 1
ATOM 3563 O O . LEU A 1 442 ? -2.378 -3.030 24.534 1.00 87.81 442 LEU A O 1
ATOM 3567 N N . MET A 1 443 ? -2.605 -1.018 23.575 1.00 92.38 443 MET A N 1
ATOM 3568 C CA . MET A 1 443 ? -3.837 -0.651 24.284 1.00 92.38 443 MET A CA 1
ATOM 3569 C C . MET A 1 443 ? -4.961 -1.660 24.026 1.00 92.38 443 MET A C 1
ATOM 3571 O O . MET A 1 443 ? -5.605 -2.123 24.970 1.00 92.38 443 MET A O 1
ATOM 3575 N N . ILE A 1 444 ? -5.158 -2.049 22.764 1.00 94.12 444 ILE A N 1
ATOM 3576 C CA . ILE A 1 444 ? -6.157 -3.050 22.368 1.00 94.12 444 ILE A CA 1
ATOM 3577 C C . ILE A 1 444 ? -5.838 -4.402 23.006 1.00 94.12 444 ILE A C 1
ATOM 3579 O O . ILE A 1 444 ? -6.709 -5.012 23.624 1.00 94.12 444 ILE A O 1
ATOM 3583 N N . THR A 1 445 ? -4.584 -4.844 22.906 1.00 85.19 445 THR A N 1
ATOM 3584 C CA . THR A 1 445 ? -4.130 -6.135 23.437 1.00 85.19 445 THR A CA 1
ATOM 3585 C C . THR A 1 445 ? -4.299 -6.199 24.956 1.00 85.19 445 THR A C 1
ATOM 3587 O O . THR A 1 445 ? -4.866 -7.157 25.479 1.00 85.19 445 THR A O 1
ATOM 3590 N N . ILE A 1 446 ? -3.900 -5.146 25.677 1.00 87.19 446 ILE A N 1
ATOM 3591 C CA . ILE A 1 446 ? -4.090 -5.038 27.130 1.00 87.19 446 ILE A CA 1
ATOM 3592 C C . ILE A 1 446 ? -5.580 -5.059 27.487 1.00 87.19 446 ILE A C 1
ATOM 3594 O O . ILE A 1 446 ? -5.968 -5.744 28.436 1.00 87.19 446 ILE A O 1
ATOM 3598 N N . SER A 1 447 ? -6.422 -4.325 26.750 1.00 90.44 447 SER A N 1
ATOM 3599 C CA . SER A 1 447 ? -7.871 -4.302 26.981 1.00 90.44 447 SER A CA 1
ATOM 3600 C C . SER A 1 447 ? -8.495 -5.685 26.771 1.00 90.44 447 SER A C 1
ATOM 3602 O O . SER A 1 447 ? -9.269 -6.142 27.611 1.00 90.44 447 SER A O 1
ATOM 3604 N N . PHE A 1 448 ? -8.107 -6.389 25.704 1.00 88.81 448 PHE A N 1
ATOM 3605 C CA . PHE A 1 448 ? -8.558 -7.749 25.413 1.00 88.81 448 PHE A CA 1
ATOM 3606 C C . PHE A 1 448 ? -8.141 -8.743 26.502 1.00 88.81 448 PHE A C 1
ATOM 3608 O O . PHE A 1 448 ? -8.997 -9.432 27.053 1.00 88.81 448 PHE A O 1
ATOM 3615 N N . ILE A 1 449 ? -6.856 -8.774 26.875 1.00 82.31 449 ILE A N 1
ATOM 3616 C CA . ILE A 1 449 ? -6.325 -9.698 27.893 1.00 82.31 449 ILE A CA 1
ATOM 3617 C C . ILE A 1 449 ? -6.985 -9.446 29.252 1.00 82.31 449 ILE A C 1
ATOM 3619 O O . ILE A 1 449 ? -7.477 -10.381 29.884 1.00 82.31 449 ILE A O 1
ATOM 3623 N N . ARG A 1 450 ? -7.062 -8.182 29.695 1.00 85.94 450 ARG A N 1
ATOM 3624 C CA . ARG A 1 450 ? -7.754 -7.821 30.946 1.00 85.94 450 ARG A CA 1
ATOM 3625 C C . ARG A 1 450 ? -9.233 -8.184 30.895 1.00 85.94 450 ARG A C 1
ATOM 3627 O O . ARG A 1 450 ? -9.800 -8.586 31.906 1.00 85.94 450 ARG A O 1
ATOM 3634 N N . GLY A 1 451 ? -9.856 -8.029 29.733 1.00 88.12 451 GLY A N 1
ATOM 3635 C CA . GLY A 1 451 ? -11.236 -8.412 29.495 1.00 88.12 451 GLY A CA 1
ATOM 3636 C C . GLY A 1 451 ? -11.475 -9.916 29.607 1.00 88.12 451 GLY A C 1
ATOM 3637 O O . GLY A 1 451 ? -12.450 -10.316 30.241 1.00 88.12 451 GLY A O 1
ATOM 3638 N N . ILE A 1 452 ? -10.591 -10.736 29.027 1.00 82.00 452 ILE A N 1
ATOM 3639 C CA . ILE A 1 452 ? -10.621 -12.200 29.153 1.00 82.00 452 ILE A CA 1
ATOM 3640 C C . ILE A 1 452 ? -10.445 -12.599 30.614 1.00 82.00 452 ILE A C 1
ATOM 3642 O O . ILE A 1 452 ? -11.254 -13.365 31.129 1.00 82.00 452 ILE A O 1
ATOM 3646 N N . ALA A 1 453 ? -9.440 -12.042 31.296 1.00 79.50 453 ALA A N 1
ATOM 3647 C CA . ALA A 1 453 ? -9.161 -12.348 32.700 1.00 79.50 453 ALA A CA 1
ATOM 3648 C C . ALA A 1 453 ? -10.354 -12.036 33.623 1.00 79.50 453 ALA A C 1
ATOM 3650 O O . ALA A 1 453 ? -10.548 -12.709 34.629 1.00 79.50 453 ALA A O 1
ATOM 3651 N N . LYS A 1 454 ? -11.172 -11.038 33.264 1.00 84.50 454 LYS A N 1
ATOM 3652 C CA . LYS A 1 454 ? -12.394 -10.654 33.988 1.00 84.50 454 LYS A CA 1
ATOM 3653 C C . LYS A 1 454 ? -13.668 -11.361 33.504 1.00 84.50 454 LYS A C 1
ATOM 3655 O O . LYS A 1 454 ? -14.732 -11.079 34.038 1.00 84.50 454 LYS A O 1
ATOM 3660 N N . GLY A 1 455 ? -13.603 -12.200 32.467 1.00 83.94 455 GLY A N 1
ATOM 3661 C CA . GLY A 1 455 ? -14.787 -12.830 31.865 1.00 83.94 455 GLY A CA 1
ATOM 3662 C C . GLY A 1 455 ? -15.737 -11.866 31.134 1.00 83.94 455 GLY A C 1
ATOM 3663 O O . GLY A 1 455 ? -16.869 -12.229 30.834 1.00 83.94 455 GLY A O 1
ATOM 3664 N N . ASN A 1 456 ? -15.294 -10.642 30.822 1.00 86.12 456 ASN A N 1
ATOM 3665 C CA . ASN A 1 456 ? -16.142 -9.580 30.257 1.00 86.12 456 ASN A CA 1
ATOM 3666 C C . ASN A 1 456 ? -16.132 -9.524 28.719 1.00 86.12 456 ASN A C 1
ATOM 3668 O O . ASN A 1 456 ? -16.941 -8.812 28.116 1.00 86.12 456 ASN A O 1
ATOM 3672 N N . VAL A 1 457 ? -15.208 -10.241 28.072 1.00 91.81 457 VAL A N 1
ATOM 3673 C CA . VAL A 1 457 ? -15.094 -10.274 26.606 1.00 91.81 457 VAL A CA 1
ATOM 3674 C C . VAL A 1 457 ? -16.225 -11.097 26.003 1.00 91.81 457 VAL A C 1
ATOM 3676 O O . VAL A 1 457 ? -16.462 -12.242 26.379 1.00 91.81 457 VAL A O 1
ATOM 3679 N N . ASN A 1 458 ? -16.889 -10.541 24.991 1.00 93.31 458 ASN A N 1
ATOM 3680 C CA . ASN A 1 458 ? -17.815 -11.299 24.164 1.00 93.31 458 ASN A CA 1
ATOM 3681 C C . ASN A 1 458 ? -17.038 -12.138 23.136 1.00 93.31 458 ASN A C 1
ATOM 3683 O O . ASN A 1 458 ? -16.782 -11.688 22.017 1.00 93.31 458 ASN A O 1
ATOM 3687 N N . LEU A 1 459 ? -16.686 -13.371 23.512 1.00 90.81 459 LEU A N 1
ATOM 3688 C CA . LEU A 1 459 ? -15.957 -14.303 22.643 1.00 90.81 459 LEU A CA 1
ATOM 3689 C C . LEU A 1 459 ? -16.719 -14.640 21.355 1.00 90.81 459 LEU A C 1
ATOM 3691 O O . LEU A 1 459 ? -16.091 -14.872 20.328 1.00 90.81 459 LEU A O 1
ATOM 3695 N N . LYS A 1 460 ? -18.059 -14.602 21.370 1.00 94.31 460 LYS A N 1
ATOM 3696 C CA . LYS A 1 460 ? -18.870 -14.806 20.162 1.00 94.31 460 LYS A CA 1
ATOM 3697 C C . LYS A 1 460 ? -18.655 -13.670 19.158 1.00 94.31 460 LYS A C 1
ATOM 3699 O O . LYS A 1 460 ? -18.471 -13.945 17.980 1.00 94.31 460 LYS A O 1
ATOM 3704 N N . MET A 1 461 ? -18.632 -12.411 19.609 1.00 94.62 461 MET A N 1
ATOM 3705 C CA . MET A 1 461 ? -18.332 -11.266 18.732 1.00 94.62 461 MET A CA 1
ATOM 3706 C C . MET A 1 461 ? -16.912 -11.345 18.161 1.00 94.62 461 MET A C 1
ATOM 3708 O O . MET A 1 461 ? -16.740 -11.134 16.966 1.00 94.62 461 MET A O 1
ATOM 3712 N N . ALA A 1 462 ? -15.924 -11.693 18.993 1.00 94.50 462 ALA A N 1
ATOM 3713 C CA . ALA A 1 462 ? -14.537 -11.867 18.559 1.00 94.50 462 ALA A CA 1
ATOM 3714 C C . ALA A 1 462 ? -14.376 -13.010 17.536 1.00 94.50 462 ALA A C 1
ATOM 3716 O O . ALA A 1 462 ? -13.663 -12.868 16.547 1.00 94.50 462 ALA A O 1
ATOM 3717 N N . LEU A 1 463 ? -15.061 -14.140 17.746 1.00 94.81 463 LEU A N 1
ATOM 3718 C CA . LEU A 1 463 ? -15.022 -15.272 16.821 1.00 94.81 463 LEU A CA 1
ATOM 3719 C C . LEU A 1 463 ? -15.675 -14.928 15.476 1.00 94.81 463 LEU A C 1
ATOM 3721 O O . LEU A 1 463 ? -15.115 -15.235 14.430 1.00 94.81 463 LEU A O 1
ATOM 3725 N N . TRP A 1 464 ? -16.836 -14.266 15.481 1.00 97.31 464 TRP A N 1
ATOM 3726 C CA . TRP A 1 464 ? -17.496 -13.878 14.232 1.00 97.31 464 TRP A CA 1
ATOM 3727 C C . TRP A 1 464 ? -16.713 -12.821 13.457 1.00 97.31 464 TRP A C 1
ATOM 3729 O O . TRP A 1 464 ? -16.643 -12.925 12.236 1.00 97.31 464 TRP A O 1
ATOM 3739 N N . SER A 1 465 ? -16.084 -11.846 14.123 1.00 97.56 465 SER A N 1
ATOM 3740 C CA . SER A 1 465 ? -15.229 -10.883 13.419 1.00 97.56 465 SER A CA 1
ATOM 3741 C C . SER A 1 465 ? -13.991 -11.548 12.818 1.00 97.56 465 SER A C 1
ATOM 3743 O O . SER A 1 465 ? -13.634 -11.218 11.691 1.00 97.56 465 SER A O 1
ATOM 3745 N N . PHE A 1 466 ? -13.395 -12.531 13.504 1.00 97.06 466 PHE A N 1
ATOM 3746 C CA . PHE A 1 466 ? -12.342 -13.376 12.936 1.00 97.06 466 PHE A CA 1
ATOM 3747 C C . PHE A 1 466 ? -12.828 -14.110 11.677 1.00 97.06 466 PHE A C 1
ATOM 3749 O O . PHE A 1 466 ? -12.207 -13.991 10.626 1.00 97.06 466 PHE A O 1
ATOM 3756 N N . ILE A 1 467 ? -13.954 -14.831 11.756 1.00 98.00 467 ILE A N 1
ATOM 3757 C CA . ILE A 1 467 ? -14.468 -15.643 10.638 1.00 98.00 467 ILE A CA 1
ATOM 3758 C C . ILE A 1 467 ? -14.821 -14.761 9.436 1.00 98.00 467 ILE A C 1
ATOM 3760 O O . ILE A 1 467 ? -14.427 -15.067 8.313 1.00 98.00 467 ILE A O 1
ATOM 3764 N N . ILE A 1 468 ? -15.533 -13.652 9.658 1.00 97.94 468 ILE A N 1
ATOM 3765 C CA . ILE A 1 468 ? -15.927 -12.738 8.579 1.00 97.94 468 ILE A CA 1
ATOM 3766 C C . ILE A 1 468 ? -14.685 -12.120 7.928 1.00 97.94 468 ILE A C 1
ATOM 3768 O O . ILE A 1 468 ? -14.601 -12.084 6.701 1.00 97.94 468 ILE A O 1
ATOM 3772 N N . MET A 1 469 ? -13.703 -11.682 8.723 1.00 97.94 469 MET A N 1
ATOM 3773 C CA . MET A 1 469 ? -12.459 -11.121 8.191 1.00 97.94 469 MET A CA 1
ATOM 3774 C C . MET A 1 469 ? -11.658 -12.156 7.393 1.00 97.94 469 MET A C 1
ATOM 3776 O O . MET A 1 469 ? -11.116 -11.818 6.338 1.00 97.94 469 MET A O 1
ATOM 3780 N N . ALA A 1 470 ? -11.639 -13.416 7.837 1.00 97.62 470 ALA A N 1
ATOM 3781 C CA . ALA A 1 470 ? -10.978 -14.503 7.126 1.00 97.62 470 ALA A CA 1
ATOM 3782 C C . ALA A 1 470 ? -11.645 -14.754 5.769 1.00 97.62 470 ALA A C 1
ATOM 3784 O O . ALA A 1 470 ? -10.965 -14.763 4.747 1.00 97.62 470 ALA A O 1
ATOM 3785 N N . ILE A 1 471 ? -12.977 -14.870 5.739 1.00 98.25 471 ILE A N 1
ATOM 3786 C CA . ILE A 1 471 ? -13.747 -15.073 4.502 1.00 98.25 471 ILE A CA 1
ATOM 3787 C C . ILE A 1 471 ? -13.531 -13.909 3.528 1.00 98.25 471 ILE A C 1
ATOM 3789 O O . ILE A 1 471 ? -13.228 -14.135 2.359 1.00 98.25 471 ILE A O 1
ATOM 3793 N N . VAL A 1 472 ? -13.632 -12.662 3.998 1.00 97.12 472 VAL A N 1
ATOM 3794 C CA . VAL A 1 472 ? -13.422 -11.471 3.157 1.00 97.12 472 VAL A CA 1
ATOM 3795 C C . VAL A 1 472 ? -12.000 -11.423 2.595 1.00 97.12 472 VAL A C 1
ATOM 3797 O O . VAL A 1 472 ? -11.812 -11.118 1.413 1.00 97.12 472 VAL A O 1
ATOM 3800 N N . SER A 1 473 ? -10.999 -11.751 3.411 1.00 96.69 473 SER A N 1
ATOM 3801 C CA . SER A 1 473 ? -9.604 -11.782 2.966 1.00 96.69 473 SER A CA 1
ATOM 3802 C C . SER A 1 473 ? -9.353 -12.908 1.954 1.00 96.69 473 SER A C 1
ATOM 3804 O O . SER A 1 473 ? -8.658 -12.677 0.969 1.00 96.69 473 SER A O 1
ATOM 3806 N N . ILE A 1 474 ? -9.973 -14.085 2.124 1.00 96.44 474 ILE A N 1
ATOM 3807 C CA . ILE A 1 474 ? -9.915 -15.193 1.150 1.00 96.44 474 ILE A CA 1
ATOM 3808 C C . ILE A 1 474 ? -10.538 -14.772 -0.185 1.00 96.44 474 ILE A C 1
ATOM 3810 O O . ILE A 1 474 ? -9.914 -14.947 -1.229 1.00 96.44 474 ILE A O 1
ATOM 3814 N N . ILE A 1 475 ? -11.732 -14.169 -0.164 1.00 96.38 475 ILE A N 1
ATOM 3815 C CA . ILE A 1 475 ? -12.388 -13.654 -1.378 1.00 96.38 475 ILE A CA 1
ATOM 3816 C C . ILE A 1 475 ? -11.474 -12.646 -2.082 1.00 96.38 475 ILE A C 1
ATOM 3818 O O . ILE A 1 475 ? -11.293 -12.711 -3.295 1.00 96.38 475 ILE A O 1
ATOM 3822 N N . SER A 1 476 ? -10.854 -11.743 -1.321 1.00 94.06 476 SER A N 1
ATOM 3823 C CA . SER A 1 476 ? -9.959 -10.715 -1.862 1.00 94.06 476 SER A CA 1
ATOM 3824 C C . SER A 1 476 ? -8.682 -11.306 -2.464 1.00 94.06 476 SER A C 1
ATOM 3826 O O . SER A 1 476 ? -8.234 -10.841 -3.513 1.00 94.06 476 SER A O 1
ATOM 3828 N N . PHE A 1 477 ? -8.126 -12.349 -1.841 1.00 92.69 477 PHE A N 1
ATOM 3829 C CA . PHE A 1 477 ? -6.976 -13.095 -2.350 1.00 92.69 477 PHE A CA 1
ATOM 3830 C C . PHE A 1 477 ? -7.303 -13.791 -3.675 1.00 92.69 477 PHE A C 1
ATOM 3832 O O . PHE A 1 477 ? -6.618 -13.562 -4.670 1.00 92.69 477 PHE A O 1
ATOM 3839 N N . VAL A 1 478 ? -8.399 -14.556 -3.721 1.00 94.19 478 VAL A N 1
ATOM 3840 C CA . VAL A 1 478 ? -8.854 -15.242 -4.943 1.00 94.19 478 VAL A CA 1
ATOM 3841 C C . VAL A 1 478 ? -9.136 -14.231 -6.055 1.00 94.19 478 VAL A C 1
ATOM 3843 O O . VAL A 1 478 ? -8.711 -14.423 -7.193 1.00 94.19 478 VAL A O 1
ATOM 3846 N N . ASN A 1 479 ? -9.786 -13.112 -5.727 1.00 94.44 479 ASN A N 1
ATOM 3847 C CA . ASN A 1 479 ? -10.080 -12.051 -6.686 1.00 94.44 479 ASN A CA 1
ATOM 3848 C C . ASN A 1 479 ? -8.812 -11.406 -7.275 1.00 94.44 479 ASN A C 1
ATOM 3850 O O . ASN A 1 479 ? -8.803 -11.007 -8.440 1.00 94.44 479 ASN A O 1
ATOM 3854 N N . SER A 1 480 ? -7.742 -11.325 -6.481 1.00 90.56 480 SER A N 1
ATOM 3855 C CA . SER A 1 480 ? -6.465 -10.702 -6.855 1.00 90.56 480 SER A CA 1
ATOM 3856 C C . SER A 1 480 ? -5.458 -11.686 -7.460 1.00 90.56 480 SER A C 1
ATOM 3858 O O . SER A 1 480 ? -4.327 -11.296 -7.749 1.00 90.56 480 SER A O 1
ATOM 3860 N N . TYR A 1 481 ? -5.850 -12.945 -7.688 1.00 89.25 481 TYR A N 1
ATOM 3861 C CA . TYR A 1 481 ? -4.977 -13.982 -8.244 1.00 89.25 481 TYR A CA 1
ATOM 3862 C C . TYR A 1 481 ? -4.298 -13.598 -9.577 1.00 89.25 481 TYR A C 1
ATOM 3864 O O . TYR A 1 481 ? -3.104 -13.871 -9.718 1.00 89.25 481 TYR A O 1
ATOM 3872 N N . PRO A 1 482 ? -4.965 -12.926 -10.545 1.00 87.25 482 PRO A N 1
ATOM 3873 C CA . PRO A 1 482 ? -4.289 -12.509 -11.776 1.00 87.25 482 PRO A CA 1
ATOM 3874 C C . PRO A 1 482 ? -3.125 -11.547 -11.511 1.00 87.25 482 PRO A C 1
ATOM 3876 O O . PRO A 1 482 ? -2.038 -11.738 -12.049 1.00 87.25 482 PRO A O 1
ATOM 3879 N N . THR A 1 483 ? -3.328 -10.567 -10.625 1.00 85.69 483 THR A N 1
ATOM 3880 C CA . THR A 1 483 ? -2.285 -9.626 -10.198 1.00 85.69 483 THR A CA 1
ATOM 3881 C C . THR A 1 483 ? -1.181 -10.329 -9.416 1.00 85.69 483 THR A C 1
ATOM 3883 O O . THR A 1 483 ? -0.018 -9.990 -9.562 1.00 85.69 483 THR A O 1
ATOM 3886 N N . LEU A 1 484 ? -1.507 -11.341 -8.611 1.00 88.31 484 LEU A N 1
ATOM 3887 C CA . LEU A 1 484 ? -0.504 -12.098 -7.863 1.00 88.31 484 LEU A CA 1
ATOM 3888 C C . LEU A 1 484 ? 0.503 -12.786 -8.790 1.00 88.31 484 LEU A C 1
ATOM 3890 O O . LEU A 1 484 ? 1.703 -12.743 -8.524 1.00 88.31 484 LEU A O 1
ATOM 3894 N N . ARG A 1 485 ? 0.040 -13.361 -9.907 1.00 88.00 485 ARG A N 1
ATOM 3895 C CA . ARG A 1 485 ? 0.927 -14.001 -10.891 1.00 88.00 485 ARG A CA 1
ATOM 3896 C C . ARG A 1 485 ? 1.876 -13.016 -11.573 1.00 88.00 485 ARG A C 1
ATOM 3898 O O . ARG A 1 485 ? 2.935 -13.434 -12.028 1.00 88.00 485 ARG A O 1
ATOM 3905 N N . SER A 1 486 ? 1.564 -11.718 -11.612 1.00 85.69 486 SER A N 1
ATOM 3906 C CA . SER A 1 486 ? 2.464 -10.734 -12.228 1.00 85.69 486 SER A CA 1
ATOM 3907 C C . SER A 1 486 ? 3.778 -10.567 -11.467 1.00 85.69 486 SER A C 1
ATOM 3909 O O . SER A 1 486 ? 4.764 -10.142 -12.063 1.00 85.69 486 SER A O 1
ATOM 3911 N N . GLY A 1 487 ? 3.816 -10.957 -10.189 1.00 85.00 487 GLY A N 1
ATOM 3912 C CA . GLY A 1 487 ? 5.026 -11.005 -9.370 1.00 85.00 487 GLY A CA 1
ATOM 3913 C C . GLY A 1 487 ? 5.868 -12.273 -9.546 1.00 85.00 487 GLY A C 1
ATOM 3914 O O . GLY A 1 487 ? 6.815 -12.459 -8.784 1.00 85.00 487 GLY A O 1
ATOM 3915 N N . TYR A 1 488 ? 5.528 -13.159 -10.491 1.00 87.38 488 TYR A N 1
ATOM 3916 C CA . TYR A 1 488 ? 6.264 -14.402 -10.713 1.00 87.38 488 TYR A CA 1
ATOM 3917 C C . TYR A 1 488 ? 7.721 -14.138 -11.105 1.00 87.38 488 TYR A C 1
ATOM 3919 O O . TYR A 1 488 ? 8.001 -13.404 -12.059 1.00 87.38 488 TYR A O 1
ATOM 3927 N N . TYR A 1 489 ? 8.641 -14.745 -10.358 1.00 82.62 489 TYR A N 1
ATOM 3928 C CA . TYR A 1 489 ? 10.070 -14.708 -10.629 1.00 82.62 489 TYR A CA 1
ATOM 3929 C C . TYR A 1 489 ? 10.456 -15.968 -11.401 1.00 82.62 489 TYR A C 1
ATOM 3931 O O . TYR A 1 489 ? 10.377 -17.066 -10.856 1.00 82.62 489 TYR A O 1
ATOM 3939 N N . THR A 1 490 ? 10.859 -15.798 -12.658 1.00 82.88 490 THR A N 1
ATOM 3940 C CA . THR A 1 490 ? 11.047 -16.887 -13.631 1.00 82.88 490 THR A CA 1
ATOM 3941 C C . THR A 1 490 ? 12.134 -17.893 -13.253 1.00 82.88 490 THR A C 1
ATOM 3943 O O . THR A 1 490 ? 12.076 -19.038 -13.682 1.00 82.88 490 THR A O 1
ATOM 3946 N N . ALA A 1 491 ? 13.065 -17.521 -12.367 1.00 77.38 491 ALA A N 1
ATOM 3947 C CA . ALA A 1 491 ? 14.067 -18.448 -11.837 1.00 77.38 491 ALA A CA 1
ATOM 3948 C C . ALA A 1 491 ? 13.494 -19.503 -10.866 1.00 77.38 491 ALA A C 1
ATOM 3950 O O . ALA A 1 491 ? 14.214 -20.398 -10.427 1.00 77.38 491 ALA A O 1
ATOM 3951 N N . TRP A 1 492 ? 12.233 -19.382 -10.445 1.00 78.31 492 TRP A N 1
ATOM 3952 C CA . TRP A 1 492 ? 11.530 -20.409 -9.671 1.00 78.31 492 TRP A CA 1
ATOM 3953 C C . TRP A 1 492 ? 10.557 -21.149 -10.575 1.00 78.31 492 TRP A C 1
ATOM 3955 O O . TRP A 1 492 ? 10.091 -20.579 -11.546 1.00 78.31 492 TRP A O 1
ATOM 3965 N N . THR A 1 493 ? 10.181 -22.379 -10.222 1.00 83.38 493 THR A N 1
ATOM 3966 C CA . THR A 1 493 ? 9.029 -23.019 -10.864 1.00 83.38 493 THR A CA 1
ATOM 3967 C C . THR A 1 493 ? 7.728 -22.335 -10.440 1.00 83.38 493 THR A C 1
ATOM 3969 O O . THR A 1 493 ? 7.616 -21.833 -9.310 1.00 83.38 493 THR A O 1
ATOM 3972 N N . MET A 1 494 ? 6.713 -22.350 -11.309 1.00 83.00 494 MET A N 1
ATOM 3973 C CA . MET A 1 494 ? 5.400 -21.767 -11.003 1.00 83.00 494 MET A CA 1
ATOM 3974 C C . MET A 1 494 ? 4.783 -22.392 -9.741 1.00 83.00 494 MET A C 1
ATOM 3976 O O . MET A 1 494 ? 4.254 -21.687 -8.882 1.00 83.00 494 MET A O 1
ATOM 3980 N N . GLU A 1 495 ? 4.938 -23.705 -9.558 1.00 83.06 495 GLU A N 1
ATOM 3981 C CA . GLU A 1 495 ? 4.485 -24.429 -8.363 1.00 83.06 495 GLU A CA 1
ATOM 3982 C C . GLU A 1 495 ? 5.146 -23.917 -7.076 1.00 83.06 495 GLU A C 1
ATOM 3984 O O . GLU A 1 495 ? 4.457 -23.659 -6.082 1.00 83.06 495 GLU A O 1
ATOM 3989 N N . ARG A 1 496 ? 6.475 -23.714 -7.089 1.00 82.19 496 ARG A N 1
ATOM 3990 C CA . ARG A 1 496 ? 7.223 -23.161 -5.948 1.00 82.19 496 ARG A CA 1
ATOM 3991 C C . ARG A 1 496 ? 6.733 -21.757 -5.622 1.00 82.19 496 ARG A C 1
ATOM 3993 O O . ARG A 1 496 ? 6.460 -21.457 -4.458 1.00 82.19 496 ARG A O 1
ATOM 4000 N N . PHE A 1 497 ? 6.602 -20.907 -6.639 1.00 83.50 497 PHE A N 1
ATOM 4001 C CA . PHE A 1 497 ? 6.112 -19.543 -6.473 1.00 83.50 497 PHE A CA 1
ATOM 4002 C C . PHE A 1 497 ? 4.705 -19.521 -5.865 1.00 83.50 497 PHE A C 1
ATOM 4004 O O . PHE A 1 497 ? 4.497 -18.883 -4.832 1.00 83.50 497 PHE A O 1
ATOM 4011 N N . LEU A 1 498 ? 3.754 -20.256 -6.449 1.00 86.56 498 LEU A N 1
ATOM 4012 C CA . LEU A 1 498 ? 2.376 -20.313 -5.964 1.00 86.56 498 LEU A CA 1
ATOM 4013 C C . LEU A 1 498 ? 2.291 -20.880 -4.546 1.00 86.56 498 LEU A C 1
ATOM 4015 O O . LEU A 1 498 ? 1.557 -20.334 -3.727 1.00 86.56 498 LEU A O 1
ATOM 4019 N N . THR A 1 499 ? 3.074 -21.910 -4.219 1.00 80.25 499 THR A N 1
ATOM 4020 C CA . THR A 1 499 ? 3.125 -22.484 -2.865 1.00 80.25 499 THR A CA 1
ATOM 4021 C C . THR A 1 499 ? 3.551 -21.439 -1.835 1.00 80.25 499 THR A C 1
ATOM 4023 O O . THR A 1 499 ? 2.871 -21.254 -0.823 1.00 80.25 499 THR A O 1
ATOM 4026 N N . ILE A 1 500 ? 4.629 -20.695 -2.110 1.00 79.56 500 ILE A N 1
ATOM 4027 C CA . ILE A 1 500 ? 5.110 -19.620 -1.229 1.00 79.56 500 ILE A CA 1
ATOM 4028 C C . ILE A 1 500 ? 4.044 -18.531 -1.080 1.00 79.56 500 ILE A C 1
ATOM 4030 O O . ILE A 1 500 ? 3.746 -18.108 0.038 1.00 79.56 500 ILE A O 1
ATOM 4034 N N . GLN A 1 501 ? 3.436 -18.103 -2.189 1.00 84.06 501 GLN A N 1
ATOM 4035 C CA . GLN A 1 501 ? 2.405 -17.069 -2.172 1.00 84.06 501 GLN A CA 1
ATOM 4036 C C . GLN A 1 501 ? 1.157 -17.503 -1.392 1.00 84.06 501 GLN A C 1
ATOM 4038 O O . GLN A 1 501 ? 0.639 -16.722 -0.594 1.00 84.06 501 GLN A O 1
ATOM 4043 N N . ILE A 1 502 ? 0.685 -18.740 -1.568 1.00 86.50 502 ILE A N 1
ATOM 4044 C CA . ILE A 1 502 ? -0.472 -19.285 -0.846 1.00 86.50 502 ILE A CA 1
ATOM 4045 C C . ILE A 1 502 ? -0.180 -19.348 0.655 1.00 86.50 502 ILE A C 1
ATOM 4047 O O . ILE A 1 502 ? -0.985 -18.858 1.445 1.00 86.50 502 ILE A O 1
ATOM 4051 N N . ILE A 1 503 ? 0.978 -19.878 1.063 1.00 78.38 503 ILE A N 1
ATOM 4052 C CA . ILE A 1 503 ? 1.361 -19.959 2.482 1.00 78.38 503 ILE A CA 1
ATOM 4053 C C . ILE A 1 503 ? 1.459 -18.557 3.097 1.00 78.38 503 ILE A C 1
ATOM 4055 O O . ILE A 1 503 ? 0.863 -18.304 4.146 1.00 78.38 503 ILE A O 1
ATOM 4059 N N . ALA A 1 504 ? 2.152 -17.627 2.433 1.00 78.62 504 ALA A N 1
ATOM 4060 C CA . ALA A 1 504 ? 2.294 -16.252 2.906 1.00 78.62 504 ALA A CA 1
ATOM 4061 C C . ALA A 1 504 ? 0.931 -15.556 3.065 1.00 78.62 504 ALA A C 1
ATOM 4063 O O . ALA A 1 504 ? 0.689 -14.873 4.065 1.00 78.62 504 ALA A O 1
ATOM 4064 N N . ASN A 1 505 ? 0.009 -15.770 2.121 1.00 86.94 505 ASN A N 1
ATOM 4065 C CA . ASN A 1 505 ? -1.336 -15.207 2.194 1.00 86.94 505 ASN A CA 1
ATOM 4066 C C . ASN A 1 505 ? -2.189 -15.867 3.280 1.00 86.94 505 ASN A C 1
ATOM 4068 O O . ASN A 1 505 ? -2.867 -15.145 4.002 1.00 86.94 505 ASN A O 1
ATOM 4072 N N . ILE A 1 506 ? -2.125 -17.189 3.476 1.00 84.50 506 ILE A N 1
ATOM 4073 C CA . ILE A 1 506 ? -2.813 -17.866 4.591 1.00 84.50 506 ILE A CA 1
ATOM 4074 C C . ILE A 1 506 ? -2.357 -17.281 5.931 1.00 84.50 506 ILE A C 1
ATOM 4076 O O . ILE A 1 506 ? -3.190 -16.949 6.774 1.00 84.50 506 ILE A O 1
ATOM 4080 N N . ILE A 1 507 ? -1.047 -17.093 6.112 1.00 79.19 507 ILE A N 1
ATOM 4081 C CA . ILE A 1 507 ? -0.487 -16.474 7.318 1.00 79.19 507 ILE A CA 1
ATOM 4082 C C . ILE A 1 507 ? -1.038 -15.053 7.490 1.00 79.19 507 ILE A C 1
ATOM 4084 O O . ILE A 1 507 ? -1.566 -14.726 8.553 1.00 79.19 507 ILE A O 1
ATOM 4088 N N . SER A 1 508 ? -0.986 -14.227 6.441 1.00 83.06 508 SER A N 1
ATOM 4089 C CA . SER A 1 508 ? -1.513 -12.855 6.471 1.00 83.06 508 SER A CA 1
ATOM 4090 C C . SER A 1 508 ? -3.010 -12.809 6.815 1.00 83.06 508 SER A C 1
ATOM 4092 O O . SER A 1 508 ? -3.422 -12.054 7.698 1.00 83.06 508 SER A O 1
ATOM 4094 N N . ILE A 1 509 ? -3.818 -13.685 6.203 1.00 92.88 509 ILE A N 1
ATOM 4095 C CA . ILE A 1 509 ? -5.255 -13.838 6.473 1.00 92.88 509 ILE A CA 1
ATOM 4096 C C . ILE A 1 509 ? -5.488 -14.178 7.947 1.00 92.88 509 ILE A C 1
ATOM 4098 O O . ILE A 1 509 ? -6.334 -13.551 8.587 1.00 92.88 509 ILE A O 1
ATOM 4102 N N . ILE A 1 510 ? -4.732 -15.127 8.510 1.00 83.50 510 ILE A N 1
ATOM 4103 C CA . ILE A 1 510 ? -4.837 -15.494 9.927 1.00 83.50 510 ILE A CA 1
ATOM 4104 C C . ILE A 1 510 ? -4.498 -14.293 10.812 1.00 83.50 510 ILE A C 1
ATOM 4106 O O . ILE A 1 510 ? -5.293 -13.956 11.686 1.00 83.50 510 ILE A O 1
ATOM 4110 N N . PHE A 1 511 ? -3.373 -13.611 10.581 1.00 84.19 511 PHE A N 1
ATOM 4111 C CA . PHE A 1 511 ? -2.951 -12.468 11.400 1.00 84.19 511 PHE A CA 1
ATOM 4112 C C . PHE A 1 511 ? -3.968 -11.327 11.388 1.00 84.19 511 PHE A C 1
ATOM 4114 O O . PHE A 1 511 ? -4.342 -10.820 12.447 1.00 84.19 511 PHE A O 1
ATOM 4121 N N . VAL A 1 512 ? -4.451 -10.943 10.207 1.00 91.56 512 VAL A N 1
ATOM 4122 C CA . VAL A 1 512 ? -5.445 -9.875 10.068 1.00 91.56 512 VAL A CA 1
ATOM 4123 C C . VAL A 1 512 ? -6.774 -10.280 10.719 1.00 91.56 512 VAL A C 1
ATOM 4125 O O . VAL A 1 512 ? -7.395 -9.470 11.410 1.00 91.56 512 VAL A O 1
ATOM 4128 N N . SER A 1 513 ? -7.178 -11.546 10.594 1.00 94.94 513 SER A N 1
ATOM 4129 C CA . SER A 1 513 ? -8.400 -12.068 11.221 1.00 94.94 513 SER A CA 1
ATOM 4130 C C . SER A 1 513 ? -8.284 -12.155 12.744 1.00 94.94 513 SER A C 1
ATOM 4132 O O . SER A 1 513 ? -9.229 -11.811 13.454 1.00 94.94 513 SER A O 1
ATOM 4134 N N . VAL A 1 514 ? -7.120 -12.546 13.277 1.00 89.25 514 VAL A N 1
ATOM 4135 C CA . VAL A 1 514 ? -6.825 -12.473 14.719 1.00 89.25 514 VAL A CA 1
ATOM 4136 C C . VAL A 1 514 ? -6.875 -11.022 15.182 1.00 89.25 514 VAL A C 1
ATOM 4138 O O . VAL A 1 514 ? -7.517 -10.740 16.190 1.00 89.25 514 VAL A O 1
ATOM 4141 N N . GLY A 1 515 ? -6.281 -10.093 14.429 1.00 90.88 515 GLY A N 1
ATOM 4142 C CA . GLY A 1 515 ? -6.363 -8.658 14.700 1.00 90.88 515 GLY A CA 1
ATOM 4143 C C . GLY A 1 515 ? -7.810 -8.167 14.806 1.00 90.88 515 GLY A C 1
ATOM 4144 O O . GLY A 1 515 ? -8.149 -7.472 15.763 1.00 90.88 515 GLY A O 1
ATOM 4145 N N . ALA A 1 516 ? -8.686 -8.596 13.893 1.00 97.62 516 ALA A N 1
ATOM 4146 C CA . ALA A 1 516 ? -10.123 -8.313 13.934 1.00 97.62 516 ALA A CA 1
ATOM 4147 C C . ALA A 1 516 ? -10.826 -8.939 15.153 1.00 97.62 516 ALA A C 1
ATOM 4149 O O . ALA A 1 516 ? -11.648 -8.291 15.808 1.00 97.62 516 ALA A O 1
ATOM 4150 N N . GLY A 1 517 ? -10.499 -10.186 15.498 1.00 95.62 517 GLY A N 1
ATOM 4151 C CA . GLY A 1 517 ? -11.016 -10.863 16.691 1.00 95.62 517 GLY A CA 1
ATOM 4152 C C . GLY A 1 517 ? -10.620 -10.156 17.987 1.00 95.62 517 GLY A C 1
ATOM 4153 O O . GLY A 1 517 ? -11.468 -9.869 18.834 1.00 95.62 517 GLY A O 1
ATOM 4154 N N . VAL A 1 518 ? -9.339 -9.811 18.118 1.00 94.19 518 VAL A N 1
ATOM 4155 C CA . VAL A 1 518 ? -8.770 -9.111 19.277 1.00 94.19 518 VAL A CA 1
ATOM 4156 C C . VAL A 1 518 ? -9.333 -7.694 19.392 1.00 94.19 518 VAL A C 1
ATOM 4158 O O . VAL A 1 518 ? -9.743 -7.296 20.481 1.00 94.19 518 VAL A O 1
ATOM 4161 N N . ALA A 1 519 ? -9.423 -6.944 18.290 1.00 97.44 519 ALA A N 1
ATOM 4162 C CA . ALA A 1 519 ? -9.948 -5.579 18.293 1.00 97.44 519 ALA A CA 1
ATOM 4163 C C . ALA A 1 519 ? -11.438 -5.525 18.668 1.00 97.44 519 ALA A C 1
ATOM 4165 O O . ALA A 1 519 ? -11.819 -4.757 19.555 1.00 97.44 519 ALA A O 1
ATOM 4166 N N . VAL A 1 520 ? -12.283 -6.375 18.072 1.00 97.75 520 VAL A N 1
ATOM 4167 C CA . VAL A 1 520 ? -13.713 -6.465 18.427 1.00 97.75 520 VAL A CA 1
ATOM 4168 C C . VAL A 1 520 ? -13.907 -7.028 19.835 1.00 97.75 520 VAL A C 1
ATOM 4170 O O . VAL A 1 520 ? -14.752 -6.543 20.592 1.00 97.75 520 VAL A O 1
ATOM 4173 N N . GLY A 1 521 ? -13.104 -8.018 20.225 1.00 95.50 521 GLY A N 1
ATOM 4174 C CA . GLY A 1 521 ? -13.097 -8.563 21.577 1.00 95.50 521 GLY A CA 1
ATOM 4175 C C . GLY A 1 521 ? -12.767 -7.498 22.623 1.00 95.50 521 GLY A C 1
ATOM 4176 O O . GLY A 1 521 ? -13.507 -7.357 23.596 1.00 95.50 521 GLY A O 1
ATOM 4177 N N . ALA A 1 522 ? -11.723 -6.697 22.398 1.00 95.00 522 ALA A N 1
ATOM 4178 C CA . ALA A 1 522 ? -11.364 -5.559 23.242 1.00 95.00 522 ALA A CA 1
ATOM 4179 C C . ALA A 1 522 ? -12.475 -4.504 23.271 1.00 95.00 522 ALA A C 1
ATOM 4181 O O . ALA A 1 522 ? -12.853 -4.029 24.336 1.00 95.00 522 ALA A O 1
ATOM 4182 N N . PHE A 1 523 ? -13.054 -4.167 22.118 1.00 96.44 523 PHE A N 1
ATOM 4183 C CA . PHE A 1 523 ? -14.184 -3.243 22.038 1.00 96.44 523 PHE A CA 1
ATOM 4184 C C . PHE A 1 523 ? -15.377 -3.721 22.876 1.00 96.44 523 PHE A C 1
ATOM 4186 O O . PHE A 1 523 ? -16.035 -2.916 23.541 1.00 96.44 523 PHE A O 1
ATOM 4193 N N . SER A 1 524 ? -15.621 -5.033 22.919 1.00 94.94 524 SER A N 1
ATOM 4194 C CA . SER A 1 524 ? -16.724 -5.623 23.679 1.00 94.94 524 SER A CA 1
ATOM 4195 C C . SER A 1 524 ? -16.614 -5.419 25.201 1.00 94.94 524 SER A C 1
ATOM 4197 O O . SER A 1 524 ? -17.601 -5.608 25.912 1.00 94.94 524 SER A O 1
ATOM 4199 N N . THR A 1 525 ? -15.453 -4.997 25.712 1.00 92.00 525 THR A N 1
ATOM 4200 C CA . THR A 1 525 ? -15.249 -4.685 27.136 1.00 92.00 525 THR A CA 1
ATOM 4201 C C . THR A 1 525 ? -15.503 -3.216 27.470 1.00 92.00 525 THR A C 1
ATOM 4203 O O . THR A 1 525 ? -15.374 -2.826 28.628 1.00 92.00 525 THR A O 1
ATOM 4206 N N . THR A 1 526 ? -15.805 -2.383 26.472 1.00 91.62 526 THR A N 1
ATOM 4207 C CA . THR A 1 526 ? -15.999 -0.936 26.632 1.00 91.62 526 THR A CA 1
ATOM 4208 C C . THR A 1 526 ? -17.474 -0.568 26.812 1.00 91.62 526 THR A C 1
ATOM 4210 O O . THR A 1 526 ? -18.378 -1.340 26.478 1.00 91.62 526 THR A O 1
ATOM 4213 N N . GLU A 1 527 ? -17.735 0.661 27.271 1.00 87.19 527 GLU A N 1
ATOM 4214 C CA . GLU A 1 527 ? -19.094 1.219 27.375 1.00 87.19 527 GLU A CA 1
ATOM 4215 C C . GLU A 1 527 ? -19.836 1.269 26.024 1.00 87.19 527 GLU A C 1
ATOM 4217 O O . GLU A 1 527 ? -21.067 1.222 25.981 1.00 87.19 527 GLU A O 1
ATOM 4222 N N . PHE A 1 528 ? -19.098 1.296 24.909 1.00 89.19 528 PHE A N 1
ATOM 4223 C CA . PHE A 1 528 ? -19.655 1.368 23.560 1.00 89.19 528 PHE A CA 1
ATOM 4224 C C . PHE A 1 528 ? -20.330 0.071 23.104 1.00 89.19 528 PHE A C 1
ATOM 4226 O O . PHE A 1 528 ? -21.200 0.130 22.238 1.00 89.19 528 PHE A O 1
ATOM 4233 N N . LYS A 1 529 ? -20.032 -1.089 23.711 1.00 89.94 529 LYS A N 1
ATOM 4234 C CA . LYS A 1 529 ? -20.717 -2.351 23.371 1.00 89.94 529 LYS A CA 1
ATOM 4235 C C . LYS A 1 529 ? -22.232 -2.228 23.513 1.00 89.94 529 LYS A C 1
ATOM 4237 O O . LYS A 1 529 ? -22.969 -2.677 22.641 1.00 89.94 529 LYS A O 1
ATOM 4242 N N . ARG A 1 530 ? -22.709 -1.613 24.603 1.00 83.31 530 ARG A N 1
ATOM 4243 C CA . ARG A 1 530 ? -24.152 -1.431 24.838 1.00 83.31 530 ARG A CA 1
ATOM 4244 C C . ARG A 1 530 ? -24.787 -0.513 23.789 1.00 83.31 530 ARG A C 1
ATOM 4246 O O . ARG A 1 530 ? -25.963 -0.671 23.484 1.00 83.31 530 ARG A O 1
ATOM 4253 N N . LYS A 1 531 ? -24.002 0.393 23.199 1.00 85.06 531 LYS A N 1
ATOM 4254 C CA . LYS A 1 531 ? -24.442 1.333 22.159 1.00 85.06 531 LYS A CA 1
ATOM 4255 C C . LYS A 1 531 ? -24.672 0.671 20.797 1.00 85.06 531 LYS A C 1
ATOM 4257 O O . LYS A 1 531 ? -25.271 1.293 19.934 1.00 85.06 531 LYS A O 1
ATOM 4262 N N . LEU A 1 532 ? -24.292 -0.599 20.616 1.00 85.06 532 LEU A N 1
ATOM 4263 C CA . LEU A 1 532 ? -24.727 -1.400 19.462 1.00 85.06 532 LEU A CA 1
ATOM 4264 C C . LEU A 1 532 ? -26.217 -1.771 19.518 1.00 85.06 532 LEU A C 1
ATOM 4266 O O . LEU A 1 532 ? -26.802 -2.078 18.488 1.00 85.06 532 LEU A O 1
ATOM 4270 N N . LEU A 1 533 ? -26.824 -1.766 20.711 1.00 81.38 533 LEU A N 1
ATOM 4271 C CA . LEU A 1 533 ? -28.242 -2.087 20.914 1.00 81.38 533 LEU A CA 1
ATOM 4272 C C . LEU A 1 533 ? -29.137 -0.839 20.906 1.00 81.38 533 LEU A C 1
ATOM 4274 O O . LEU A 1 533 ? -30.348 -0.957 21.090 1.00 81.38 533 LEU A O 1
ATOM 4278 N N . LEU A 1 534 ? -28.547 0.349 20.731 1.00 83.81 534 LEU A N 1
ATOM 4279 C CA . LEU A 1 534 ? -29.284 1.604 20.642 1.00 83.81 534 LEU A CA 1
ATOM 4280 C C . LEU A 1 534 ? -30.273 1.544 19.483 1.00 83.81 534 LEU A C 1
ATOM 4282 O O . LEU A 1 534 ? -29.888 1.301 18.340 1.00 83.81 534 LEU A O 1
ATOM 4286 N N . LYS A 1 535 ? -31.545 1.799 19.791 1.00 86.38 535 LYS A N 1
ATOM 4287 C CA . LYS A 1 535 ? -32.583 1.952 18.780 1.00 86.38 535 LYS A CA 1
ATOM 4288 C C . LYS A 1 535 ? -32.598 3.396 18.299 1.00 86.38 535 LYS A C 1
ATOM 4290 O O . LYS A 1 535 ? -32.816 4.309 19.092 1.00 86.38 535 LYS A O 1
ATOM 4295 N N . ILE A 1 536 ? -32.322 3.591 17.015 1.00 86.81 536 ILE A N 1
ATOM 4296 C CA . ILE A 1 536 ? -32.168 4.905 16.388 1.00 86.81 536 ILE A CA 1
ATOM 4297 C C . ILE A 1 536 ? -33.191 4.992 15.257 1.00 86.81 536 ILE A C 1
ATOM 4299 O O . ILE A 1 536 ? -33.209 4.085 14.426 1.00 86.81 536 ILE A O 1
ATOM 4303 N N . PRO A 1 537 ? -34.010 6.060 15.187 1.00 89.81 537 PRO A N 1
ATOM 4304 C CA . PRO A 1 537 ? -34.882 6.285 14.046 1.00 89.81 537 PRO A CA 1
ATOM 4305 C C . PRO A 1 537 ? -34.085 6.265 12.740 1.00 89.81 537 PRO A C 1
ATOM 4307 O O . PRO A 1 537 ? -33.111 6.997 12.570 1.00 89.81 537 PRO A O 1
ATOM 4310 N N . MET A 1 538 ? -34.539 5.472 11.785 1.00 89.94 538 MET A N 1
ATOM 4311 C CA . MET A 1 538 ? -33.870 5.165 10.533 1.00 89.94 538 MET A CA 1
ATOM 4312 C C . MET A 1 538 ? -33.632 6.443 9.740 1.00 89.94 538 MET A C 1
ATOM 4314 O O . MET A 1 538 ? -32.558 6.635 9.185 1.00 89.94 538 MET A O 1
ATOM 4318 N N . LYS A 1 539 ? -34.599 7.369 9.765 1.00 89.88 539 LYS A N 1
ATOM 4319 C CA . LYS A 1 539 ? -34.461 8.697 9.153 1.00 89.88 539 LYS A CA 1
ATOM 4320 C C . LYS A 1 539 ? -33.273 9.477 9.715 1.00 89.88 539 LYS A C 1
ATOM 4322 O O . LYS A 1 539 ? -32.565 10.111 8.945 1.00 89.88 539 LYS A O 1
ATOM 4327 N N . ASP A 1 540 ? -33.051 9.428 11.026 1.00 89.56 540 ASP A N 1
ATOM 4328 C CA . ASP A 1 540 ? -31.956 10.151 11.676 1.00 89.56 540 ASP A CA 1
ATOM 4329 C C . ASP A 1 540 ? -30.611 9.456 11.456 1.00 89.56 540 ASP A C 1
ATOM 4331 O O . ASP A 1 540 ? -29.602 10.133 11.263 1.00 89.56 540 ASP A O 1
ATOM 4335 N N . ASN A 1 541 ? -30.604 8.121 11.438 1.00 89.88 541 ASN A N 1
ATOM 4336 C CA . ASN A 1 541 ? -29.414 7.329 11.154 1.00 89.88 541 ASN A CA 1
ATOM 4337 C C . ASN A 1 541 ? -28.909 7.577 9.725 1.00 89.88 541 ASN A C 1
ATOM 4339 O O . ASN A 1 541 ? -27.796 8.069 9.549 1.00 89.88 541 ASN A O 1
ATOM 4343 N N . LEU A 1 542 ? -29.785 7.381 8.730 1.00 92.38 542 LEU A N 1
ATOM 4344 C CA . LEU A 1 542 ? -29.494 7.657 7.323 1.00 92.38 542 LEU A CA 1
ATOM 4345 C C . LEU A 1 542 ? -29.102 9.131 7.116 1.00 92.38 542 LEU A C 1
ATOM 4347 O O . LEU A 1 542 ? -28.130 9.445 6.437 1.00 92.38 542 LEU A O 1
ATOM 4351 N N . PHE A 1 543 ? -29.818 10.070 7.736 1.00 94.12 543 PHE A N 1
ATOM 4352 C CA . PHE A 1 543 ? -29.469 11.485 7.632 1.00 94.12 543 PHE A CA 1
ATOM 4353 C C . PHE A 1 543 ? -28.041 11.770 8.121 1.00 94.12 543 PHE A C 1
ATOM 4355 O O . PHE A 1 543 ? -27.251 12.393 7.409 1.00 94.12 543 PHE A O 1
ATOM 4362 N N . ALA A 1 544 ? -27.700 11.318 9.330 1.00 93.62 544 ALA A N 1
ATOM 4363 C CA . ALA A 1 544 ? -26.418 11.619 9.951 1.00 93.62 544 ALA A CA 1
ATOM 4364 C C . ALA A 1 544 ? -25.243 10.987 9.193 1.00 93.62 544 ALA A C 1
ATOM 4366 O O . ALA A 1 544 ? -24.234 11.659 8.964 1.00 93.62 544 ALA A O 1
ATOM 4367 N N . SER A 1 545 ? -25.369 9.723 8.777 1.00 94.25 545 SER A N 1
ATOM 4368 C CA . SER A 1 545 ? -24.301 9.022 8.062 1.00 94.25 545 SER A CA 1
ATOM 4369 C C . SER A 1 545 ? -24.112 9.540 6.631 1.00 94.25 545 SER A C 1
ATOM 4371 O O . SER A 1 545 ? -22.966 9.702 6.200 1.00 94.25 545 SER A O 1
ATOM 4373 N N . ALA A 1 546 ? -25.184 9.913 5.921 1.00 95.06 546 ALA A N 1
ATOM 4374 C CA . ALA A 1 546 ? -25.076 10.550 4.605 1.00 95.06 546 ALA A CA 1
ATOM 4375 C C . ALA A 1 546 ? -24.387 11.921 4.686 1.00 95.06 546 ALA A C 1
ATOM 4377 O O . ALA A 1 546 ? -23.428 12.176 3.955 1.00 95.06 546 ALA A O 1
ATOM 4378 N N . VAL A 1 547 ? -24.819 12.782 5.616 1.00 96.19 547 VAL A N 1
ATOM 4379 C CA . VAL A 1 547 ? -24.229 14.117 5.802 1.00 96.19 547 VAL A CA 1
ATOM 4380 C C . VAL A 1 547 ? -22.756 14.024 6.198 1.00 96.19 547 VAL A C 1
ATOM 4382 O O . VAL A 1 547 ? -21.919 14.694 5.595 1.00 96.19 547 VAL A O 1
ATOM 4385 N N . ALA A 1 548 ? -22.408 13.166 7.160 1.00 96.56 548 ALA A N 1
ATOM 4386 C CA . ALA A 1 548 ? -21.013 12.965 7.548 1.00 96.56 548 ALA A CA 1
ATOM 4387 C C . ALA A 1 548 ? -20.149 12.490 6.368 1.00 96.56 548 ALA A C 1
ATOM 4389 O O . ALA A 1 548 ? -19.037 12.988 6.187 1.00 96.56 548 ALA A O 1
ATOM 4390 N N . SER A 1 549 ? -20.669 11.581 5.537 1.00 95.44 549 SER A N 1
ATOM 4391 C CA . SER A 1 549 ? -19.960 11.085 4.352 1.00 95.44 549 SER A CA 1
ATOM 4392 C C . SER A 1 549 ? -19.706 12.199 3.332 1.00 95.44 549 SER A C 1
ATOM 4394 O O . SER A 1 549 ? -18.576 12.351 2.871 1.00 95.44 549 SER A O 1
ATOM 4396 N N . MET A 1 550 ? -20.713 13.028 3.028 1.00 95.44 550 MET A N 1
ATOM 4397 C CA . MET A 1 550 ? -20.569 14.170 2.109 1.00 95.44 550 MET A CA 1
ATOM 4398 C C . MET A 1 550 ? -19.532 15.180 2.605 1.00 95.44 550 MET A C 1
ATOM 4400 O O . MET A 1 550 ? -18.706 15.647 1.826 1.00 95.44 550 MET A O 1
ATOM 4404 N N . ILE A 1 551 ? -19.529 15.478 3.906 1.00 97.19 551 ILE A N 1
ATOM 4405 C CA . ILE A 1 551 ? -18.568 16.409 4.509 1.00 97.19 551 ILE A CA 1
ATOM 4406 C C . ILE A 1 551 ? -17.143 15.864 4.413 1.00 97.19 551 ILE A C 1
ATOM 4408 O O . ILE A 1 551 ? -16.235 16.597 4.027 1.00 97.19 551 ILE A O 1
ATOM 4412 N N . ILE A 1 552 ? -16.939 14.578 4.711 1.00 96.00 552 ILE A N 1
ATOM 4413 C CA . ILE A 1 552 ? -15.622 13.940 4.590 1.00 96.00 552 ILE A CA 1
ATOM 4414 C C . ILE A 1 552 ? -15.139 13.971 3.131 1.00 96.00 552 ILE A C 1
ATOM 4416 O O . ILE A 1 552 ? -13.995 14.349 2.882 1.00 96.00 552 ILE A O 1
ATOM 4420 N N . ILE A 1 553 ? -16.008 13.646 2.165 1.00 94.75 553 ILE A N 1
ATOM 4421 C CA . ILE A 1 553 ? -15.695 13.742 0.728 1.00 94.75 553 ILE A CA 1
ATOM 4422 C C . ILE A 1 553 ? -15.318 15.179 0.345 1.00 94.75 553 ILE A C 1
ATOM 4424 O O . ILE A 1 553 ? -14.333 15.382 -0.370 1.00 94.75 553 ILE A O 1
ATOM 4428 N N . GLY A 1 554 ? -16.054 16.176 0.842 1.00 96.00 554 GLY A N 1
ATOM 4429 C CA . GLY A 1 554 ? -15.756 17.588 0.611 1.00 96.00 554 GLY A CA 1
ATOM 4430 C C . GLY A 1 554 ? -14.386 17.990 1.147 1.00 96.00 554 GLY A C 1
ATOM 4431 O O . GLY A 1 554 ? -13.609 18.590 0.415 1.00 96.00 554 GLY A O 1
ATOM 4432 N N . VAL A 1 555 ? -14.028 17.594 2.372 1.00 97.06 555 VAL A N 1
ATOM 4433 C CA . VAL A 1 555 ? -12.711 17.906 2.963 1.00 97.06 555 VAL A CA 1
ATOM 4434 C C . VAL A 1 555 ? -11.566 17.293 2.158 1.00 97.06 555 VAL A C 1
ATOM 4436 O O . VAL A 1 555 ? -10.592 17.985 1.869 1.00 97.06 555 VAL A O 1
ATOM 4439 N N . TYR A 1 556 ? -11.683 16.033 1.729 1.00 95.38 556 TYR A N 1
ATOM 4440 C CA . TYR A 1 556 ? -10.682 15.432 0.840 1.00 95.38 556 TYR A CA 1
ATOM 4441 C C . TYR A 1 556 ? -10.633 16.111 -0.536 1.00 95.38 556 TYR A C 1
ATOM 4443 O O . TYR A 1 556 ? -9.565 16.209 -1.138 1.00 95.38 556 TYR A O 1
ATOM 4451 N N . SER A 1 557 ? -11.763 16.622 -1.026 1.00 95.25 557 SER A N 1
ATOM 4452 C CA . SER A 1 557 ? -11.819 17.376 -2.282 1.00 95.25 557 SER A CA 1
ATOM 4453 C C . SER A 1 557 ? -11.189 18.765 -2.157 1.00 95.25 557 SER A C 1
ATOM 4455 O O . SER A 1 557 ? -10.525 19.197 -3.092 1.00 95.25 557 SER A O 1
ATOM 4457 N N . ILE A 1 558 ? -11.308 19.426 -0.999 1.00 97.25 558 ILE A N 1
ATOM 4458 C CA . ILE A 1 558 ? -10.579 20.666 -0.687 1.00 97.25 558 ILE A CA 1
ATOM 4459 C C . ILE A 1 558 ? -9.076 20.396 -0.678 1.00 97.25 558 ILE A C 1
ATOM 4461 O O . ILE A 1 558 ? -8.333 21.125 -1.321 1.00 97.25 558 ILE A O 1
ATOM 4465 N N . GLN A 1 559 ? -8.625 19.335 0.001 1.00 96.75 559 GLN A N 1
ATOM 4466 C CA . GLN A 1 559 ? -7.204 18.963 0.024 1.00 96.75 559 GLN A CA 1
ATOM 4467 C C . GLN A 1 559 ? -6.654 18.765 -1.387 1.00 96.75 559 GLN A C 1
ATOM 4469 O O . GLN A 1 559 ? -5.646 19.369 -1.734 1.00 96.75 559 GLN A O 1
ATOM 4474 N N . ARG A 1 560 ? -7.360 17.986 -2.213 1.00 95.06 560 ARG A N 1
ATOM 4475 C CA . ARG A 1 560 ? -7.014 17.777 -3.622 1.00 95.06 560 ARG A CA 1
ATOM 4476 C C . ARG A 1 560 ? -7.013 19.083 -4.418 1.00 95.06 560 ARG A C 1
ATOM 4478 O O . ARG A 1 560 ? -6.086 19.335 -5.175 1.00 95.06 560 ARG A O 1
ATOM 4485 N N . GLY A 1 561 ? -8.045 19.908 -4.250 1.00 96.12 561 GLY A N 1
ATOM 4486 C CA . GLY A 1 561 ? -8.158 21.198 -4.929 1.00 96.12 561 GLY A CA 1
ATOM 4487 C C . GLY A 1 561 ? -6.987 22.117 -4.602 1.00 96.12 561 GLY A C 1
ATOM 4488 O O . GLY A 1 561 ? -6.397 22.689 -5.508 1.00 96.12 561 GLY A O 1
ATOM 4489 N N . LEU A 1 562 ? -6.605 22.192 -3.326 1.00 96.81 562 LEU A N 1
ATOM 4490 C CA . LEU A 1 562 ? -5.442 22.953 -2.881 1.00 96.81 562 LEU A CA 1
ATOM 4491 C C . LEU A 1 562 ? -4.135 22.391 -3.456 1.00 96.81 562 LEU A C 1
ATOM 4493 O O . LEU A 1 562 ? -3.295 23.159 -3.905 1.00 96.81 562 LEU A O 1
ATOM 4497 N N . GLU A 1 563 ? -3.977 21.066 -3.478 1.00 96.19 563 GLU A N 1
ATOM 4498 C CA . GLU A 1 563 ? -2.799 20.413 -4.061 1.00 96.19 563 GLU A CA 1
ATOM 4499 C C . GLU A 1 563 ? -2.631 20.705 -5.548 1.00 96.19 563 GLU A C 1
ATOM 4501 O O . GLU A 1 563 ? -1.500 20.891 -5.983 1.00 96.19 563 GLU A O 1
ATOM 4506 N N . ILE A 1 564 ? -3.729 20.750 -6.308 1.00 95.12 564 ILE A N 1
ATOM 4507 C CA . ILE A 1 564 ? -3.688 20.980 -7.755 1.00 95.12 564 ILE A CA 1
ATOM 4508 C C . ILE A 1 564 ? -3.549 22.462 -8.091 1.00 95.12 564 ILE A C 1
ATOM 4510 O O . ILE A 1 564 ? -2.701 22.830 -8.891 1.00 95.12 564 ILE A O 1
ATOM 4514 N N . LEU A 1 565 ? -4.360 23.324 -7.475 1.00 95.25 565 LEU A N 1
ATOM 4515 C CA . LEU A 1 565 ? -4.401 24.749 -7.819 1.00 95.25 565 LEU A CA 1
ATOM 4516 C C . LEU A 1 565 ? -3.148 25.517 -7.384 1.00 95.25 565 LEU A C 1
ATOM 4518 O O . LEU A 1 565 ? -2.875 26.579 -7.936 1.00 95.25 565 LEU A O 1
ATOM 4522 N N . PHE A 1 566 ? -2.426 25.015 -6.379 1.00 95.75 566 PHE A N 1
ATOM 4523 C CA . PHE A 1 566 ? -1.266 25.693 -5.797 1.00 95.75 566 PHE A CA 1
ATOM 4524 C C . PHE A 1 566 ? 0.016 24.851 -5.825 1.00 95.75 566 PHE A C 1
ATOM 4526 O O . PHE A 1 566 ? 0.964 25.206 -5.126 1.00 95.75 566 PHE A O 1
ATOM 4533 N N . ASP A 1 567 ? 0.035 23.732 -6.562 1.00 95.69 567 ASP A N 1
ATOM 4534 C CA . ASP A 1 567 ? 1.179 22.809 -6.662 1.00 95.69 567 ASP A CA 1
ATOM 4535 C C . ASP A 1 567 ? 1.832 22.512 -5.297 1.00 95.69 567 ASP A C 1
ATOM 4537 O O . ASP A 1 567 ? 3.053 22.569 -5.114 1.00 95.69 567 ASP A O 1
ATOM 4541 N N . LEU A 1 568 ? 1.001 22.225 -4.283 1.00 96.38 568 LEU A N 1
ATOM 4542 C CA . LEU A 1 568 ? 1.489 22.073 -2.910 1.00 96.38 568 LEU A CA 1
ATOM 4543 C C . LEU A 1 568 ? 2.513 20.932 -2.801 1.00 96.38 568 LEU A C 1
ATOM 4545 O O . LEU A 1 568 ? 2.396 19.936 -3.511 1.00 96.38 568 LEU A O 1
ATOM 4549 N N . PRO A 1 569 ? 3.499 20.997 -1.891 1.00 94.56 569 PRO A N 1
ATOM 4550 C CA . PRO A 1 569 ? 4.548 19.983 -1.815 1.00 94.56 569 PRO A CA 1
ATOM 4551 C C . PRO A 1 569 ? 3.995 18.572 -1.563 1.00 94.56 569 PRO A C 1
ATOM 4553 O O . PRO A 1 569 ? 3.416 18.285 -0.510 1.00 94.56 569 PRO A O 1
ATOM 4556 N N . LEU A 1 570 ? 4.216 17.669 -2.522 1.00 93.25 570 LEU A N 1
ATOM 4557 C CA . LEU A 1 570 ? 3.784 16.276 -2.469 1.00 93.25 570 LEU A CA 1
ATOM 4558 C C . LEU A 1 570 ? 4.970 15.335 -2.598 1.00 93.25 570 LEU A C 1
ATOM 4560 O O . LEU A 1 570 ? 5.838 15.510 -3.446 1.00 93.25 570 LEU A O 1
ATOM 4564 N N . ARG A 1 571 ? 4.964 14.290 -1.766 1.00 89.75 571 ARG A N 1
ATOM 4565 C CA . ARG A 1 571 ? 5.932 13.192 -1.852 1.00 89.75 571 ARG A CA 1
ATOM 4566 C C . ARG A 1 571 ? 5.429 12.035 -2.705 1.00 89.75 571 ARG A C 1
ATOM 4568 O O . ARG A 1 571 ? 6.167 11.496 -3.521 1.00 89.75 571 ARG A O 1
ATOM 4575 N N . ASN A 1 572 ? 4.187 11.635 -2.456 1.00 89.44 572 ASN A N 1
ATOM 4576 C CA . ASN A 1 572 ? 3.524 10.547 -3.155 1.00 89.44 572 ASN A CA 1
ATOM 4577 C C . ASN A 1 572 ? 2.504 11.183 -4.087 1.00 89.44 572 ASN A C 1
ATOM 4579 O O . ASN A 1 572 ? 1.439 11.596 -3.625 1.00 89.44 572 ASN A O 1
ATOM 4583 N N . ILE A 1 573 ? 2.862 11.311 -5.364 1.00 92.50 573 ILE A N 1
ATOM 4584 C CA . ILE A 1 573 ? 1.954 11.843 -6.377 1.00 92.50 573 ILE A CA 1
ATOM 4585 C C . ILE A 1 573 ? 0.769 10.871 -6.495 1.00 92.50 573 ILE A C 1
ATOM 4587 O O . ILE A 1 573 ? 1.000 9.691 -6.755 1.00 92.50 573 ILE A O 1
ATOM 4591 N N . PRO A 1 574 ? -0.483 11.311 -6.265 1.00 88.31 574 PRO A N 1
ATOM 4592 C CA . PRO A 1 574 ? -1.667 10.446 -6.199 1.00 88.31 574 PRO A CA 1
ATOM 4593 C C . PRO A 1 574 ? -2.162 9.956 -7.575 1.00 88.31 574 PRO A C 1
ATOM 4595 O O . PRO A 1 574 ? -3.364 9.886 -7.826 1.00 88.31 574 PRO A O 1
ATOM 4598 N N . ILE A 1 575 ? -1.229 9.583 -8.450 1.00 83.38 575 ILE A N 1
ATOM 4599 C CA . ILE A 1 575 ? -1.459 8.858 -9.698 1.00 83.38 575 ILE A CA 1
ATOM 4600 C C . ILE A 1 575 ? -1.017 7.426 -9.417 1.00 83.38 575 ILE A C 1
ATOM 4602 O O . ILE A 1 575 ? 0.171 7.137 -9.321 1.00 83.38 575 ILE A O 1
ATOM 4606 N N . SER A 1 576 ? -1.982 6.541 -9.200 1.00 72.25 576 SER A N 1
ATOM 4607 C CA . SER A 1 576 ? -1.723 5.132 -8.899 1.00 72.25 576 SER A CA 1
ATOM 4608 C C . SER A 1 576 ? -2.636 4.266 -9.741 1.00 72.25 576 SER A C 1
ATOM 4610 O O . SER A 1 576 ? -3.755 4.683 -10.051 1.00 72.25 576 SER A O 1
ATOM 4612 N N . ILE A 1 577 ? -2.174 3.062 -10.080 1.00 78.75 577 ILE A N 1
ATOM 4613 C CA . ILE A 1 577 ? -3.017 2.067 -10.740 1.00 78.75 577 ILE A CA 1
ATOM 4614 C C . ILE A 1 577 ? -4.220 1.795 -9.837 1.00 78.75 577 ILE A C 1
ATOM 4616 O O . ILE A 1 577 ? -4.041 1.342 -8.698 1.00 78.75 577 ILE A O 1
ATOM 4620 N N . PRO A 1 578 ? -5.448 2.016 -10.321 1.00 74.31 578 PRO A N 1
ATOM 4621 C CA . PRO A 1 578 ? -6.615 1.752 -9.510 1.00 74.31 578 PRO A CA 1
ATOM 4622 C C . PRO A 1 578 ? -6.710 0.262 -9.159 1.00 74.31 578 PRO A C 1
ATOM 4624 O O . PRO A 1 578 ? -6.635 -0.628 -10.014 1.00 74.31 578 PRO A O 1
ATOM 4627 N N . ALA A 1 579 ? -6.855 -0.015 -7.862 1.00 67.75 579 ALA A N 1
ATOM 4628 C CA . ALA A 1 579 ? -6.946 -1.377 -7.362 1.00 67.75 579 ALA A CA 1
ATOM 4629 C C . ALA A 1 579 ? -8.123 -2.107 -8.026 1.00 67.75 579 ALA A C 1
ATOM 4631 O O . ALA A 1 579 ? -9.249 -1.614 -8.043 1.00 67.75 579 ALA A O 1
ATOM 4632 N N . GLY A 1 580 ? -7.862 -3.302 -8.554 1.00 76.88 580 GLY A N 1
ATOM 4633 C CA . GLY A 1 580 ? -8.901 -4.166 -9.108 1.00 76.88 580 GLY A CA 1
ATOM 4634 C C . GLY A 1 580 ? -9.046 -4.166 -10.623 1.00 76.88 580 GLY A C 1
ATOM 4635 O O . GLY A 1 580 ? -9.752 -5.042 -11.115 1.00 76.88 580 GLY A O 1
ATOM 4636 N N . TYR A 1 581 ? -8.362 -3.302 -11.379 1.00 84.56 581 TYR A N 1
ATOM 4637 C CA . TYR A 1 581 ? -8.480 -3.341 -12.844 1.00 84.56 581 TYR A CA 1
ATOM 4638 C C . TYR A 1 581 ? -8.037 -4.684 -13.458 1.00 84.56 581 TYR A C 1
ATOM 4640 O O . TYR A 1 581 ? -8.653 -5.174 -14.397 1.00 84.56 581 TYR A O 1
ATOM 4648 N N . ALA A 1 582 ? -7.021 -5.336 -12.884 1.00 85.12 582 ALA A N 1
ATOM 4649 C CA . ALA A 1 582 ? -6.595 -6.678 -13.297 1.00 85.12 582 ALA A CA 1
ATOM 4650 C C . ALA A 1 582 ? -7.289 -7.826 -12.527 1.00 85.12 582 ALA A C 1
ATOM 4652 O O . ALA A 1 582 ? -7.032 -8.995 -12.815 1.00 85.12 582 ALA A O 1
ATOM 4653 N N . SER A 1 583 ? -8.153 -7.523 -11.550 1.00 88.69 583 SER A N 1
ATOM 4654 C CA . SER A 1 583 ? -8.847 -8.544 -10.747 1.00 88.69 583 SER A CA 1
ATOM 4655 C C . SER A 1 583 ? -9.969 -9.233 -11.530 1.00 88.69 583 SER A C 1
ATOM 4657 O O . SER A 1 583 ? -10.412 -8.728 -12.560 1.00 88.69 583 SER A O 1
ATOM 4659 N N . TYR A 1 584 ? -10.451 -10.383 -11.049 1.00 89.25 584 TYR A N 1
ATOM 4660 C CA . TYR A 1 584 ? -11.586 -11.064 -11.688 1.00 89.25 584 TYR A CA 1
ATOM 4661 C C . TYR A 1 584 ? -12.876 -10.234 -11.621 1.00 89.25 584 TYR A C 1
ATOM 4663 O O . TYR A 1 584 ? -13.572 -10.081 -12.621 1.00 89.25 584 TYR A O 1
ATOM 4671 N N . PHE A 1 585 ? -13.167 -9.673 -10.448 1.00 90.62 585 PHE A N 1
ATOM 4672 C CA . PHE A 1 585 ? -14.339 -8.853 -10.166 1.00 90.62 585 PHE A CA 1
ATOM 4673 C C . PHE A 1 585 ? -13.898 -7.567 -9.452 1.00 90.62 585 PHE A C 1
ATOM 4675 O O . PHE A 1 585 ? -13.707 -7.575 -8.228 1.00 90.62 585 PHE A O 1
ATOM 4682 N N . PRO A 1 586 ? -13.753 -6.442 -10.177 1.00 90.50 586 PRO A N 1
ATOM 4683 C CA . PRO A 1 586 ? -13.298 -5.177 -9.603 1.00 90.50 586 PRO A CA 1
ATOM 4684 C C . PRO A 1 586 ? -14.108 -4.717 -8.384 1.00 90.50 586 PRO A C 1
ATOM 4686 O O . PRO A 1 586 ? -13.528 -4.198 -7.431 1.00 90.50 586 PRO A O 1
ATOM 4689 N N . ILE A 1 587 ? -15.421 -4.975 -8.351 1.00 90.25 587 ILE A N 1
ATOM 4690 C CA . ILE A 1 587 ? -16.275 -4.640 -7.201 1.00 90.25 587 ILE A CA 1
ATOM 4691 C C . ILE A 1 587 ? -15.823 -5.298 -5.891 1.00 90.25 587 ILE A C 1
ATOM 4693 O O . ILE A 1 587 ? -15.904 -4.672 -4.838 1.00 90.25 587 ILE A O 1
ATOM 4697 N N . LEU A 1 588 ? -15.309 -6.532 -5.920 1.00 91.69 588 LEU A N 1
ATOM 4698 C CA . LEU A 1 588 ? -14.961 -7.260 -4.693 1.00 91.69 588 LEU A CA 1
ATOM 4699 C C . LEU A 1 588 ? -13.754 -6.652 -3.967 1.00 91.69 588 LEU A C 1
ATOM 4701 O O . LEU A 1 588 ? -13.536 -6.942 -2.790 1.00 91.69 588 LEU A O 1
ATOM 4705 N N . THR A 1 589 ? -13.002 -5.762 -4.621 1.00 89.06 589 THR A N 1
ATOM 4706 C CA . THR A 1 589 ? -11.872 -5.060 -3.998 1.00 89.06 589 THR A CA 1
ATOM 4707 C C . THR A 1 589 ? -12.283 -4.137 -2.848 1.00 89.06 589 THR A C 1
ATOM 4709 O O . THR A 1 589 ? -11.455 -3.855 -1.982 1.00 89.06 589 THR A O 1
ATOM 4712 N N . ILE A 1 590 ? -13.555 -3.720 -2.767 1.00 89.31 590 ILE A N 1
ATOM 4713 C CA . ILE A 1 590 ? -14.047 -2.861 -1.675 1.00 89.31 590 ILE A CA 1
ATOM 4714 C C . ILE A 1 590 ? -14.243 -3.615 -0.356 1.00 89.31 590 ILE A C 1
ATOM 4716 O O . ILE A 1 590 ? -14.254 -2.994 0.708 1.00 89.31 590 ILE A O 1
ATOM 4720 N N . LEU A 1 591 ? -14.387 -4.946 -0.400 1.00 91.19 591 LEU A N 1
ATOM 4721 C CA . LEU A 1 591 ? -14.767 -5.741 0.770 1.00 91.19 591 LEU A CA 1
ATOM 4722 C C . LEU A 1 591 ? -13.697 -5.698 1.866 1.00 91.19 591 LEU A C 1
ATOM 4724 O O . LEU A 1 591 ? -14.021 -5.450 3.028 1.00 91.19 591 LEU A O 1
ATOM 4728 N N . ASN A 1 592 ? -12.424 -5.896 1.511 1.00 92.38 592 ASN A N 1
ATOM 4729 C CA . ASN A 1 592 ? -11.337 -5.942 2.491 1.00 92.38 592 ASN A CA 1
ATOM 4730 C C . ASN A 1 592 ? -11.079 -4.593 3.195 1.00 92.38 592 ASN A C 1
ATOM 4732 O O . ASN A 1 592 ? -10.997 -4.585 4.428 1.00 92.38 592 ASN A O 1
ATOM 4736 N N . PRO A 1 593 ? -11.017 -3.438 2.495 1.00 91.88 593 PRO A N 1
ATOM 4737 C CA . PRO A 1 593 ? -10.940 -2.131 3.149 1.00 91.88 593 PRO A CA 1
ATOM 4738 C C . PRO A 1 593 ? -12.114 -1.859 4.099 1.00 91.88 593 PRO A C 1
ATOM 4740 O O . PRO A 1 593 ? -11.890 -1.419 5.230 1.00 91.88 593 PRO A O 1
ATOM 4743 N N . ILE A 1 594 ? -13.347 -2.174 3.682 1.00 92.12 594 ILE A N 1
ATOM 4744 C CA . ILE A 1 594 ? -14.554 -2.015 4.506 1.00 92.12 594 ILE A CA 1
ATOM 4745 C C . ILE A 1 594 ? -14.464 -2.887 5.765 1.00 92.12 594 ILE A C 1
ATOM 4747 O O . ILE A 1 594 ? -14.592 -2.375 6.879 1.00 92.12 594 ILE A O 1
ATOM 4751 N N . ALA A 1 595 ? -14.184 -4.184 5.610 1.00 94.88 595 ALA A N 1
ATOM 4752 C CA . ALA A 1 595 ? -14.063 -5.119 6.726 1.00 94.88 595 ALA A CA 1
ATOM 4753 C C . ALA A 1 595 ? -12.945 -4.701 7.694 1.00 94.88 595 ALA A C 1
ATOM 4755 O O . ALA A 1 595 ? -13.152 -4.679 8.907 1.00 94.88 595 ALA A O 1
ATOM 4756 N N . THR A 1 596 ? -11.799 -4.256 7.173 1.00 95.75 596 THR A N 1
ATOM 4757 C CA . THR A 1 596 ? -10.691 -3.731 7.983 1.00 95.75 596 THR A CA 1
ATOM 4758 C C . THR A 1 596 ? -11.117 -2.510 8.803 1.00 95.75 596 THR A C 1
ATOM 4760 O O . THR A 1 596 ? -10.771 -2.398 9.984 1.00 95.75 596 THR A O 1
ATOM 4763 N N . LYS A 1 597 ? -11.891 -1.575 8.231 1.00 94.19 597 LYS A N 1
ATOM 4764 C CA . LYS A 1 597 ? -12.381 -0.424 9.004 1.00 94.19 597 LYS A CA 1
ATOM 4765 C C . LYS A 1 597 ? -13.382 -0.836 10.078 1.00 94.19 597 LYS A C 1
ATOM 4767 O O . LYS A 1 597 ? -13.240 -0.389 11.215 1.00 94.19 597 LYS A O 1
ATOM 4772 N N . ILE A 1 598 ? -14.332 -1.707 9.747 1.00 94.25 598 ILE A N 1
ATOM 4773 C CA . ILE A 1 598 ? -15.406 -2.133 10.654 1.00 94.25 598 ILE A CA 1
ATOM 4774 C C . ILE A 1 598 ? -14.882 -3.006 11.798 1.00 94.25 598 ILE A C 1
ATOM 4776 O O . ILE A 1 598 ? -15.269 -2.797 12.945 1.00 94.25 598 ILE A O 1
ATOM 4780 N N . PHE A 1 599 ? -14.006 -3.971 11.512 1.00 96.62 599 PHE A N 1
ATOM 4781 C CA . PHE A 1 599 ? -13.587 -4.977 12.492 1.00 96.62 599 PHE A CA 1
ATOM 4782 C C . PHE A 1 599 ? -12.241 -4.686 13.156 1.00 96.62 599 PHE A C 1
ATOM 4784 O O . PHE A 1 599 ? -11.952 -5.266 14.197 1.00 96.62 599 PHE A O 1
ATOM 4791 N N . ILE A 1 600 ? -11.426 -3.779 12.607 1.00 96.50 600 ILE A N 1
ATOM 4792 C CA . ILE A 1 600 ? -10.132 -3.418 13.202 1.00 96.50 600 ILE A CA 1
ATOM 4793 C C . ILE A 1 600 ? -10.108 -1.938 13.566 1.00 96.50 600 ILE A C 1
ATOM 4795 O O . ILE A 1 600 ? -9.984 -1.605 14.740 1.00 96.50 600 ILE A O 1
ATOM 4799 N N . THR A 1 601 ? -10.261 -1.035 12.591 1.00 94.94 601 THR A N 1
ATOM 4800 C CA . THR A 1 601 ? -9.990 0.400 12.815 1.00 94.94 601 THR A CA 1
ATOM 4801 C C . THR A 1 601 ? -10.979 1.054 13.785 1.00 94.94 601 THR A C 1
ATOM 4803 O O . THR A 1 601 ? -10.550 1.686 14.745 1.00 94.94 601 THR A O 1
ATOM 4806 N N . ILE A 1 602 ? -12.292 0.912 13.577 1.00 94.31 602 ILE A N 1
ATOM 4807 C CA . ILE A 1 602 ? -13.306 1.520 14.456 1.00 94.31 602 ILE A CA 1
ATOM 4808 C C . ILE A 1 602 ? -13.219 0.937 15.881 1.00 94.31 602 ILE A C 1
ATOM 4810 O O . ILE A 1 602 ? -13.100 1.727 16.822 1.00 94.31 602 ILE A O 1
ATOM 4814 N N . PRO A 1 603 ? -13.203 -0.400 16.085 1.00 96.25 603 PRO A N 1
ATOM 4815 C CA . PRO A 1 603 ? -13.026 -0.990 17.411 1.00 96.25 603 PRO A CA 1
ATOM 4816 C C . PRO A 1 603 ? -11.746 -0.514 18.104 1.00 96.25 603 PRO A C 1
ATOM 4818 O O . PRO A 1 603 ? -11.799 -0.117 19.267 1.00 96.25 603 PRO A O 1
ATOM 4821 N N . ALA A 1 604 ? -10.619 -0.482 17.383 1.00 96.06 604 ALA A N 1
ATOM 4822 C CA . ALA A 1 604 ? -9.337 0.006 17.885 1.00 96.06 604 ALA A CA 1
ATOM 4823 C C . ALA A 1 604 ? -9.428 1.444 18.410 1.00 96.06 604 ALA A C 1
ATOM 4825 O O . ALA A 1 604 ? -9.037 1.721 19.546 1.00 96.06 604 ALA A O 1
ATOM 4826 N N . LEU A 1 605 ? -9.980 2.353 17.601 1.00 94.00 605 LEU A N 1
ATOM 4827 C CA . LEU A 1 605 ? -10.109 3.763 17.960 1.00 94.00 605 LEU A CA 1
ATOM 4828 C C . LEU A 1 605 ? -11.065 3.974 19.140 1.00 94.00 605 LEU A C 1
ATOM 4830 O O . LEU A 1 605 ? -10.777 4.798 20.004 1.00 94.00 605 LEU A O 1
ATOM 4834 N N . LEU A 1 606 ? -12.161 3.214 19.231 1.00 94.12 606 LEU A N 1
ATOM 4835 C CA . LEU A 1 606 ? -13.103 3.308 20.353 1.00 94.12 606 LEU A CA 1
ATOM 4836 C C . LEU A 1 606 ? -12.517 2.764 21.664 1.00 94.12 606 LEU A C 1
ATOM 4838 O O . LEU A 1 606 ? -12.744 3.350 22.726 1.00 94.12 606 LEU A O 1
ATOM 4842 N N . VAL A 1 607 ? -11.720 1.691 21.607 1.00 95.00 607 VAL A N 1
ATOM 4843 C CA . VAL A 1 607 ? -10.957 1.195 22.766 1.00 95.00 607 VAL A CA 1
ATOM 4844 C C . VAL A 1 607 ? -9.953 2.248 23.224 1.00 95.00 607 VAL A C 1
ATOM 4846 O O . VAL A 1 607 ? -9.919 2.593 24.408 1.00 95.00 607 VAL A O 1
ATOM 4849 N N . ALA A 1 608 ? -9.183 2.813 22.291 1.00 93.56 608 ALA A N 1
ATOM 4850 C CA . ALA A 1 608 ? -8.220 3.857 22.609 1.00 93.56 608 ALA A CA 1
ATOM 4851 C C . ALA A 1 608 ? -8.896 5.095 23.206 1.00 93.56 608 ALA A C 1
ATOM 4853 O O . ALA A 1 608 ? -8.470 5.582 24.252 1.00 93.56 608 ALA A O 1
ATOM 4854 N N . PHE A 1 609 ? -9.997 5.549 22.606 1.00 92.31 609 PHE A N 1
ATOM 4855 C CA . PHE A 1 609 ? -10.792 6.661 23.113 1.00 92.31 609 PHE A CA 1
ATOM 4856 C C . PHE A 1 609 ? -11.307 6.393 24.531 1.00 92.31 609 PHE A C 1
ATOM 4858 O O . PHE A 1 609 ? -11.168 7.254 25.396 1.00 92.31 609 PHE A O 1
ATOM 4865 N N . SER A 1 610 ? -11.836 5.195 24.807 1.00 91.25 610 SER A N 1
ATOM 4866 C CA . SER A 1 610 ? -12.303 4.814 26.147 1.00 91.25 610 SER A CA 1
ATOM 4867 C C . SER A 1 610 ? -11.177 4.876 27.187 1.00 91.25 610 SER A C 1
ATOM 4869 O O . SER A 1 610 ? -11.361 5.429 28.271 1.00 91.25 610 SER A O 1
ATOM 4871 N N . MET A 1 611 ? -9.982 4.383 26.851 1.00 91.31 611 MET A N 1
ATOM 4872 C CA . MET A 1 611 ? -8.824 4.427 27.749 1.00 91.31 611 MET A CA 1
ATOM 4873 C C . MET A 1 611 ? -8.289 5.849 27.962 1.00 91.31 611 MET A C 1
ATOM 4875 O O . MET A 1 611 ? -7.965 6.213 29.093 1.00 91.31 611 MET A O 1
ATOM 4879 N N . ILE A 1 612 ? -8.217 6.659 26.901 1.00 90.75 612 ILE A N 1
ATOM 4880 C CA . ILE A 1 612 ? -7.750 8.051 26.963 1.00 90.75 612 ILE A CA 1
ATOM 4881 C C . ILE A 1 612 ? -8.732 8.907 27.763 1.00 90.75 612 ILE A C 1
ATOM 4883 O O . ILE A 1 612 ? -8.307 9.644 28.647 1.00 90.75 612 ILE A O 1
ATOM 4887 N N . LYS A 1 613 ? -10.041 8.771 27.521 1.00 88.56 613 LYS A N 1
ATOM 4888 C CA . LYS A 1 613 ? -11.105 9.479 28.254 1.00 88.56 613 LYS A CA 1
ATOM 4889 C C . LYS A 1 613 ? -11.058 9.194 29.759 1.00 88.56 613 LYS A C 1
ATOM 4891 O O . LYS A 1 613 ? -11.288 10.094 30.555 1.00 88.56 613 LYS A O 1
ATOM 4896 N N . ASN A 1 614 ? -10.692 7.977 30.163 1.00 85.69 614 ASN A N 1
ATOM 4897 C CA . ASN A 1 614 ? -10.534 7.631 31.582 1.00 85.69 614 ASN A CA 1
ATOM 4898 C C . ASN A 1 614 ? -9.318 8.303 32.248 1.00 85.69 614 ASN A C 1
ATOM 4900 O O . ASN A 1 614 ? -9.234 8.339 33.473 1.00 85.69 614 ASN A O 1
ATOM 4904 N N . LYS A 1 615 ? -8.357 8.807 31.464 1.00 88.62 615 LYS A N 1
ATOM 4905 C CA . LYS A 1 615 ? -7.167 9.521 31.955 1.00 88.62 615 LYS A CA 1
ATOM 4906 C C . LYS A 1 615 ? -7.278 11.037 31.785 1.00 88.62 615 LYS A C 1
ATOM 4908 O O . LYS A 1 615 ? -6.797 11.783 32.633 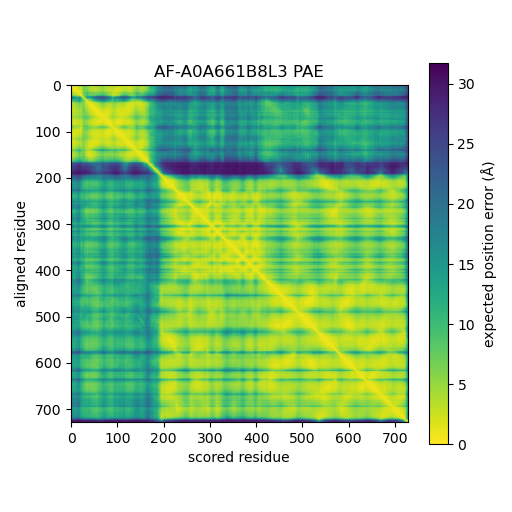1.00 88.62 615 LYS A O 1
ATOM 4913 N N . LEU A 1 616 ? -7.908 11.494 30.705 1.00 90.00 616 LEU A N 1
ATOM 4914 C CA . LEU A 1 616 ? -8.111 12.901 30.379 1.00 90.00 616 LEU A CA 1
ATOM 4915 C C . LEU A 1 616 ? -9.537 13.317 30.745 1.00 90.00 616 LEU A C 1
ATOM 4917 O O . LEU A 1 616 ? -10.499 12.957 30.077 1.00 90.00 616 LEU A O 1
ATOM 4921 N N . ASN A 1 617 ? -9.664 14.122 31.796 1.00 83.81 617 ASN A N 1
ATOM 4922 C CA . ASN A 1 617 ? -10.948 14.469 32.405 1.00 83.81 617 ASN A CA 1
ATOM 4923 C C . ASN A 1 617 ? -11.758 15.568 31.686 1.00 83.81 617 ASN A C 1
ATOM 4925 O O . ASN A 1 617 ? -12.893 15.824 32.077 1.00 83.81 617 ASN A O 1
ATOM 4929 N N . THR A 1 618 ? -11.219 16.225 30.651 1.00 90.56 618 THR A N 1
ATOM 4930 C CA . THR A 1 618 ? -11.924 17.297 29.922 1.00 90.56 618 THR A CA 1
ATOM 4931 C C . THR A 1 618 ? -11.916 17.075 28.413 1.00 90.56 618 THR A C 1
ATOM 4933 O O . THR A 1 618 ? -10.941 16.582 27.842 1.00 90.56 618 THR A O 1
ATOM 4936 N N . ARG A 1 619 ? -12.996 17.500 27.737 1.00 89.06 619 ARG A N 1
ATOM 4937 C CA . ARG A 1 619 ? -13.116 17.421 26.268 1.00 89.06 619 ARG A CA 1
ATOM 4938 C C . ARG A 1 619 ? -11.981 18.159 25.554 1.00 89.06 619 ARG A C 1
ATOM 4940 O O . ARG A 1 619 ? -11.475 17.653 24.561 1.00 89.06 619 ARG A O 1
ATOM 4947 N N . THR A 1 620 ? -11.538 19.294 26.092 1.00 92.50 620 THR A N 1
ATOM 4948 C CA . THR A 1 620 ? -10.420 20.077 25.545 1.00 92.50 620 THR A CA 1
ATOM 4949 C C . THR A 1 620 ? -9.112 19.290 25.544 1.00 92.50 620 THR A C 1
ATOM 4951 O O . THR A 1 620 ? -8.413 19.277 24.537 1.00 92.50 620 THR A O 1
ATOM 4954 N N . LYS A 1 621 ? -8.793 18.570 26.630 1.00 93.75 621 LYS A N 1
ATOM 4955 C CA . LYS A 1 621 ? -7.582 17.733 26.691 1.00 93.75 621 LYS A CA 1
ATOM 4956 C C . LYS A 1 621 ? -7.625 16.601 25.666 1.00 93.75 621 LYS A C 1
ATOM 4958 O O . LYS A 1 621 ? -6.613 16.312 25.038 1.00 93.75 621 LYS A O 1
ATOM 4963 N N . ILE A 1 622 ? -8.793 15.985 25.474 1.00 92.94 622 ILE A N 1
ATOM 4964 C CA . ILE A 1 622 ? -8.973 14.932 24.466 1.00 92.94 622 ILE A CA 1
ATOM 4965 C C . ILE A 1 622 ? -8.817 15.511 23.054 1.00 92.94 622 ILE A C 1
ATOM 4967 O O . ILE A 1 622 ? -8.124 14.916 22.237 1.00 92.94 622 ILE A O 1
ATOM 4971 N N . PHE A 1 623 ? -9.395 16.684 22.776 1.00 94.75 623 PHE A N 1
ATOM 4972 C CA . PHE A 1 623 ? -9.220 17.365 21.492 1.00 94.75 623 PHE A CA 1
ATOM 4973 C C . PHE A 1 623 ? -7.745 17.660 21.200 1.00 94.75 623 PHE A C 1
ATOM 4975 O O . PHE A 1 623 ? -7.252 17.316 20.130 1.00 94.75 623 PHE A O 1
ATOM 4982 N N . ILE A 1 624 ? -7.015 18.212 22.175 1.00 95.62 624 ILE A N 1
ATOM 4983 C CA . ILE A 1 624 ? -5.573 18.464 22.051 1.00 95.62 624 ILE A CA 1
ATOM 4984 C C . ILE A 1 624 ? -4.820 17.159 21.763 1.00 95.62 624 ILE A C 1
ATOM 4986 O O . ILE A 1 624 ? -3.980 17.131 20.869 1.00 95.62 624 ILE A O 1
ATOM 4990 N N . ALA A 1 625 ? -5.150 16.062 22.452 1.00 94.50 625 ALA A N 1
ATOM 4991 C CA . ALA A 1 625 ? -4.538 14.762 22.187 1.00 94.50 625 ALA A CA 1
ATOM 4992 C C . ALA A 1 625 ? -4.806 14.270 20.751 1.00 94.50 625 ALA A C 1
ATOM 4994 O O . ALA A 1 625 ? -3.888 13.778 20.099 1.00 94.50 625 ALA A O 1
ATOM 4995 N N . VAL A 1 626 ? -6.028 14.445 20.234 1.00 94.94 626 VAL A N 1
ATOM 4996 C CA . VAL A 1 626 ? -6.382 14.110 18.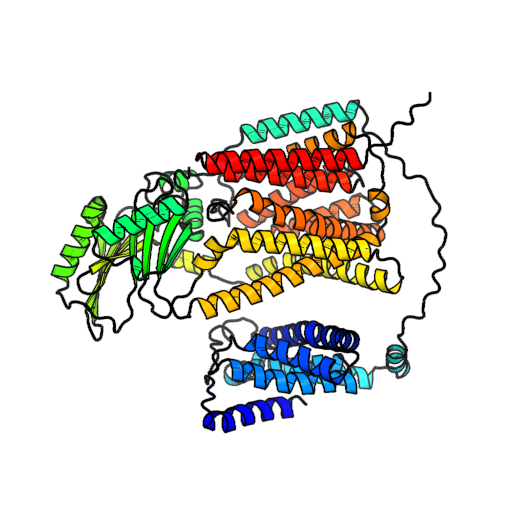842 1.00 94.94 626 VAL A CA 1
ATOM 4997 C C . VAL A 1 626 ? -5.563 14.937 17.847 1.00 94.94 626 VAL A C 1
ATOM 4999 O O . VAL A 1 626 ? -5.048 14.381 16.879 1.00 94.94 626 VAL A O 1
ATOM 5002 N N . ILE A 1 627 ? -5.382 16.237 18.099 1.00 97.38 627 ILE A N 1
ATOM 5003 C CA . ILE A 1 627 ? -4.562 17.112 17.249 1.00 97.38 627 ILE A CA 1
ATOM 5004 C C . ILE A 1 627 ? -3.080 16.724 17.305 1.00 97.38 627 ILE A C 1
ATOM 5006 O O . ILE A 1 627 ? -2.442 16.642 16.261 1.00 97.38 627 ILE A O 1
ATOM 5010 N N . ILE A 1 628 ? -2.534 16.412 18.484 1.00 96.19 628 ILE A N 1
ATOM 5011 C CA . ILE A 1 628 ? -1.146 15.940 18.622 1.00 96.19 628 ILE A CA 1
ATOM 5012 C C . ILE A 1 628 ? -0.940 14.636 17.844 1.00 96.19 628 ILE A C 1
ATOM 5014 O O . ILE A 1 628 ? 0.033 14.512 17.104 1.00 96.19 628 ILE A O 1
ATOM 5018 N N . ILE A 1 629 ? -1.869 13.682 17.962 1.00 95.00 629 ILE A N 1
ATOM 5019 C CA . ILE A 1 629 ? -1.829 12.433 17.189 1.00 95.00 629 ILE A CA 1
ATOM 5020 C C . ILE A 1 629 ? -1.848 12.737 15.688 1.00 95.00 629 ILE A C 1
ATOM 5022 O O . ILE A 1 629 ? -1.049 12.172 14.946 1.00 95.00 629 ILE A O 1
ATOM 5026 N N . ALA A 1 630 ? -2.711 13.651 15.237 1.00 95.69 630 ALA A N 1
ATOM 5027 C CA . ALA A 1 630 ? -2.786 14.042 13.833 1.00 95.69 630 ALA A CA 1
ATOM 5028 C C . ALA A 1 630 ? -1.479 14.678 13.330 1.00 95.69 630 ALA A C 1
ATOM 5030 O O . ALA A 1 630 ? -0.995 14.299 12.267 1.00 95.69 630 ALA A O 1
ATOM 5031 N N . ILE A 1 631 ? -0.868 15.575 14.112 1.00 96.19 631 ILE A N 1
ATOM 5032 C CA . ILE A 1 631 ? 0.433 16.185 13.797 1.00 96.19 631 ILE A CA 1
ATOM 5033 C C . ILE A 1 631 ? 1.502 15.104 13.651 1.00 96.19 631 ILE A C 1
ATOM 5035 O O . ILE A 1 631 ? 2.196 15.063 12.639 1.00 96.19 631 ILE A O 1
ATOM 5039 N N . ILE A 1 632 ? 1.604 14.195 14.624 1.00 94.38 632 ILE A N 1
ATOM 5040 C CA . ILE A 1 632 ? 2.586 13.108 14.585 1.00 94.38 632 ILE A CA 1
ATOM 5041 C C . ILE A 1 632 ? 2.389 12.249 13.336 1.00 94.38 632 ILE A C 1
ATOM 5043 O O . ILE A 1 632 ? 3.352 11.998 12.619 1.00 94.38 632 ILE A O 1
ATOM 5047 N N . MET A 1 633 ? 1.154 11.835 13.047 1.00 92.44 633 MET A N 1
ATOM 5048 C CA . MET A 1 633 ? 0.840 11.032 11.862 1.00 92.44 633 MET A CA 1
ATOM 5049 C C . MET A 1 633 ? 1.167 11.772 10.556 1.00 92.44 633 MET A C 1
ATOM 5051 O O . MET A 1 633 ? 1.620 11.141 9.605 1.00 92.44 633 MET A O 1
ATOM 5055 N N . GLY A 1 634 ? 0.984 13.097 10.516 1.00 91.88 634 GLY A N 1
ATOM 5056 C CA . GLY A 1 634 ? 1.303 13.944 9.364 1.00 91.88 634 GLY A CA 1
ATOM 5057 C C . GLY A 1 634 ? 2.803 14.128 9.104 1.00 91.88 634 GLY A C 1
ATOM 5058 O O . GLY A 1 634 ? 3.194 14.437 7.986 1.00 91.88 634 GLY A O 1
ATOM 5059 N N . ILE A 1 635 ? 3.671 13.901 10.089 1.00 90.56 635 ILE A N 1
ATOM 5060 C CA . ILE A 1 635 ? 5.128 14.047 9.919 1.00 90.56 635 ILE A CA 1
ATOM 5061 C C . ILE A 1 635 ? 5.738 12.897 9.085 1.00 90.56 635 ILE A C 1
ATOM 5063 O O . ILE A 1 635 ? 6.801 13.058 8.477 1.00 90.56 635 ILE A O 1
ATOM 5067 N N . GLY A 1 636 ? 5.085 11.732 9.043 1.00 84.69 636 GLY A N 1
ATOM 5068 C CA . GLY A 1 636 ? 5.604 10.541 8.369 1.00 84.69 636 GLY A CA 1
ATOM 5069 C C . GLY A 1 636 ? 5.787 10.711 6.854 1.00 84.69 636 GLY A C 1
ATOM 5070 O O . GLY A 1 636 ? 4.988 11.350 6.173 1.00 84.69 636 GLY A O 1
ATOM 5071 N N . GLY A 1 637 ? 6.843 10.105 6.305 1.00 80.44 637 GLY A N 1
ATOM 5072 C CA . GLY A 1 637 ? 7.085 9.972 4.861 1.00 80.44 637 GLY A CA 1
ATOM 5073 C C . GLY A 1 637 ? 7.597 11.221 4.127 1.00 80.44 637 GLY A C 1
ATOM 5074 O O . GLY A 1 637 ? 8.206 11.073 3.071 1.00 80.44 637 GLY A O 1
ATOM 5075 N N . ALA A 1 638 ? 7.413 12.423 4.674 1.00 86.50 638 ALA A N 1
ATOM 5076 C CA . ALA A 1 638 ? 7.815 13.696 4.062 1.00 86.50 638 ALA A CA 1
ATOM 5077 C C . ALA A 1 638 ? 9.318 13.965 4.202 1.00 86.50 638 ALA A C 1
ATOM 5079 O O . ALA A 1 638 ? 9.829 13.834 5.305 1.00 86.50 638 ALA A O 1
ATOM 5080 N N . ILE A 1 639 ? 10.042 14.370 3.152 1.00 85.38 639 ILE A N 1
ATOM 5081 C CA . ILE A 1 639 ? 11.482 14.702 3.194 1.00 85.38 639 ILE A CA 1
ATOM 5082 C C . ILE A 1 639 ? 11.724 16.192 3.435 1.00 85.38 639 ILE A C 1
ATOM 5084 O O . ILE A 1 639 ? 12.524 16.522 4.312 1.00 85.38 639 ILE A O 1
ATOM 5088 N N . SER A 1 640 ? 11.038 17.059 2.693 1.00 87.62 640 SER A N 1
ATOM 5089 C CA . SER A 1 640 ? 11.188 18.513 2.791 1.00 87.62 640 SER A CA 1
ATOM 5090 C C . SER A 1 640 ? 10.305 19.127 3.885 1.00 87.62 640 SER A C 1
ATOM 5092 O O . SER A 1 640 ? 9.315 18.536 4.321 1.00 87.62 640 SER A O 1
ATOM 5094 N N . LEU A 1 641 ? 10.641 20.346 4.325 1.00 90.38 641 LEU A N 1
ATOM 5095 C CA . LEU A 1 641 ? 9.821 21.090 5.289 1.00 90.38 641 LEU A CA 1
ATOM 5096 C C . LEU A 1 641 ? 8.417 21.377 4.733 1.00 90.38 641 LEU A C 1
ATOM 5098 O O . LEU A 1 641 ? 7.438 21.239 5.461 1.00 90.38 641 LEU A O 1
ATOM 5102 N N . GLY A 1 642 ? 8.315 21.718 3.444 1.00 93.12 642 GLY A N 1
ATOM 5103 C CA . GLY A 1 642 ? 7.034 21.965 2.780 1.00 93.12 642 GLY A CA 1
ATOM 5104 C C . GLY A 1 642 ? 6.116 20.741 2.800 1.00 93.12 642 GLY A C 1
ATOM 5105 O O . GLY A 1 642 ? 4.944 20.861 3.152 1.00 93.12 642 GLY A O 1
ATOM 5106 N N . GLU A 1 643 ? 6.657 19.550 2.518 1.00 93.44 643 GLU A N 1
ATOM 5107 C CA . GLU A 1 643 ? 5.900 18.292 2.598 1.00 93.44 643 GLU A CA 1
ATOM 5108 C C . GLU A 1 643 ? 5.415 18.006 4.030 1.00 93.44 643 GLU A C 1
ATOM 5110 O O . GLU A 1 643 ? 4.279 17.572 4.220 1.00 93.44 643 GLU A O 1
ATOM 5115 N N . ILE A 1 644 ? 6.251 18.266 5.046 1.00 93.38 644 ILE A N 1
ATOM 5116 C CA . ILE A 1 644 ? 5.883 18.073 6.460 1.00 93.38 644 ILE A CA 1
ATOM 5117 C C . ILE A 1 644 ? 4.732 19.006 6.837 1.00 93.38 644 ILE A C 1
ATOM 5119 O O . ILE A 1 644 ? 3.724 18.557 7.384 1.00 93.38 644 ILE A O 1
ATOM 5123 N N . VAL A 1 645 ? 4.869 20.299 6.534 1.00 96.00 645 VAL A N 1
ATOM 5124 C CA . VAL A 1 645 ? 3.855 21.312 6.853 1.00 96.00 645 VAL A CA 1
ATOM 5125 C C . VAL A 1 645 ? 2.529 20.967 6.180 1.00 96.00 645 VAL A C 1
ATOM 5127 O O . VAL A 1 645 ? 1.490 20.973 6.843 1.00 96.00 645 VAL A O 1
ATOM 5130 N N . TRP A 1 646 ? 2.554 20.596 4.898 1.00 96.38 646 TRP A N 1
ATOM 5131 C CA . TRP A 1 646 ? 1.335 20.249 4.176 1.00 96.38 646 TRP A CA 1
ATOM 5132 C C . TRP A 1 646 ? 0.683 18.959 4.692 1.00 96.38 646 TRP A C 1
ATOM 5134 O O . TRP A 1 646 ? -0.530 18.920 4.906 1.00 96.38 646 TRP A O 1
ATOM 5144 N N . ASN A 1 647 ? 1.458 17.911 4.978 1.00 95.75 647 ASN A N 1
ATOM 5145 C CA . ASN A 1 647 ? 0.901 16.677 5.533 1.00 95.75 647 ASN A CA 1
ATOM 5146 C C . ASN A 1 647 ? 0.304 16.880 6.935 1.00 95.75 647 ASN A C 1
ATOM 5148 O O . ASN A 1 647 ? -0.757 16.322 7.230 1.00 95.75 647 ASN A O 1
ATOM 5152 N N . ILE A 1 648 ? 0.930 17.706 7.782 1.00 96.31 648 ILE A N 1
ATOM 5153 C CA . ILE A 1 648 ? 0.361 18.107 9.076 1.00 96.31 648 ILE A CA 1
ATOM 5154 C C . ILE A 1 648 ? -0.950 18.869 8.864 1.00 96.31 648 ILE A C 1
ATOM 5156 O O . ILE A 1 648 ? -1.945 18.549 9.514 1.00 96.31 648 ILE A O 1
ATOM 5160 N N . ALA A 1 649 ? -0.990 19.828 7.933 1.00 97.31 649 ALA A N 1
ATOM 5161 C CA . ALA A 1 649 ? -2.208 20.572 7.623 1.00 97.31 649 ALA A CA 1
ATOM 5162 C C . ALA A 1 649 ? -3.345 19.631 7.184 1.00 97.31 649 ALA A C 1
ATOM 5164 O O . ALA A 1 649 ? -4.455 19.716 7.714 1.00 97.31 649 ALA A O 1
ATOM 5165 N N . LYS A 1 650 ? -3.062 18.663 6.299 1.00 96.00 650 LYS A N 1
ATOM 5166 C CA . LYS A 1 650 ? -4.022 17.621 5.893 1.00 96.00 650 LYS A CA 1
ATOM 5167 C C . LYS A 1 650 ? -4.539 16.802 7.067 1.00 96.00 650 LYS A C 1
ATOM 5169 O O . LYS A 1 650 ? -5.752 16.620 7.203 1.00 96.00 650 LYS A O 1
ATOM 5174 N N . ALA A 1 651 ? -3.641 16.335 7.930 1.00 96.25 651 ALA A N 1
ATOM 5175 C CA . ALA A 1 651 ? -4.013 15.547 9.096 1.00 96.25 651 ALA A CA 1
ATOM 5176 C C . ALA A 1 651 ? -4.869 16.356 10.086 1.00 96.25 651 ALA A C 1
ATOM 5178 O O . ALA A 1 651 ? -5.875 15.845 10.580 1.00 96.25 651 ALA A O 1
ATOM 5179 N N . ILE A 1 652 ? -4.528 17.626 10.329 1.00 97.69 652 ILE A N 1
ATOM 5180 C CA . ILE A 1 652 ? -5.295 18.535 11.193 1.00 97.69 652 ILE A CA 1
ATOM 5181 C C . ILE A 1 652 ? -6.687 18.803 10.611 1.00 97.69 652 ILE A C 1
ATOM 5183 O O . ILE A 1 652 ? -7.668 18.712 11.347 1.00 97.69 652 ILE A O 1
ATOM 5187 N N . MET A 1 653 ? -6.810 19.071 9.305 1.00 97.62 653 MET A N 1
ATOM 5188 C CA . MET A 1 653 ? -8.113 19.274 8.654 1.00 97.62 653 MET A CA 1
ATOM 5189 C C . MET A 1 653 ? -9.041 18.066 8.852 1.00 97.62 653 MET A C 1
ATOM 5191 O O . MET A 1 653 ? -10.206 18.228 9.227 1.00 97.62 653 MET A O 1
ATOM 5195 N N . VAL A 1 654 ? -8.519 16.847 8.673 1.00 96.81 654 VAL A N 1
ATOM 5196 C CA . VAL A 1 654 ? -9.277 15.607 8.911 1.00 96.81 654 VAL A CA 1
ATOM 5197 C C . VAL A 1 654 ? -9.609 15.438 10.395 1.00 96.81 654 VAL A C 1
ATOM 5199 O O . VAL A 1 654 ? -10.737 15.081 10.730 1.00 96.81 654 VAL A O 1
ATOM 5202 N N . ALA A 1 655 ? -8.668 15.728 11.296 1.00 96.62 655 ALA A N 1
ATOM 5203 C CA . ALA A 1 655 ? -8.860 15.593 12.737 1.00 96.62 655 ALA A CA 1
ATOM 5204 C C . ALA A 1 655 ? -9.915 16.561 13.292 1.00 96.62 655 ALA A C 1
ATOM 5206 O O . ALA A 1 655 ? -10.771 16.144 14.071 1.00 96.62 655 ALA A O 1
ATOM 5207 N N . ILE A 1 656 ? -9.903 17.827 12.861 1.00 97.38 656 ILE A N 1
ATOM 5208 C CA . ILE A 1 656 ? -10.904 18.836 13.239 1.00 97.38 656 ILE A CA 1
ATOM 5209 C C . ILE A 1 656 ? -12.284 18.427 12.721 1.00 97.38 656 ILE A C 1
ATOM 5211 O O . ILE A 1 656 ? -13.256 18.432 13.478 1.00 97.38 656 ILE A O 1
ATOM 5215 N N . THR A 1 657 ? -12.361 18.015 11.454 1.00 96.81 657 THR A N 1
ATOM 5216 C CA . THR A 1 657 ? -13.614 17.556 10.839 1.00 96.81 657 THR A CA 1
ATOM 5217 C C . THR A 1 657 ? -14.167 16.342 11.578 1.00 96.81 657 THR A C 1
ATOM 5219 O O . THR A 1 657 ? -15.323 16.340 12.000 1.00 96.81 657 THR A O 1
ATOM 5222 N N . GLY A 1 658 ? -13.328 15.327 11.800 1.00 94.81 658 GLY A N 1
ATOM 5223 C CA . GLY A 1 658 ? -13.691 14.122 12.536 1.00 94.81 658 GLY A CA 1
ATOM 5224 C C . GLY A 1 658 ? -14.139 14.434 13.961 1.00 94.81 658 GLY A C 1
ATOM 5225 O O . GLY A 1 658 ? -15.172 13.932 14.393 1.00 94.81 658 GLY A O 1
ATOM 5226 N N . TRP A 1 659 ? -13.429 15.315 14.670 1.00 95.00 659 TRP A N 1
ATOM 5227 C CA . TRP A 1 659 ? -13.806 15.756 16.012 1.00 95.00 659 TRP A CA 1
ATOM 5228 C C . TRP A 1 659 ? -15.189 16.409 16.037 1.00 95.00 659 TRP A C 1
ATOM 5230 O O . TRP A 1 659 ? -16.017 16.070 16.887 1.00 95.00 659 TRP A O 1
ATOM 5240 N N . PHE A 1 660 ? -15.469 17.318 15.102 1.00 94.19 660 PHE A N 1
ATOM 5241 C CA . PHE A 1 660 ? -16.762 17.989 15.032 1.00 94.19 660 PHE A CA 1
ATOM 5242 C C . PHE A 1 660 ? -17.879 16.991 14.709 1.00 94.19 660 PHE A C 1
ATOM 5244 O O . PHE A 1 660 ? -18.856 16.927 15.453 1.00 94.19 660 PHE A O 1
ATOM 5251 N N . LEU A 1 661 ? -17.703 16.133 13.697 1.00 94.75 661 LEU A N 1
ATOM 5252 C CA . LEU A 1 661 ? -18.673 15.088 13.341 1.00 94.75 661 LEU A CA 1
ATOM 5253 C C . LEU A 1 661 ? -18.951 14.136 14.512 1.00 94.75 661 LEU A C 1
ATOM 5255 O O . LEU A 1 661 ? -20.111 13.889 14.839 1.00 94.75 661 LEU A O 1
ATOM 5259 N N . VAL A 1 662 ? -17.906 13.652 15.186 1.00 91.88 662 VAL A N 1
ATOM 5260 C CA . VAL A 1 662 ? -18.007 12.764 16.355 1.00 91.88 662 VAL A CA 1
ATOM 5261 C C . VAL A 1 662 ? -18.749 13.446 17.497 1.00 91.88 662 VAL A C 1
ATOM 5263 O O . VAL A 1 662 ? -19.663 12.870 18.069 1.00 91.88 662 VAL A O 1
ATOM 5266 N N . THR A 1 663 ? -18.396 14.679 17.851 1.00 90.56 663 THR A N 1
ATOM 5267 C CA . THR A 1 663 ? -18.928 15.313 19.070 1.00 90.56 663 THR A CA 1
ATOM 5268 C C . THR A 1 663 ? -20.336 15.883 18.917 1.00 90.56 663 THR A C 1
ATOM 5270 O O . THR A 1 663 ? -21.001 16.128 19.926 1.00 90.56 663 THR A O 1
ATOM 5273 N N . THR A 1 664 ? -20.807 16.091 17.686 1.00 90.06 664 THR A N 1
ATOM 5274 C CA . THR A 1 664 ? -22.069 16.803 17.430 1.00 90.06 664 THR A CA 1
ATOM 5275 C C . THR A 1 664 ? -23.089 16.016 16.611 1.00 90.06 664 THR A C 1
ATOM 5277 O O . THR A 1 664 ? -24.283 16.140 16.897 1.00 90.06 664 THR A O 1
ATOM 5280 N N . LEU A 1 665 ? -22.648 15.217 15.633 1.00 92.00 665 LEU A N 1
ATOM 5281 C CA . LEU A 1 665 ? -23.520 14.524 14.683 1.00 92.00 665 LEU A CA 1
ATOM 5282 C C . LEU A 1 665 ? -23.606 13.025 14.988 1.00 92.00 665 LEU A C 1
ATOM 5284 O O . LEU A 1 665 ? -24.680 12.528 15.315 1.00 92.00 665 LEU A O 1
ATOM 5288 N N . LEU A 1 666 ? -22.472 12.322 14.935 1.00 91.19 666 LEU A N 1
ATOM 5289 C CA . LEU A 1 666 ? -22.400 10.869 15.127 1.00 91.19 666 LEU A CA 1
ATOM 5290 C C . LEU A 1 666 ? -22.490 10.486 16.612 1.00 91.19 666 LEU A C 1
ATOM 5292 O O . LEU A 1 666 ? -23.040 9.436 16.953 1.00 91.19 666 LEU A O 1
ATOM 5296 N N . LYS A 1 667 ? -22.007 11.359 17.509 1.00 87.75 667 LYS A N 1
ATOM 5297 C CA . LYS A 1 667 ? -21.975 11.153 18.967 1.00 87.75 667 LYS A CA 1
ATOM 5298 C C . LYS A 1 667 ? -21.357 9.790 19.292 1.00 87.75 667 LYS A C 1
ATOM 5300 O O . LYS A 1 667 ? -20.360 9.391 18.704 1.00 87.75 667 LYS A O 1
ATOM 5305 N N . ASP A 1 668 ? -21.959 9.032 20.194 1.00 83.44 668 ASP A N 1
ATOM 5306 C CA . ASP A 1 668 ? -21.454 7.718 20.575 1.00 83.44 668 ASP A CA 1
ATOM 5307 C C . ASP A 1 668 ? -22.129 6.560 19.808 1.00 83.44 668 ASP A C 1
ATOM 5309 O O . ASP A 1 668 ? -22.070 5.406 20.243 1.00 83.44 668 ASP A O 1
ATOM 5313 N N . ASN A 1 669 ? -22.803 6.850 18.687 1.00 88.12 669 ASN A N 1
ATOM 5314 C CA . ASN A 1 669 ? -23.570 5.863 17.926 1.00 88.12 669 ASN A CA 1
ATOM 5315 C C . ASN A 1 669 ? -22.654 5.046 17.013 1.00 88.12 669 ASN A C 1
ATOM 5317 O O . ASN A 1 669 ? -22.424 5.410 15.864 1.00 88.12 669 ASN A O 1
ATOM 5321 N N . VAL A 1 670 ? -22.163 3.910 17.513 1.00 88.75 670 VAL A N 1
ATOM 5322 C CA . VAL A 1 670 ? -21.219 3.022 16.803 1.00 88.75 670 VAL A CA 1
ATOM 5323 C C . VAL A 1 670 ? -21.703 2.646 15.391 1.00 88.75 670 VAL A C 1
ATOM 5325 O O . VAL A 1 670 ? -20.905 2.592 14.460 1.00 88.75 670 VAL A O 1
ATOM 5328 N N . ILE A 1 671 ? -23.012 2.450 15.218 1.00 90.31 671 ILE A N 1
ATOM 5329 C CA . ILE A 1 671 ? -23.632 2.069 13.940 1.00 90.31 671 ILE A CA 1
ATOM 5330 C C . ILE A 1 671 ? -23.492 3.166 12.876 1.00 90.31 671 ILE A C 1
ATOM 5332 O O . ILE A 1 671 ? -23.144 2.857 11.739 1.00 90.31 671 ILE A O 1
ATOM 5336 N N . MET A 1 672 ? -23.636 4.442 13.250 1.00 91.81 672 MET A N 1
ATOM 5337 C CA . MET A 1 672 ? -23.461 5.559 12.313 1.00 91.81 672 MET A CA 1
ATOM 5338 C C . MET A 1 672 ? -22.031 5.611 11.754 1.00 91.81 672 MET A C 1
ATOM 5340 O O . MET A 1 672 ? -21.843 5.925 10.583 1.00 91.81 672 MET A O 1
ATOM 5344 N N . TYR A 1 673 ? -21.013 5.264 12.551 1.00 92.00 673 TYR A N 1
ATOM 5345 C CA . TYR A 1 673 ? -19.630 5.184 12.062 1.00 92.00 673 TYR A CA 1
ATOM 5346 C C . TYR A 1 673 ? -19.465 4.099 10.998 1.00 92.00 673 TYR A C 1
ATOM 5348 O O . TYR A 1 673 ? -18.836 4.340 9.970 1.00 92.00 673 TYR A O 1
ATOM 5356 N N . VAL A 1 674 ? -20.038 2.916 11.235 1.00 92.44 674 VAL A N 1
ATOM 5357 C CA . VAL A 1 674 ? -20.011 1.798 10.280 1.00 92.44 674 VAL A CA 1
ATOM 5358 C C . VAL A 1 674 ? -20.659 2.212 8.958 1.00 92.44 674 VAL A C 1
ATOM 5360 O O . VAL A 1 674 ? -20.075 2.005 7.896 1.00 92.44 674 VAL A O 1
ATOM 5363 N N . GLU A 1 675 ? -21.818 2.861 9.027 1.00 93.00 675 GLU A N 1
ATOM 5364 C CA . GLU A 1 675 ? -22.537 3.373 7.860 1.00 93.00 675 GLU A CA 1
ATOM 5365 C C . GLU A 1 675 ? -21.747 4.419 7.067 1.00 93.00 675 GLU A C 1
ATOM 5367 O O . GLU A 1 675 ? -21.687 4.330 5.841 1.00 93.00 675 GLU A O 1
ATOM 5372 N N . VAL A 1 676 ? -21.093 5.368 7.748 1.00 94.44 676 VAL A N 1
ATOM 5373 C CA . VAL A 1 676 ? -20.240 6.373 7.091 1.00 94.44 676 VAL A CA 1
ATOM 5374 C C . VAL A 1 676 ? -19.143 5.697 6.269 1.00 94.44 676 VAL A C 1
ATOM 5376 O O . VAL A 1 676 ? -18.960 6.026 5.102 1.00 94.44 676 VAL A O 1
ATOM 5379 N N . PHE A 1 677 ? -18.431 4.715 6.828 1.00 91.25 677 PHE A N 1
ATOM 5380 C CA . PHE A 1 677 ? -17.383 4.025 6.071 1.00 91.25 677 PHE A CA 1
ATOM 5381 C C . PHE A 1 677 ? -17.942 3.188 4.913 1.00 91.25 677 PHE A C 1
ATOM 5383 O O . PHE A 1 677 ? -17.350 3.198 3.836 1.00 91.25 677 PHE A O 1
ATOM 5390 N N . LEU A 1 678 ? -19.081 2.512 5.090 1.00 91.50 678 LEU A N 1
ATOM 5391 C CA . LEU A 1 678 ? -19.733 1.763 4.007 1.00 91.50 678 LEU A CA 1
ATOM 5392 C C . LEU A 1 678 ? -20.055 2.652 2.802 1.00 91.50 678 LEU A C 1
ATOM 5394 O O . LEU A 1 678 ? -19.783 2.266 1.662 1.00 91.50 678 LEU A O 1
ATOM 5398 N N . LEU A 1 679 ? -20.591 3.848 3.055 1.00 92.56 679 LEU A N 1
ATOM 5399 C CA . LEU A 1 679 ? -20.870 4.831 2.013 1.00 92.56 679 LEU A CA 1
ATOM 5400 C C . LEU A 1 679 ? -19.580 5.371 1.393 1.00 92.56 679 LEU A C 1
ATOM 5402 O O . LEU A 1 679 ? -19.448 5.358 0.171 1.00 92.56 679 LEU A O 1
ATOM 5406 N N . LEU A 1 680 ? -18.618 5.805 2.215 1.00 91.00 680 LEU A N 1
ATOM 5407 C CA . LEU A 1 680 ? -17.367 6.395 1.735 1.00 91.00 680 LEU A CA 1
ATOM 5408 C C . LEU A 1 680 ? -16.609 5.459 0.792 1.00 91.00 680 LEU A C 1
ATOM 5410 O O . LEU A 1 680 ? -16.196 5.908 -0.269 1.00 91.00 680 LEU A O 1
ATOM 5414 N N . PHE A 1 681 ? -16.446 4.176 1.133 1.00 86.88 681 PHE A N 1
ATOM 5415 C CA . PHE A 1 681 ? -15.710 3.242 0.273 1.00 86.88 681 PHE A CA 1
ATOM 5416 C C . PHE A 1 681 ? -16.451 2.922 -1.023 1.00 86.88 681 PHE A C 1
ATOM 5418 O O . PHE A 1 681 ? -15.835 2.966 -2.083 1.00 86.88 681 PHE A O 1
ATOM 5425 N N . GLY A 1 682 ? -17.758 2.646 -0.967 1.00 86.12 682 GLY A N 1
ATOM 5426 C CA . GLY A 1 682 ? -18.530 2.353 -2.179 1.00 86.12 682 GLY A CA 1
ATOM 5427 C C . GLY A 1 682 ? -18.558 3.532 -3.146 1.00 86.12 682 GLY A C 1
ATOM 5428 O O . GLY A 1 682 ? -18.273 3.368 -4.332 1.00 86.12 682 GLY A O 1
ATOM 5429 N N . LEU A 1 683 ? -18.830 4.735 -2.629 1.00 88.38 683 LEU A N 1
ATOM 5430 C CA . LEU A 1 683 ? -18.868 5.960 -3.427 1.00 88.38 683 LEU A CA 1
ATOM 5431 C C . LEU A 1 683 ? -17.484 6.335 -3.957 1.00 88.38 683 LEU A C 1
ATOM 5433 O O . LEU A 1 683 ? -17.360 6.675 -5.130 1.00 88.38 683 LEU A O 1
ATOM 5437 N N . TYR A 1 684 ? -16.441 6.248 -3.125 1.00 87.12 684 TYR A N 1
ATOM 5438 C CA . TYR A 1 684 ? -15.074 6.539 -3.549 1.00 87.12 684 TYR A CA 1
ATOM 5439 C C . TYR A 1 684 ? -14.622 5.579 -4.649 1.00 87.12 684 TYR A C 1
ATOM 5441 O O . TYR A 1 684 ? -14.176 6.034 -5.698 1.00 87.12 684 TYR A O 1
ATOM 5449 N N . THR A 1 685 ? -14.781 4.265 -4.464 1.00 84.94 685 THR A N 1
ATOM 5450 C CA . THR A 1 685 ? -14.371 3.285 -5.477 1.00 84.94 685 THR A CA 1
ATOM 5451 C C . THR A 1 685 ? -15.151 3.461 -6.776 1.00 84.94 685 THR A C 1
ATOM 5453 O O . THR A 1 685 ? -14.560 3.432 -7.852 1.00 84.94 685 THR A O 1
ATOM 5456 N N . ALA A 1 686 ? -16.456 3.712 -6.711 1.00 86.12 686 ALA A N 1
ATOM 5457 C CA . ALA A 1 686 ? -17.236 3.969 -7.912 1.00 86.12 686 ALA A CA 1
ATOM 5458 C C . ALA A 1 686 ? -16.781 5.247 -8.634 1.00 86.12 686 ALA A C 1
ATOM 5460 O O . ALA A 1 686 ? -16.406 5.188 -9.802 1.00 86.12 686 ALA A O 1
ATOM 5461 N N . ALA A 1 687 ? -16.755 6.382 -7.932 1.00 84.19 687 ALA A N 1
ATOM 5462 C CA . ALA A 1 687 ? -16.526 7.692 -8.535 1.00 84.19 687 ALA A CA 1
ATOM 5463 C C . ALA A 1 687 ? -15.060 7.969 -8.902 1.00 84.19 687 ALA A C 1
ATOM 5465 O O . ALA A 1 687 ? -14.799 8.815 -9.752 1.00 84.19 687 ALA A O 1
ATOM 5466 N N . ARG A 1 688 ? -14.092 7.314 -8.246 1.00 81.69 688 ARG A N 1
ATOM 5467 C CA . ARG A 1 688 ? -12.653 7.599 -8.417 1.00 81.69 688 ARG A CA 1
ATOM 5468 C C . ARG A 1 688 ? -11.881 6.505 -9.128 1.00 81.69 688 ARG A C 1
ATOM 5470 O O . ARG A 1 688 ? -10.848 6.809 -9.708 1.00 81.69 688 ARG A O 1
ATOM 5477 N N . ILE A 1 689 ? -12.347 5.262 -9.046 1.00 82.81 689 ILE A N 1
ATOM 5478 C CA . ILE A 1 689 ? -11.622 4.105 -9.574 1.00 82.81 689 ILE A CA 1
ATOM 5479 C C . ILE A 1 689 ? -12.379 3.544 -10.773 1.00 82.81 689 ILE A C 1
ATOM 5481 O O . ILE A 1 689 ? -11.858 3.544 -11.874 1.00 82.81 689 ILE A O 1
ATOM 5485 N N . LEU A 1 690 ? -13.621 3.098 -10.596 1.00 87.12 690 LEU A N 1
ATOM 5486 C CA . LEU A 1 690 ? -14.270 2.249 -11.597 1.00 87.12 690 LEU A CA 1
ATOM 5487 C C . LEU A 1 690 ? -14.988 3.021 -12.712 1.00 87.12 690 LEU A C 1
ATOM 5489 O O . LEU A 1 690 ? -14.819 2.695 -13.882 1.00 87.12 690 LEU A O 1
ATOM 5493 N N . MET A 1 691 ? -15.780 4.045 -12.385 1.00 87.19 691 MET A N 1
ATOM 5494 C CA . MET A 1 691 ? -16.513 4.812 -13.403 1.00 87.19 691 MET A CA 1
ATOM 5495 C C . MET A 1 691 ? -15.596 5.656 -14.305 1.00 87.19 691 MET A C 1
ATOM 5497 O O . MET A 1 691 ? -15.827 5.652 -15.514 1.00 87.19 691 MET A O 1
ATOM 5501 N N . PRO A 1 692 ? -14.538 6.324 -13.790 1.00 85.81 692 PRO A N 1
ATOM 5502 C CA . PRO A 1 692 ? -13.622 7.091 -14.637 1.00 85.81 692 PRO A CA 1
ATOM 5503 C C . PRO A 1 692 ? -12.856 6.258 -15.671 1.00 85.81 692 PRO A C 1
ATOM 5505 O O . PRO A 1 692 ? -12.336 6.823 -16.626 1.00 85.81 692 PRO A O 1
ATOM 5508 N N . ALA A 1 693 ? -12.793 4.932 -15.508 1.00 84.19 693 ALA A N 1
ATOM 5509 C CA . ALA A 1 693 ? -12.178 4.043 -16.488 1.00 84.19 693 ALA A CA 1
ATOM 5510 C C . ALA A 1 693 ? -12.879 4.096 -17.859 1.00 84.19 693 ALA A C 1
ATOM 5512 O O . ALA A 1 693 ? -12.263 3.782 -18.869 1.00 84.19 693 ALA A O 1
ATOM 5513 N N . GLY A 1 694 ? -14.163 4.461 -17.922 1.00 83.81 694 GLY A N 1
ATOM 5514 C CA . GLY A 1 694 ? -14.905 4.625 -19.178 1.00 83.81 694 GLY A CA 1
ATOM 5515 C C . GLY A 1 694 ? -15.386 3.326 -19.842 1.00 83.81 694 GLY A C 1
ATOM 5516 O O . GLY A 1 694 ? -16.414 3.341 -20.514 1.00 83.81 694 GLY A O 1
ATOM 5517 N N . ASN A 1 695 ? -14.728 2.180 -19.629 1.00 88.56 695 ASN A N 1
ATOM 5518 C CA . ASN A 1 695 ? -15.204 0.902 -20.169 1.00 88.56 695 ASN A CA 1
ATOM 5519 C C . ASN A 1 695 ? -16.478 0.399 -19.440 1.00 88.56 695 ASN A C 1
ATOM 5521 O O . ASN A 1 695 ? -16.527 0.420 -18.202 1.00 88.56 695 ASN A O 1
ATOM 5525 N N . PRO A 1 696 ? -17.491 -0.115 -20.177 1.00 91.06 696 PRO A N 1
ATOM 5526 C CA . PRO A 1 696 ? -18.758 -0.582 -19.606 1.00 91.06 696 PRO A CA 1
ATOM 5527 C C . PRO A 1 696 ? -18.618 -1.596 -18.464 1.00 91.06 696 PRO A C 1
ATOM 5529 O O . PRO A 1 696 ? -19.373 -1.536 -17.497 1.00 91.06 696 PRO A O 1
ATOM 5532 N N . PHE A 1 697 ? -17.638 -2.501 -18.528 1.00 90.44 697 PHE A N 1
ATOM 5533 C CA . PHE A 1 697 ? -17.368 -3.482 -17.477 1.00 90.44 697 PHE A CA 1
ATOM 5534 C C . PHE A 1 697 ? -17.031 -2.805 -16.144 1.00 90.44 697 PHE A C 1
ATOM 5536 O O . PHE A 1 697 ? -17.613 -3.155 -15.112 1.00 90.44 697 PHE A O 1
ATOM 5543 N N . TYR A 1 698 ? -16.136 -1.813 -16.141 1.00 90.50 698 TYR A N 1
ATOM 5544 C CA . TYR A 1 698 ? -15.787 -1.092 -14.916 1.00 90.50 698 TYR A CA 1
ATOM 5545 C C . TYR A 1 698 ? -16.922 -0.179 -14.460 1.00 90.50 698 TYR A C 1
ATOM 5547 O O . TYR A 1 698 ? -17.224 -0.158 -13.270 1.00 90.50 698 TYR A O 1
ATOM 5555 N N . ILE A 1 699 ? -17.622 0.492 -15.381 1.00 91.81 699 ILE A N 1
ATOM 5556 C CA . ILE A 1 699 ? -18.787 1.323 -15.043 1.00 91.81 699 ILE A CA 1
ATOM 5557 C C . ILE A 1 699 ? -19.857 0.490 -14.328 1.00 91.81 699 ILE A C 1
ATOM 5559 O O . ILE A 1 699 ? -20.322 0.889 -13.260 1.00 91.81 699 ILE A O 1
ATOM 5563 N N . VAL A 1 700 ? -20.202 -0.694 -14.849 1.00 93.62 700 VAL A N 1
ATOM 5564 C CA . VAL A 1 700 ? -21.169 -1.603 -14.212 1.00 93.62 700 VAL A CA 1
ATOM 5565 C C . VAL A 1 700 ? -20.687 -2.035 -12.828 1.00 93.62 700 VAL A C 1
ATOM 5567 O O . VAL A 1 700 ? -21.455 -1.963 -11.872 1.00 93.62 700 VAL A O 1
ATOM 5570 N N . ASN A 1 701 ? -19.412 -2.410 -12.674 1.00 92.56 701 ASN A N 1
ATOM 5571 C CA . ASN A 1 701 ? -18.849 -2.724 -11.355 1.00 92.56 701 ASN A CA 1
ATOM 5572 C C . ASN A 1 701 ? -18.909 -1.518 -10.397 1.00 92.56 701 ASN A C 1
ATOM 5574 O O . ASN A 1 701 ? -19.164 -1.696 -9.208 1.00 92.56 701 ASN A O 1
ATOM 5578 N N . GLY A 1 702 ? -18.718 -0.296 -10.901 1.00 92.25 702 GLY A N 1
ATOM 5579 C CA . GLY A 1 702 ? -18.868 0.944 -10.143 1.00 92.25 702 GLY A CA 1
ATOM 5580 C C . GLY A 1 702 ? -20.304 1.173 -9.676 1.00 92.25 702 GLY A C 1
ATOM 5581 O O . GLY A 1 702 ? -20.528 1.433 -8.496 1.00 92.25 702 GLY A O 1
ATOM 5582 N N . ILE A 1 703 ? -21.289 1.014 -10.563 1.00 93.88 703 ILE A N 1
ATOM 5583 C CA . ILE A 1 703 ? -22.719 1.115 -10.223 1.00 93.88 703 ILE A CA 1
ATOM 5584 C C . ILE A 1 703 ? -23.089 0.068 -9.171 1.00 93.88 703 ILE A C 1
ATOM 5586 O O . ILE A 1 703 ? -23.728 0.391 -8.170 1.00 93.88 703 ILE A O 1
ATOM 5590 N N . LEU A 1 704 ? -22.646 -1.176 -9.363 1.00 93.75 704 LEU A N 1
ATOM 5591 C CA . LEU A 1 704 ? -22.881 -2.260 -8.416 1.00 93.75 704 LEU A CA 1
ATOM 5592 C C . LEU A 1 704 ? -22.217 -1.983 -7.056 1.00 93.75 704 LEU A C 1
ATOM 5594 O O . LEU A 1 704 ? -22.808 -2.312 -6.030 1.00 93.75 704 LEU A O 1
ATOM 5598 N N . ALA A 1 705 ? -21.042 -1.343 -7.016 1.00 91.31 705 ALA A N 1
ATOM 5599 C CA . ALA A 1 705 ? -20.385 -0.955 -5.765 1.00 91.31 705 ALA A CA 1
ATOM 5600 C C . ALA A 1 705 ? -21.213 0.084 -4.991 1.00 91.31 705 ALA A C 1
ATOM 5602 O O . ALA A 1 705 ? -21.413 -0.066 -3.784 1.00 91.31 705 ALA A O 1
ATOM 5603 N N . VAL A 1 706 ? -21.760 1.093 -5.684 1.00 92.44 706 VAL A N 1
ATOM 5604 C CA . VAL A 1 706 ? -22.685 2.066 -5.075 1.00 92.44 706 VAL A CA 1
ATOM 5605 C C . VAL A 1 706 ? -23.948 1.369 -4.582 1.00 92.44 706 VAL A C 1
ATOM 5607 O O . VAL A 1 706 ? -24.341 1.564 -3.432 1.00 92.44 706 VAL A O 1
ATOM 5610 N N . ALA A 1 707 ? -24.566 0.529 -5.417 1.00 93.31 707 ALA A N 1
ATOM 5611 C CA . ALA A 1 707 ? -25.781 -0.197 -5.063 1.00 93.31 707 ALA A CA 1
ATOM 5612 C C . ALA A 1 707 ? -25.569 -1.087 -3.831 1.00 93.31 707 ALA A C 1
ATOM 5614 O O . ALA A 1 707 ? -26.371 -1.039 -2.899 1.00 93.31 707 ALA A O 1
ATOM 5615 N N . LEU A 1 708 ? -24.465 -1.839 -3.776 1.00 91.44 708 LEU A N 1
ATOM 5616 C CA . LEU A 1 708 ? -24.122 -2.681 -2.634 1.00 91.44 708 LEU A CA 1
ATOM 5617 C C . LEU A 1 708 ? -23.963 -1.850 -1.355 1.00 91.44 708 LEU A C 1
ATOM 5619 O O . LEU A 1 708 ? -24.546 -2.199 -0.328 1.00 91.44 708 LEU A O 1
ATOM 5623 N N . SER A 1 709 ? -23.237 -0.730 -1.414 1.00 91.75 709 SER A N 1
ATOM 5624 C CA . SER A 1 709 ? -23.085 0.165 -0.264 1.00 91.75 709 SER A CA 1
ATOM 5625 C C . SER A 1 709 ? -24.415 0.758 0.199 1.00 91.75 709 SER A C 1
ATOM 5627 O O . SER A 1 709 ? -24.668 0.771 1.401 1.00 91.75 709 SER A O 1
ATOM 5629 N N . LEU A 1 710 ? -25.289 1.191 -0.715 1.00 92.69 710 LEU A N 1
ATOM 5630 C CA . LEU A 1 710 ? -26.611 1.733 -0.373 1.00 92.69 710 LEU A CA 1
ATOM 5631 C C . LEU A 1 710 ? -27.547 0.671 0.222 1.00 92.69 710 LEU A C 1
ATOM 5633 O O . LEU A 1 710 ? -28.267 0.956 1.178 1.00 92.69 710 LEU A O 1
ATOM 5637 N N . ILE A 1 711 ? -27.520 -0.558 -0.303 1.00 93.12 711 ILE A N 1
ATOM 5638 C CA . ILE A 1 711 ? -28.311 -1.678 0.223 1.00 93.12 711 ILE A CA 1
ATOM 5639 C C . ILE A 1 711 ? -27.844 -2.032 1.637 1.00 93.12 711 ILE A C 1
ATOM 5641 O O . ILE A 1 711 ? -28.667 -2.111 2.548 1.00 93.12 711 ILE A O 1
ATOM 5645 N N . LEU A 1 712 ? -26.535 -2.205 1.850 1.00 91.25 712 LEU A N 1
ATOM 5646 C CA . LEU A 1 712 ? -25.981 -2.509 3.173 1.00 91.25 712 LEU A CA 1
ATOM 5647 C C . LEU A 1 712 ? -26.273 -1.390 4.174 1.00 91.25 712 LEU A C 1
ATOM 5649 O O . LEU A 1 712 ? -26.676 -1.663 5.303 1.00 91.25 712 LEU A O 1
ATOM 5653 N N . TRP A 1 713 ? -26.127 -0.141 3.738 1.00 92.44 713 TRP A N 1
ATOM 5654 C CA . TRP A 1 713 ? -26.467 1.043 4.515 1.00 92.44 713 TRP A CA 1
ATOM 5655 C C . TRP A 1 713 ? -27.933 1.035 4.971 1.00 92.44 713 TRP A C 1
ATOM 5657 O O . TRP A 1 713 ? -28.215 1.176 6.160 1.00 92.44 713 TRP A O 1
ATOM 5667 N N . TRP A 1 714 ? -28.869 0.764 4.058 1.00 93.12 714 TRP A N 1
ATOM 5668 C CA . TRP A 1 714 ? -30.294 0.666 4.378 1.00 93.12 714 TRP A CA 1
ATOM 5669 C C . TRP A 1 714 ? -30.624 -0.514 5.303 1.00 93.12 714 TRP A C 1
ATOM 5671 O O . TRP A 1 714 ? -31.398 -0.353 6.249 1.00 93.12 714 TRP A O 1
ATOM 5681 N N . ILE A 1 715 ? -30.033 -1.694 5.066 1.00 92.75 715 ILE A N 1
ATOM 5682 C CA . ILE A 1 715 ? -30.243 -2.896 5.892 1.00 92.75 715 ILE A CA 1
ATOM 5683 C C . ILE A 1 715 ? -29.788 -2.638 7.331 1.00 92.75 715 ILE A C 1
ATOM 5685 O O . ILE A 1 715 ? -30.516 -2.952 8.278 1.00 92.75 715 ILE A O 1
ATOM 5689 N N . ILE A 1 716 ? -28.603 -2.047 7.504 1.00 90.81 716 ILE A N 1
ATOM 5690 C CA . ILE A 1 716 ? -28.051 -1.729 8.824 1.00 90.81 716 ILE A CA 1
ATOM 5691 C C . ILE A 1 716 ? -28.934 -0.699 9.528 1.00 90.81 716 ILE A C 1
ATOM 5693 O O . ILE A 1 716 ? -29.340 -0.946 10.667 1.00 90.81 716 ILE A O 1
ATOM 5697 N N . ALA A 1 717 ? -29.328 0.375 8.839 1.00 89.38 717 ALA A N 1
ATOM 5698 C CA . ALA A 1 717 ? -30.206 1.390 9.410 1.00 89.38 717 ALA A CA 1
ATOM 5699 C C . ALA A 1 717 ? -31.565 0.814 9.837 1.00 89.38 717 ALA A C 1
ATOM 5701 O O . ALA A 1 717 ? -32.075 1.150 10.905 1.00 89.38 717 ALA A O 1
ATOM 5702 N N . ARG A 1 718 ? -32.127 -0.115 9.055 1.00 89.38 718 ARG A N 1
ATOM 5703 C CA . ARG A 1 718 ? -33.378 -0.807 9.392 1.00 89.38 718 ARG A CA 1
ATOM 5704 C C . ARG A 1 718 ? -33.231 -1.739 10.599 1.00 89.38 718 ARG A C 1
ATOM 5706 O O . ARG A 1 718 ? -34.166 -1.853 11.387 1.00 89.38 718 ARG A O 1
ATOM 5713 N N . SER A 1 719 ? -32.083 -2.396 10.772 1.00 86.44 719 SER A N 1
ATOM 5714 C CA . SER A 1 719 ? -31.851 -3.334 11.888 1.00 86.44 719 SER A CA 1
ATOM 5715 C C . SER A 1 719 ? -31.927 -2.671 13.276 1.00 86.44 719 SER A C 1
ATOM 5717 O O . SER A 1 719 ? -32.303 -3.305 14.272 1.00 86.44 719 SER A O 1
ATOM 5719 N N . VAL A 1 720 ? -31.630 -1.371 13.337 1.00 85.12 720 VAL A N 1
ATOM 5720 C CA . VAL A 1 720 ? -31.635 -0.570 14.568 1.00 85.12 720 VAL A CA 1
ATOM 5721 C C . VAL A 1 720 ? -32.897 0.274 14.742 1.00 85.12 720 VAL A C 1
ATOM 5723 O O . VAL A 1 720 ? -33.023 0.957 15.755 1.00 85.12 720 VAL A O 1
ATOM 5726 N N . GLU A 1 721 ? -33.864 0.178 13.827 1.00 85.62 721 GLU A N 1
ATOM 5727 C CA . GLU A 1 721 ? -35.134 0.898 13.937 1.00 85.62 721 GLU A CA 1
ATOM 5728 C C . GLU A 1 721 ? -35.904 0.436 15.194 1.00 85.62 721 GLU A C 1
ATOM 5730 O O . GLU A 1 721 ? -35.962 -0.775 15.482 1.00 85.62 721 GLU A O 1
ATOM 5735 N N . PRO A 1 722 ? -36.484 1.363 15.982 1.00 80.44 722 PRO A N 1
ATOM 5736 C CA . PRO A 1 722 ? -37.418 1.007 17.041 1.00 80.44 722 PRO A CA 1
ATOM 5737 C C . PRO A 1 722 ? -38.622 0.272 16.436 1.00 80.44 722 PRO A C 1
ATOM 5739 O O . PRO A 1 722 ? -39.227 0.747 15.476 1.00 80.44 722 PRO A O 1
ATOM 5742 N N . SER A 1 723 ? -39.003 -0.882 16.989 1.00 72.81 723 SER A N 1
ATOM 5743 C CA . SER A 1 723 ? -40.242 -1.553 16.583 1.00 72.81 723 SER A CA 1
ATOM 5744 C C . SER A 1 723 ? -41.412 -0.590 16.771 1.00 72.81 723 SER A C 1
ATOM 5746 O O . SER A 1 723 ? -41.614 -0.090 17.879 1.00 72.81 723 SER A O 1
ATOM 5748 N N . ARG A 1 724 ? -42.188 -0.334 15.709 1.00 50.91 724 ARG A N 1
ATOM 5749 C CA . ARG A 1 724 ? -43.456 0.390 15.836 1.00 50.91 724 ARG A CA 1
ATOM 5750 C C . ARG A 1 724 ? -44.355 -0.430 16.754 1.00 50.91 724 ARG A C 1
ATOM 5752 O O . ARG A 1 724 ? -44.887 -1.451 16.334 1.00 50.91 724 ARG A O 1
ATOM 5759 N N . ILE A 1 725 ? -44.517 0.008 17.997 1.00 41.22 725 ILE A N 1
ATOM 5760 C CA . ILE A 1 725 ? -45.650 -0.420 18.809 1.00 41.22 725 ILE A CA 1
ATOM 5761 C C . ILE A 1 725 ? -46.861 0.221 18.134 1.00 41.22 725 ILE A C 1
ATOM 5763 O O . ILE A 1 725 ? -47.141 1.402 18.322 1.00 41.22 725 ILE A O 1
ATOM 5767 N N . THR A 1 726 ? -47.532 -0.526 17.260 1.00 35.53 726 THR A N 1
ATOM 5768 C CA . THR A 1 726 ? -48.914 -0.227 16.901 1.00 35.53 726 THR A CA 1
ATOM 5769 C C . THR A 1 726 ? -49.728 -0.448 18.163 1.00 35.53 726 THR A C 1
ATOM 5771 O O . THR A 1 726 ? -50.083 -1.582 18.477 1.00 35.53 726 THR A O 1
ATOM 5774 N N . VAL A 1 727 ? -49.957 0.626 18.915 1.00 38.28 727 VAL A N 1
ATOM 5775 C CA . VAL A 1 727 ? -51.074 0.687 19.854 1.00 38.28 727 VAL A CA 1
ATOM 5776 C C . VAL A 1 727 ? -52.316 0.604 18.969 1.00 38.28 727 VAL A C 1
ATOM 5778 O O . VAL A 1 727 ? -52.613 1.549 18.240 1.00 38.28 727 VAL A O 1
ATOM 5781 N N . LYS A 1 728 ? -52.913 -0.588 18.902 1.00 34.91 728 LYS A N 1
ATOM 5782 C CA . LYS A 1 728 ? -54.278 -0.754 18.409 1.00 34.91 728 LYS A CA 1
ATOM 5783 C C . LYS A 1 728 ? -55.235 -0.426 19.536 1.00 34.91 728 LYS A C 1
ATOM 5785 O O . LYS A 1 728 ? -54.911 -0.823 20.678 1.00 34.91 728 LYS A O 1
#

pLDDT: mean 88.04, std 11.39, range [34.91, 98.25]